Protein AF-A0A8H7C6V0-F1 (afdb_monomer)

Foldseek 3Di:
DLVLLVCLLPVPDDDDDDDDDDDDDDDDDDDDDDDDDDDDDDDDDDDDDDDDDDDDDDDDPDDDPDDPPPPPPDDPAQDDDQDDQDQDPQADPLQPADLLSPDPVQPCDPVRNVAGPLQSNQADSNSHRDDPVVVVVLLVQLLVLCVPQPVVVVVVVCVVVPPDPPPQALVSCCVPPVVSNSRSLSSSCVVPVSQVSYHPSVSSSSSNRVSSVVVVVVVVVVVPPPDPPPPPPDDDDDDDDDDDDDDDDDDDDDDDDDDDDDDDDDDDDDDDDDDDDDDDDDDDDDDDDDDDPVVVVVVVVVVLVVLLPDFQDLDLVSLLVCCCSPVVVSVVSNVVSVCQVPDPPLDQFDAAPLLVVLLVLLSNQRPPPDDDPVQQQSNRLVCSQPPDVSHSCVQPVDSNNCTGPSSVSSSSRSSSSSSVSSVVSNVD

Organism: NCBI:txid192524

Structure (mmCIF, N/CA/C/O backbone):
data_AF-A0A8H7C6V0-F1
#
_entry.id   AF-A0A8H7C6V0-F1
#
loop_
_atom_site.group_PDB
_atom_site.id
_atom_site.type_symbol
_atom_site.label_atom_id
_atom_site.label_alt_id
_atom_site.label_comp_id
_atom_site.label_asym_id
_atom_site.label_entity_id
_atom_site.label_seq_id
_atom_site.pdbx_PDB_ins_code
_atom_site.Cartn_x
_atom_site.Cartn_y
_atom_site.Cartn_z
_atom_site.occupancy
_atom_site.B_iso_or_equiv
_atom_site.auth_seq_id
_atom_site.auth_comp_id
_atom_site.auth_asym_id
_atom_site.auth_atom_id
_atom_site.pdbx_PDB_model_num
ATOM 1 N N . MET A 1 1 ? -29.860 -3.918 0.782 1.00 51.19 1 MET A N 1
ATOM 2 C CA . MET A 1 1 ? -28.608 -4.706 0.864 1.00 51.19 1 MET A CA 1
ATOM 3 C C . MET A 1 1 ? -27.953 -4.919 -0.492 1.00 51.19 1 MET A C 1
ATOM 5 O O . MET A 1 1 ? -26.814 -4.497 -0.616 1.00 51.19 1 MET A O 1
ATOM 9 N N . ALA A 1 2 ? -28.634 -5.444 -1.520 1.00 42.38 2 ALA A N 1
ATOM 10 C CA . ALA A 1 2 ? -28.057 -5.548 -2.873 1.00 42.38 2 ALA A CA 1
ATOM 11 C C . ALA A 1 2 ? -27.427 -4.224 -3.374 1.00 42.38 2 ALA A C 1
ATOM 13 O O . ALA A 1 2 ? -26.263 -4.201 -3.764 1.00 42.38 2 ALA A O 1
ATOM 14 N N . THR A 1 3 ? -28.127 -3.092 -3.223 1.00 49.09 3 THR A N 1
ATOM 15 C CA . THR A 1 3 ? -27.612 -1.741 -3.536 1.00 49.09 3 THR A CA 1
ATOM 16 C C . THR A 1 3 ? -26.366 -1.346 -2.734 1.00 49.09 3 THR A C 1
ATOM 18 O O . THR A 1 3 ? -25.577 -0.543 -3.208 1.00 49.09 3 THR A O 1
ATOM 21 N N . PHE A 1 4 ? -26.171 -1.889 -1.526 1.00 56.97 4 PHE A N 1
ATOM 22 C CA . PHE A 1 4 ? -24.977 -1.635 -0.713 1.00 56.97 4 PHE A CA 1
ATOM 23 C C . PHE A 1 4 ? -23.783 -2.455 -1.212 1.00 56.97 4 PHE A C 1
ATOM 25 O O . PHE A 1 4 ? -22.735 -1.868 -1.439 1.00 56.97 4 PHE A O 1
ATOM 32 N N . ALA A 1 5 ? -23.948 -3.759 -1.469 1.00 54.75 5 ALA A N 1
ATOM 33 C CA . ALA A 1 5 ? -22.893 -4.577 -2.079 1.00 54.75 5 ALA A CA 1
ATOM 34 C C . ALA A 1 5 ? -22.468 -4.005 -3.447 1.00 54.75 5 ALA A C 1
ATOM 36 O O . ALA A 1 5 ? -21.287 -3.799 -3.706 1.00 54.75 5 ALA A O 1
ATOM 37 N N . THR A 1 6 ? -23.451 -3.613 -4.262 1.00 56.38 6 THR A N 1
ATOM 38 C CA . THR A 1 6 ? -23.241 -2.927 -5.547 1.00 56.38 6 THR A CA 1
ATOM 39 C C . THR A 1 6 ? -22.506 -1.591 -5.356 1.00 56.38 6 THR A C 1
ATOM 41 O O . THR A 1 6 ? -21.498 -1.353 -6.009 1.00 56.38 6 THR A O 1
ATOM 44 N N . ALA A 1 7 ? -22.928 -0.727 -4.424 1.00 58.16 7 ALA A N 1
ATOM 45 C CA . ALA A 1 7 ? -22.258 0.557 -4.175 1.00 58.16 7 ALA A CA 1
ATOM 46 C C . ALA A 1 7 ? -20.840 0.421 -3.585 1.00 58.16 7 ALA A C 1
ATOM 48 O O . ALA A 1 7 ? -20.001 1.284 -3.826 1.00 58.16 7 ALA A O 1
ATOM 49 N N . VAL A 1 8 ? -20.566 -0.644 -2.827 1.00 56.19 8 VAL A N 1
ATOM 50 C CA . VAL A 1 8 ? -19.224 -0.980 -2.326 1.00 56.19 8 VAL A CA 1
ATOM 51 C C . VAL A 1 8 ? -18.300 -1.391 -3.478 1.00 56.19 8 VAL A C 1
ATOM 53 O O . VAL A 1 8 ? -17.161 -0.933 -3.522 1.00 56.19 8 VAL A O 1
ATOM 56 N N . LEU A 1 9 ? -18.803 -2.175 -4.438 1.00 53.00 9 LEU A N 1
ATOM 57 C CA . LEU A 1 9 ? -18.063 -2.581 -5.638 1.00 53.00 9 LEU A CA 1
ATOM 58 C C . LEU A 1 9 ? -17.864 -1.420 -6.637 1.00 53.00 9 LEU A C 1
ATOM 60 O O . LEU A 1 9 ? -16.771 -1.256 -7.170 1.00 53.00 9 LEU A O 1
ATOM 64 N N . HIS A 1 10 ? -18.873 -0.566 -6.842 1.00 49.38 10 HIS A N 1
ATOM 65 C CA . HIS A 1 10 ? -18.834 0.563 -7.790 1.00 49.38 10 HIS A CA 1
ATOM 66 C C . HIS A 1 10 ? -18.270 1.880 -7.220 1.00 49.38 10 HIS A C 1
ATOM 68 O O . HIS A 1 10 ? -18.289 2.908 -7.896 1.00 49.38 10 HIS A O 1
ATOM 74 N N . ALA A 1 11 ? -17.717 1.891 -6.003 1.00 50.66 11 ALA A N 1
ATOM 75 C CA . ALA A 1 11 ? -17.109 3.093 -5.408 1.00 50.66 11 ALA A CA 1
ATOM 76 C C . ALA A 1 11 ? -15.847 3.610 -6.150 1.00 50.66 11 ALA A C 1
ATOM 78 O O . ALA A 1 11 ? -15.252 4.602 -5.726 1.00 50.66 11 ALA A O 1
ATOM 79 N N . ARG A 1 12 ? -15.447 2.945 -7.243 1.00 43.88 12 ARG A N 1
ATOM 80 C CA . ARG A 1 12 ? -14.313 3.257 -8.125 1.00 43.88 12 ARG A CA 1
ATOM 81 C C . ARG A 1 12 ? -14.535 4.496 -9.015 1.00 43.88 12 ARG A C 1
ATOM 83 O O . ARG A 1 12 ? -13.566 5.192 -9.301 1.00 43.88 12 ARG A O 1
ATOM 90 N N . ASP A 1 13 ? -15.781 4.819 -9.385 1.00 36.69 13 ASP A N 1
ATOM 91 C CA . ASP A 1 13 ? -16.054 5.640 -10.588 1.00 36.69 13 ASP A CA 1
ATOM 92 C C . ASP A 1 13 ? -16.621 7.061 -10.352 1.00 36.69 13 ASP A C 1
ATOM 94 O O . ASP A 1 13 ? -17.001 7.745 -11.302 1.00 36.69 13 ASP A O 1
ATOM 98 N N . ALA A 1 14 ? -16.698 7.552 -9.108 1.00 31.86 14 ALA A N 1
ATOM 99 C CA . ALA A 1 14 ? -17.331 8.846 -8.801 1.00 31.86 14 ALA A CA 1
ATOM 100 C C . ALA A 1 14 ? -16.329 10.030 -8.707 1.00 31.86 14 ALA A C 1
ATOM 102 O O . ALA A 1 14 ? -15.609 10.139 -7.707 1.00 31.86 14 ALA A O 1
ATOM 103 N N . PRO A 1 15 ? -16.303 10.988 -9.664 1.00 35.81 15 PRO A N 1
ATOM 104 C CA . PRO A 1 15 ? -15.483 12.196 -9.551 1.00 35.81 15 PRO A CA 1
ATOM 105 C C . PRO A 1 15 ? -16.031 13.143 -8.470 1.00 35.81 15 PRO A C 1
ATOM 107 O O . PRO A 1 15 ? -17.123 13.704 -8.577 1.00 35.81 15 PRO A O 1
ATOM 110 N N . ASN A 1 16 ? -15.248 13.337 -7.409 1.00 34.25 16 ASN A N 1
ATOM 111 C CA . ASN A 1 16 ? -15.684 13.999 -6.180 1.00 34.25 16 ASN A CA 1
ATOM 112 C C . ASN A 1 16 ? -15.721 15.538 -6.309 1.00 34.25 16 ASN A C 1
ATOM 114 O O . ASN A 1 16 ? -14.759 16.228 -5.969 1.00 34.25 16 ASN A O 1
ATOM 118 N N . SER A 1 17 ? -16.840 16.077 -6.801 1.00 35.31 17 SER A N 1
ATOM 119 C CA . SER A 1 17 ? -17.102 17.522 -6.877 1.00 35.31 17 SER A CA 1
ATOM 120 C C . SER A 1 17 ? -17.964 17.990 -5.702 1.00 35.31 17 SER A C 1
ATOM 122 O O . SER A 1 17 ? -19.135 17.622 -5.609 1.00 35.31 17 SER A O 1
ATOM 124 N N . ARG A 1 18 ? -17.427 18.848 -4.821 1.00 34.28 18 ARG A N 1
ATOM 125 C CA . ARG A 1 18 ? -18.228 19.533 -3.790 1.00 34.28 18 ARG A CA 1
ATOM 126 C C . ARG A 1 18 ? -17.742 20.956 -3.518 1.00 34.28 18 ARG A C 1
ATOM 128 O O . ARG A 1 18 ? -16.598 21.177 -3.139 1.00 34.28 18 ARG A O 1
ATOM 135 N N . SER A 1 19 ? -18.644 21.911 -3.723 1.00 34.91 19 SER A N 1
ATOM 136 C CA . SER A 1 19 ? -18.444 23.349 -3.537 1.00 34.91 19 SER A CA 1
ATOM 137 C C . SER A 1 19 ? -18.660 23.801 -2.087 1.00 34.91 19 SER A C 1
ATOM 139 O O . SER A 1 19 ? -19.398 23.175 -1.327 1.00 34.91 19 SER A O 1
ATOM 141 N N . HIS A 1 20 ? -18.032 24.922 -1.724 1.00 31.34 20 HIS A N 1
ATOM 142 C CA . HIS A 1 20 ? -18.093 25.539 -0.395 1.00 31.34 20 HIS A CA 1
ATOM 143 C C . HIS A 1 20 ? -19.503 25.948 0.062 1.00 31.34 20 HIS A C 1
ATOM 145 O O . HIS A 1 20 ? -20.256 26.560 -0.691 1.00 31.34 20 HIS A O 1
ATOM 151 N N . LEU A 1 21 ? -19.749 25.790 1.366 1.00 30.36 21 LEU A N 1
ATOM 152 C CA . LEU A 1 21 ? -20.617 26.662 2.163 1.00 30.36 21 LEU A CA 1
ATOM 153 C C . LEU A 1 21 ? -19.843 27.087 3.422 1.00 30.36 21 LEU A C 1
ATOM 155 O O . LEU A 1 21 ? -19.222 26.256 4.082 1.00 30.36 21 LEU A O 1
ATOM 159 N N . ARG A 1 22 ? -19.827 28.393 3.712 1.00 30.84 22 ARG A N 1
ATOM 160 C CA . ARG A 1 22 ? -19.233 28.987 4.924 1.00 30.84 22 ARG A CA 1
ATOM 161 C C . ARG A 1 22 ? -20.300 29.124 6.009 1.00 30.84 22 ARG A C 1
ATOM 163 O O . ARG A 1 22 ? -21.435 29.446 5.683 1.00 30.84 22 ARG A O 1
ATOM 170 N N . HIS A 1 23 ? -19.889 29.055 7.273 1.00 29.97 23 HIS A N 1
ATOM 171 C CA . HIS A 1 23 ? -20.523 29.823 8.346 1.00 29.97 23 HIS A CA 1
ATOM 172 C C . HIS A 1 23 ? -19.466 30.310 9.344 1.00 29.97 23 HIS A C 1
ATOM 174 O O . HIS A 1 23 ? -18.516 29.593 9.650 1.00 29.97 23 HIS A O 1
ATOM 180 N N . GLU A 1 24 ? -19.623 31.549 9.805 1.00 30.52 24 GLU A N 1
ATOM 181 C CA . GLU A 1 24 ? -18.784 32.193 10.819 1.00 30.52 24 GLU A CA 1
ATOM 182 C C . GLU A 1 24 ? -19.361 31.977 12.225 1.00 30.52 24 GLU A C 1
ATOM 184 O O . GLU A 1 24 ? -20.580 31.918 12.392 1.00 30.52 24 GLU A O 1
ATOM 189 N N . ALA A 1 25 ? -18.495 31.956 13.241 1.00 29.05 25 ALA A N 1
ATOM 190 C CA . ALA A 1 25 ? -18.844 32.280 14.625 1.00 29.05 25 ALA A CA 1
ATOM 191 C C . ALA A 1 25 ? -17.597 32.801 15.362 1.00 29.05 25 ALA A C 1
ATOM 193 O O . ALA A 1 25 ? -16.480 32.358 15.092 1.00 29.05 25 ALA A O 1
ATOM 194 N N . SER A 1 26 ? -17.786 33.748 16.283 1.00 32.19 26 SER A N 1
ATOM 195 C CA . SER A 1 26 ? -16.713 34.606 16.804 1.00 32.19 26 SER A CA 1
ATOM 196 C C . SER A 1 26 ? -16.630 34.623 18.333 1.00 32.19 26 SER A C 1
ATOM 198 O O . SER A 1 26 ? -17.656 34.688 18.996 1.00 32.19 26 SER A O 1
ATOM 200 N N . SER A 1 27 ? -15.400 34.782 18.841 1.00 32.06 27 SER A N 1
ATOM 201 C CA . SER A 1 27 ? -15.040 35.547 20.056 1.00 32.06 27 SER A CA 1
ATOM 202 C C . SER A 1 27 ? -15.495 35.066 21.451 1.00 32.06 27 SER A C 1
ATOM 204 O O . SER A 1 27 ? -16.678 35.009 21.764 1.00 32.06 27 SER A O 1
ATOM 206 N N . SER A 1 28 ? -14.542 34.954 22.388 1.00 29.84 28 SER A N 1
ATOM 207 C CA . SER A 1 28 ? -14.419 35.916 23.514 1.00 29.84 28 SER A CA 1
ATOM 208 C C . SER A 1 28 ? -13.169 35.655 24.387 1.00 29.84 28 SER A C 1
ATOM 210 O O . SER A 1 28 ? -12.419 34.713 24.146 1.00 29.84 28 SER A O 1
ATOM 212 N N . ARG A 1 29 ? -12.866 36.573 25.323 1.00 35.44 29 ARG A N 1
ATOM 213 C CA . ARG A 1 29 ? -11.587 36.708 26.064 1.00 3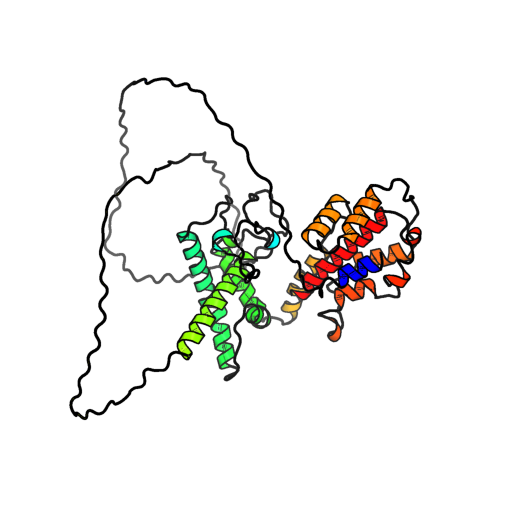5.44 29 ARG A CA 1
ATOM 214 C C . ARG A 1 29 ? -11.771 36.598 27.590 1.00 35.44 29 ARG A C 1
ATOM 216 O O . ARG A 1 29 ? -12.796 37.038 28.096 1.00 35.44 29 ARG A O 1
ATOM 223 N N . GLY A 1 30 ? -10.701 36.244 28.315 1.00 29.19 30 GLY A N 1
ATOM 224 C CA . GLY A 1 30 ? -10.490 36.553 29.749 1.00 29.19 30 GLY A CA 1
ATOM 225 C C . GLY A 1 30 ? -9.190 35.912 30.267 1.00 29.19 30 GLY A C 1
ATOM 226 O O . GLY A 1 30 ? -9.087 34.697 30.258 1.00 29.19 30 GLY A O 1
ATOM 227 N N . ARG A 1 31 ? -8.069 36.637 30.419 1.00 30.03 31 ARG A N 1
ATOM 228 C CA . ARG A 1 31 ? -7.603 37.456 31.571 1.00 30.03 31 ARG A CA 1
ATOM 229 C C . ARG A 1 31 ? -7.348 36.694 32.894 1.00 30.03 31 ARG A C 1
ATOM 231 O O . ARG A 1 31 ? -8.279 36.310 33.586 1.00 30.03 31 ARG A O 1
ATOM 238 N N . SER A 1 32 ? -6.057 36.612 33.240 1.00 35.22 32 SER A N 1
ATOM 239 C CA . SER A 1 32 ? -5.410 36.332 34.548 1.00 35.22 32 SER A CA 1
ATOM 240 C C . SER A 1 32 ? -5.623 37.506 35.562 1.00 35.22 32 SER A C 1
ATOM 242 O O . SER A 1 32 ? -6.358 38.419 35.167 1.00 35.22 32 SER A O 1
ATOM 244 N N . PRO A 1 33 ? -5.012 37.610 36.789 1.00 47.66 33 PRO A N 1
ATOM 245 C CA . PRO A 1 33 ? -3.723 37.041 37.272 1.00 47.66 33 PRO A CA 1
ATOM 246 C C . PRO A 1 33 ? -3.616 36.633 38.782 1.00 47.66 33 PRO A C 1
ATOM 248 O O . PRO A 1 33 ? -4.575 36.722 39.539 1.00 47.66 33 PRO A O 1
ATOM 251 N N . GLY A 1 34 ? -2.401 36.259 39.224 1.00 28.47 34 GLY A N 1
ATOM 252 C CA . GLY A 1 34 ? -1.962 36.119 40.633 1.00 28.47 34 GLY A CA 1
ATOM 253 C C . GLY A 1 34 ? -0.622 35.359 40.712 1.00 28.47 34 GLY A C 1
ATOM 254 O O . GLY A 1 34 ? -0.600 34.171 40.430 1.00 28.47 34 GLY A O 1
ATOM 255 N N . VAL A 1 35 ? 0.550 36.008 40.784 1.00 32.88 35 VAL A N 1
ATOM 256 C CA . VAL A 1 35 ? 1.227 36.562 41.986 1.00 32.88 35 VAL A CA 1
ATOM 257 C C . VAL A 1 35 ? 1.596 35.499 43.030 1.00 32.88 35 VAL A C 1
ATOM 259 O O . VAL A 1 35 ? 0.719 35.040 43.746 1.00 32.88 35 VAL A O 1
ATOM 262 N N . PHE A 1 36 ? 2.894 35.191 43.160 1.00 32.12 36 PHE A N 1
ATOM 263 C CA . PHE A 1 36 ? 3.686 35.185 44.411 1.00 32.12 36 PHE A CA 1
ATOM 264 C C . PHE A 1 36 ? 5.151 34.823 44.096 1.00 32.12 36 PHE A C 1
ATOM 266 O O . PHE A 1 36 ? 5.418 34.124 43.122 1.00 32.12 36 PHE A O 1
ATOM 273 N N . GLY A 1 37 ? 6.108 35.290 44.904 1.00 31.39 37 GLY A N 1
ATOM 274 C CA . GLY A 1 37 ? 7.526 34.949 44.749 1.00 31.39 37 GLY A CA 1
ATOM 275 C C . GLY A 1 37 ? 8.299 35.057 46.064 1.00 31.39 37 GLY A C 1
ATOM 276 O O . GLY A 1 37 ? 7.936 35.860 46.918 1.00 31.39 37 GLY A O 1
ATOM 277 N N . TRP A 1 38 ? 9.354 34.250 46.195 1.00 30.86 38 TRP A N 1
ATOM 278 C CA . TRP A 1 38 ? 10.361 34.254 47.267 1.00 30.86 38 TRP A CA 1
ATOM 279 C C . TRP A 1 38 ? 11.691 33.836 46.603 1.00 30.86 38 TRP A C 1
ATOM 281 O O . TRP A 1 38 ? 11.696 32.881 45.836 1.00 30.86 38 TRP A O 1
ATOM 291 N N . GLN A 1 39 ? 12.758 34.638 46.588 1.00 30.94 39 GLN A N 1
ATOM 292 C CA . GLN A 1 39 ? 13.659 35.090 47.664 1.00 30.94 39 GLN A CA 1
ATOM 293 C C . GLN A 1 39 ? 14.899 34.178 47.808 1.00 30.94 39 GLN A C 1
ATOM 295 O O . GLN A 1 39 ? 14.817 32.956 47.846 1.00 30.94 39 GLN A O 1
ATOM 300 N N . THR A 1 40 ? 16.070 34.815 47.810 1.00 33.19 40 THR A N 1
ATOM 301 C CA . THR A 1 40 ? 17.413 34.227 47.665 1.00 33.19 40 THR A CA 1
ATOM 302 C C . THR A 1 40 ? 17.965 33.600 48.945 1.00 33.19 40 THR A C 1
ATOM 304 O O . THR A 1 40 ? 17.804 34.182 50.018 1.00 33.19 40 THR A O 1
ATOM 307 N N . ARG A 1 41 ? 18.792 32.550 48.821 1.00 33.00 41 ARG A N 1
ATOM 308 C CA . ARG A 1 41 ? 19.801 32.217 49.842 1.00 33.00 41 ARG A CA 1
ATOM 309 C C . ARG A 1 41 ? 21.124 31.774 49.214 1.00 33.00 41 ARG A C 1
ATOM 311 O O . ARG A 1 41 ? 21.138 30.979 48.283 1.00 33.00 41 ARG A O 1
ATOM 318 N N . ILE A 1 42 ? 22.213 32.330 49.736 1.00 34.91 42 ILE A N 1
ATOM 319 C CA . ILE A 1 42 ? 23.605 32.009 49.404 1.00 34.91 42 ILE A CA 1
ATOM 320 C C . ILE A 1 42 ? 24.115 31.035 50.466 1.00 34.91 42 ILE A C 1
ATOM 322 O O . ILE A 1 42 ? 23.913 31.296 51.650 1.00 34.91 42 ILE A O 1
ATOM 326 N N . GLU A 1 43 ? 24.823 29.979 50.070 1.00 31.30 43 GLU A N 1
ATOM 327 C CA . GLU A 1 43 ? 25.678 29.204 50.979 1.00 31.30 43 GLU A CA 1
ATOM 328 C C . GLU A 1 43 ? 26.845 28.581 50.190 1.00 31.30 43 GLU A C 1
ATOM 330 O O . GLU A 1 43 ? 26.744 28.385 48.976 1.00 31.30 43 GLU A O 1
ATOM 335 N N . SER A 1 44 ? 27.996 28.387 50.839 1.00 36.94 44 SER A N 1
ATOM 336 C CA . SER A 1 44 ? 29.305 28.291 50.174 1.00 36.94 44 SER A CA 1
ATOM 337 C C . SER A 1 44 ? 30.199 27.155 50.694 1.00 36.94 44 SER A C 1
ATOM 339 O O . SER A 1 44 ? 30.077 26.738 51.841 1.00 36.94 44 SER A O 1
ATOM 341 N N . HIS A 1 45 ? 31.185 26.774 49.861 1.00 31.38 45 HIS A N 1
ATOM 342 C CA . HIS A 1 45 ? 32.346 25.899 50.152 1.00 31.38 45 HIS A CA 1
ATOM 343 C C . HIS A 1 45 ? 32.090 24.373 50.256 1.00 31.38 45 HIS A C 1
ATOM 345 O O . HIS A 1 45 ? 30.955 23.959 50.467 1.00 31.38 45 HIS A O 1
ATOM 351 N N . PRO A 1 46 ? 33.142 23.515 50.202 1.00 48.84 46 PRO A N 1
ATOM 352 C CA . PRO A 1 46 ? 34.484 23.690 49.613 1.00 48.84 46 PRO A CA 1
ATOM 353 C C . PRO A 1 46 ? 34.904 22.564 48.632 1.00 48.84 46 PRO A C 1
ATOM 355 O O . PRO A 1 46 ? 34.270 21.522 48.503 1.00 48.84 46 PRO A O 1
ATOM 358 N N . SER A 1 47 ? 36.056 22.763 47.984 1.00 36.97 47 SER A N 1
ATOM 359 C CA . SER A 1 47 ? 36.771 21.771 47.168 1.00 36.97 47 SER A CA 1
ATOM 360 C C . SER A 1 47 ? 37.150 20.480 47.906 1.00 36.97 47 SER A C 1
ATOM 362 O O . SER A 1 47 ? 37.603 20.526 49.047 1.00 36.97 47 SER A O 1
ATOM 364 N N . SER A 1 48 ? 37.214 19.367 47.167 1.00 38.44 48 SER A N 1
ATOM 365 C CA . SER A 1 48 ? 38.224 18.329 47.408 1.00 38.44 48 SER A CA 1
ATOM 366 C C . SER A 1 48 ? 38.777 17.790 46.087 1.00 38.44 48 SER A C 1
ATOM 368 O O . SER A 1 48 ? 38.036 17.574 45.130 1.00 38.44 48 SER A O 1
ATOM 370 N N . ARG A 1 49 ? 40.102 17.621 46.016 1.00 38.75 49 ARG A N 1
ATOM 371 C CA . ARG A 1 49 ? 40.818 17.069 44.857 1.00 38.75 49 ARG A CA 1
ATOM 372 C C . ARG A 1 49 ? 41.053 15.577 45.075 1.00 38.75 49 ARG A C 1
ATOM 374 O O . ARG A 1 49 ? 41.653 15.218 46.083 1.00 38.75 49 ARG A O 1
ATOM 381 N N . GLN A 1 50 ? 40.751 14.745 44.081 1.00 39.19 50 GLN A N 1
ATOM 382 C CA . GLN A 1 50 ? 41.436 13.461 43.914 1.00 39.19 50 GLN A CA 1
ATOM 383 C C . GLN A 1 50 ? 41.908 13.305 42.470 1.00 39.19 50 GLN A C 1
ATOM 385 O O . GLN A 1 50 ? 41.124 13.266 41.526 1.00 39.19 50 GLN A O 1
ATOM 390 N N . SER A 1 51 ? 43.226 13.266 42.315 1.00 38.62 51 SER A N 1
ATOM 391 C CA . SER A 1 51 ? 43.930 13.024 41.062 1.00 38.62 51 SER A CA 1
ATOM 392 C C . SER A 1 51 ? 44.159 11.527 40.871 1.00 38.62 51 SER A C 1
ATOM 394 O O . SER A 1 51 ? 44.784 10.904 41.727 1.00 38.62 51 SER A O 1
ATOM 396 N N . SER A 1 52 ? 43.733 10.979 39.734 1.00 44.62 52 SER A N 1
ATOM 397 C CA . SER A 1 52 ? 44.155 9.657 39.250 1.00 44.62 52 SER A CA 1
ATOM 398 C C . SER A 1 52 ? 44.909 9.810 37.920 1.00 44.62 52 SER A C 1
ATOM 400 O O . SER A 1 52 ? 44.576 10.713 37.148 1.00 44.62 52 SER A O 1
ATOM 402 N N . PRO A 1 53 ? 45.951 9.002 37.653 1.00 46.75 53 PRO A N 1
ATOM 403 C CA . PRO A 1 53 ? 46.845 9.215 36.517 1.00 46.75 53 PRO A CA 1
ATOM 404 C C . PRO A 1 53 ? 46.247 8.725 35.191 1.00 46.75 53 PRO A C 1
ATOM 406 O O . PRO A 1 53 ? 45.744 7.609 35.093 1.00 46.75 53 PRO A O 1
ATOM 409 N N . MET A 1 54 ? 46.369 9.548 34.147 1.00 50.53 54 MET A N 1
ATOM 410 C CA . MET A 1 54 ? 46.090 9.160 32.760 1.00 50.53 54 MET A CA 1
ATOM 411 C C . MET A 1 54 ? 47.267 8.360 32.176 1.00 50.53 54 MET A C 1
ATOM 413 O O . MET A 1 54 ? 4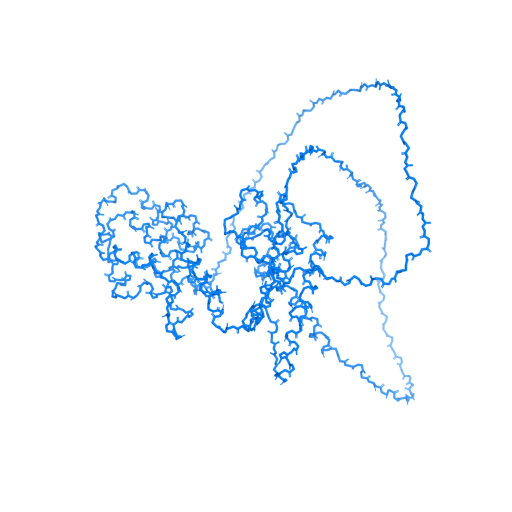8.410 8.799 32.331 1.00 50.53 54 MET A O 1
ATOM 417 N N . PRO A 1 55 ? 47.032 7.252 31.450 1.00 45.84 55 PRO A N 1
ATOM 418 C CA . PRO A 1 55 ? 48.061 6.629 30.628 1.00 45.84 55 PRO A CA 1
ATOM 419 C C . PRO A 1 55 ? 48.319 7.469 29.367 1.00 45.84 55 PRO A C 1
ATOM 421 O O . PRO A 1 55 ? 47.397 7.877 28.661 1.00 45.84 55 PRO A O 1
ATOM 424 N N . THR A 1 56 ? 49.591 7.729 29.077 1.00 50.78 56 THR A N 1
ATOM 425 C CA . THR A 1 56 ? 50.048 8.478 27.901 1.00 50.78 56 THR A CA 1
ATOM 426 C C . THR A 1 56 ? 49.953 7.634 26.620 1.00 50.78 56 THR A C 1
ATOM 428 O O . THR A 1 56 ? 50.565 6.567 26.556 1.00 50.78 56 THR A O 1
ATOM 431 N N . PRO A 1 57 ? 49.268 8.094 25.554 1.00 44.66 57 PRO A N 1
ATOM 432 C CA . PRO A 1 57 ? 49.301 7.411 24.265 1.00 44.66 57 PRO A CA 1
ATOM 433 C C . PRO A 1 57 ? 50.622 7.703 23.538 1.00 44.66 57 PRO A C 1
ATOM 435 O O . PRO A 1 57 ? 50.952 8.853 23.241 1.00 44.66 57 PRO A O 1
ATOM 438 N N . THR A 1 58 ? 51.392 6.657 23.238 1.00 48.00 58 THR A N 1
ATOM 439 C CA . THR A 1 58 ? 52.663 6.767 22.508 1.00 48.00 58 THR A CA 1
ATOM 440 C C . THR A 1 58 ? 52.409 6.920 21.006 1.00 48.00 58 THR A C 1
ATOM 442 O O . THR A 1 58 ? 52.099 5.951 20.315 1.00 48.00 58 THR A O 1
ATOM 445 N N . LEU A 1 59 ? 52.548 8.140 20.482 1.00 41.91 59 LEU A N 1
ATOM 446 C CA . LEU A 1 59 ? 52.424 8.410 19.047 1.00 41.91 59 LEU A CA 1
ATOM 447 C C . LEU A 1 59 ? 53.619 7.828 18.276 1.00 41.91 59 LEU A C 1
ATOM 449 O O . LEU A 1 59 ? 54.742 8.310 18.403 1.00 41.91 59 LEU A O 1
ATOM 453 N N . SER A 1 60 ? 53.355 6.816 17.447 1.00 52.38 60 SER A N 1
ATOM 454 C CA . SER A 1 60 ? 54.328 6.229 16.516 1.00 52.38 60 SER A CA 1
ATOM 455 C C . SER A 1 60 ? 54.063 6.747 15.094 1.00 52.38 60 SER A C 1
ATOM 457 O O . SER A 1 60 ? 52.951 6.572 14.594 1.00 52.38 60 SER A O 1
ATOM 459 N N . PRO A 1 61 ? 55.028 7.384 14.406 1.00 50.81 61 PRO A N 1
ATOM 460 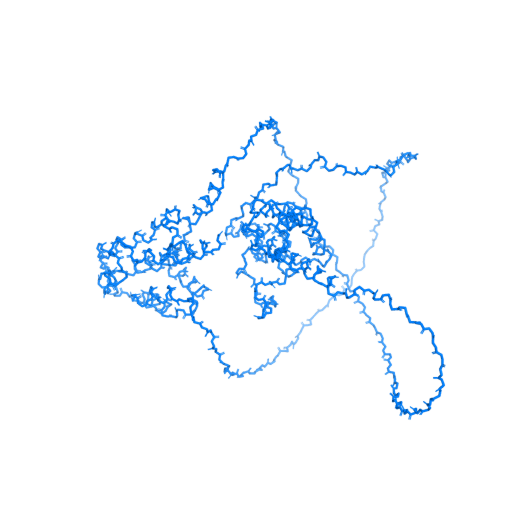C CA . PRO A 1 61 ? 54.790 7.993 13.098 1.00 50.81 61 PRO A CA 1
ATOM 461 C C . PRO A 1 61 ? 54.931 6.963 11.963 1.00 50.81 61 PRO A C 1
ATOM 463 O O . PRO A 1 61 ? 55.975 6.887 11.316 1.00 50.81 61 PRO A O 1
ATOM 466 N N . SER A 1 62 ? 53.907 6.136 11.720 1.00 47.91 62 SER A N 1
ATOM 467 C CA . SER A 1 62 ? 53.912 5.174 10.592 1.00 47.91 62 SER A CA 1
ATOM 468 C C . SER A 1 62 ? 52.543 4.811 9.990 1.00 47.91 62 SER A C 1
ATOM 470 O O . SER A 1 62 ? 52.495 3.978 9.084 1.00 47.91 62 SER A O 1
ATOM 472 N N . ASP A 1 63 ? 51.438 5.449 10.396 1.00 41.72 63 ASP A N 1
ATOM 473 C CA . ASP A 1 63 ? 50.130 5.190 9.774 1.00 41.72 63 ASP A CA 1
ATOM 474 C C . ASP A 1 63 ? 50.008 5.846 8.390 1.00 41.72 63 ASP A C 1
ATOM 476 O O . ASP A 1 63 ? 49.690 7.027 8.223 1.00 41.72 63 ASP A O 1
ATOM 480 N N . SER A 1 64 ? 50.271 5.033 7.368 1.00 46.62 64 SER A N 1
ATOM 481 C CA . SER A 1 64 ? 50.116 5.398 5.962 1.00 46.62 64 SER A CA 1
ATOM 482 C C . SER A 1 64 ? 48.639 5.438 5.567 1.00 46.62 64 SER A C 1
ATOM 484 O O . SER A 1 64 ? 47.954 4.413 5.547 1.00 46.62 64 SER A O 1
ATOM 486 N N . PHE A 1 65 ? 48.157 6.616 5.163 1.00 41.25 65 PHE A N 1
ATOM 487 C CA . PHE A 1 65 ? 46.820 6.824 4.598 1.00 41.25 65 PHE A CA 1
ATOM 488 C C . PHE A 1 65 ? 46.677 6.149 3.219 1.00 41.25 65 PHE A C 1
ATOM 490 O O . PHE A 1 65 ? 46.744 6.798 2.177 1.00 41.25 65 PHE A O 1
ATOM 497 N N . SER A 1 66 ? 46.509 4.825 3.189 1.00 42.50 66 SER A N 1
ATOM 498 C CA . SER A 1 66 ? 46.271 4.050 1.956 1.00 42.50 66 SER A CA 1
ATOM 499 C C . SER A 1 66 ? 45.430 2.781 2.157 1.00 42.50 66 SER A C 1
ATOM 501 O O . SER A 1 66 ? 45.382 1.928 1.275 1.00 42.50 66 SER A O 1
ATOM 503 N N . GLN A 1 67 ? 44.701 2.656 3.272 1.00 38.22 67 GLN A N 1
ATOM 504 C CA . GLN A 1 67 ? 43.649 1.640 3.386 1.00 38.22 67 GLN A CA 1
ATOM 505 C C . GLN A 1 67 ? 42.320 2.167 2.844 1.00 38.22 67 GLN A C 1
ATOM 507 O O . GLN A 1 67 ? 41.479 2.700 3.570 1.00 38.22 67 GLN A O 1
ATOM 512 N N . ASN A 1 68 ? 42.112 1.942 1.547 1.00 37.41 68 ASN A N 1
ATOM 513 C CA . ASN A 1 68 ? 40.764 1.822 1.007 1.00 37.41 68 ASN A CA 1
ATOM 514 C C . ASN A 1 68 ? 40.082 0.685 1.787 1.00 37.41 68 ASN A C 1
ATOM 516 O O . ASN A 1 68 ? 40.503 -0.468 1.675 1.00 37.41 68 ASN A O 1
ATOM 520 N N . ARG A 1 69 ? 39.081 0.996 2.621 1.00 38.12 69 ARG A N 1
ATOM 521 C CA . ARG A 1 69 ? 38.346 -0.027 3.378 1.00 38.12 69 ARG A CA 1
ATOM 522 C C . ARG A 1 69 ? 37.559 -0.900 2.405 1.00 38.12 69 ARG A C 1
ATOM 524 O O . ARG A 1 69 ? 36.426 -0.578 2.053 1.00 38.12 69 ARG A O 1
ATOM 531 N N . SER A 1 70 ? 38.147 -2.022 2.004 1.00 40.28 70 SER A N 1
ATOM 532 C CA . SER A 1 70 ? 37.403 -3.145 1.446 1.00 40.28 70 SER A CA 1
ATOM 533 C C . SER A 1 70 ? 36.328 -3.533 2.460 1.00 40.28 70 SER A C 1
ATOM 535 O O . SER A 1 70 ? 36.643 -4.015 3.544 1.00 40.28 70 SER A O 1
ATOM 537 N N . PHE A 1 71 ? 35.058 -3.288 2.131 1.00 48.59 71 PHE A N 1
ATOM 538 C CA . PHE A 1 71 ? 33.896 -3.631 2.960 1.00 48.59 71 PHE A CA 1
ATOM 539 C C . PHE A 1 71 ? 33.633 -5.155 2.939 1.00 48.59 71 PHE A C 1
ATOM 541 O O . PHE A 1 71 ? 32.537 -5.617 2.635 1.00 48.59 71 PHE A O 1
ATOM 548 N N . SER A 1 72 ? 34.647 -5.959 3.268 1.00 50.38 72 SER A N 1
ATOM 549 C CA . SER A 1 72 ? 34.640 -7.430 3.225 1.00 50.38 72 SER A CA 1
ATOM 550 C C . SER A 1 72 ? 33.860 -8.093 4.371 1.00 50.38 72 SER A C 1
ATOM 552 O O . SER A 1 72 ? 34.077 -9.263 4.662 1.00 50.38 72 SER A O 1
ATOM 554 N N . GLY A 1 73 ? 32.984 -7.341 5.041 1.00 66.38 73 GLY A N 1
ATOM 555 C CA . GLY A 1 73 ? 32.155 -7.791 6.163 1.00 66.38 73 GLY A CA 1
ATOM 556 C C . GLY A 1 73 ? 30.697 -7.338 6.065 1.00 66.38 73 GLY A C 1
ATOM 557 O O . GLY A 1 73 ? 29.990 -7.352 7.068 1.00 66.38 73 GLY A O 1
ATOM 558 N N . LEU A 1 74 ? 30.240 -6.888 4.890 1.00 74.00 74 LEU A N 1
ATOM 559 C CA . LEU A 1 74 ? 28.812 -6.656 4.671 1.00 74.00 74 LEU A CA 1
ATOM 560 C C . LEU A 1 74 ? 28.083 -8.000 4.496 1.00 74.00 74 LEU A C 1
ATOM 562 O O . LEU A 1 74 ? 28.608 -8.869 3.795 1.00 74.00 74 LEU A O 1
ATOM 566 N N . PRO A 1 75 ? 26.882 -8.178 5.081 1.00 76.00 75 PRO A N 1
ATOM 567 C CA . PRO A 1 75 ? 26.077 -9.374 4.860 1.00 76.00 75 PRO A CA 1
ATOM 568 C C . PRO A 1 75 ? 25.816 -9.598 3.367 1.00 76.00 75 PRO A C 1
ATOM 570 O O . PRO A 1 75 ? 25.385 -8.681 2.668 1.00 76.00 75 PRO A O 1
ATOM 573 N N . VAL A 1 76 ? 26.041 -10.824 2.883 1.00 79.62 76 VAL A N 1
ATOM 574 C CA . VAL A 1 76 ? 25.751 -11.204 1.484 1.00 79.62 76 VAL A CA 1
ATOM 575 C C . VAL A 1 76 ? 24.250 -11.086 1.186 1.00 79.62 76 VAL A C 1
ATOM 577 O O . VAL A 1 76 ? 23.864 -10.733 0.075 1.00 79.62 76 VAL A O 1
ATOM 580 N N . HIS A 1 77 ? 23.412 -11.310 2.202 1.00 84.06 77 HIS A N 1
ATOM 581 C CA . HIS A 1 77 ? 21.974 -11.073 2.163 1.00 84.06 77 HIS A CA 1
ATOM 582 C C . HIS A 1 77 ? 21.553 -10.141 3.300 1.00 84.06 77 HIS A C 1
ATOM 584 O O . HIS A 1 77 ? 21.900 -10.361 4.460 1.00 84.06 77 HIS A O 1
ATOM 590 N N . TYR A 1 78 ? 20.757 -9.128 2.960 1.00 89.12 78 TYR A N 1
ATOM 591 C CA . TYR A 1 78 ? 20.043 -8.294 3.921 1.00 89.12 78 TYR A CA 1
ATOM 592 C C . TYR A 1 78 ? 18.643 -8.898 4.106 1.00 89.12 78 TYR A C 1
ATOM 594 O O . TYR A 1 78 ? 17.863 -8.861 3.152 1.00 89.12 78 TYR A O 1
ATOM 602 N N . PRO A 1 79 ? 18.312 -9.492 5.267 1.00 86.38 79 PRO A N 1
ATOM 603 C CA . PRO A 1 79 ? 16.986 -10.058 5.483 1.00 86.38 79 PRO A CA 1
ATOM 604 C C . PRO A 1 79 ? 15.948 -8.934 5.544 1.00 86.38 79 PRO A C 1
ATOM 606 O O . PRO A 1 79 ? 16.071 -8.007 6.349 1.00 86.38 79 PRO A O 1
ATOM 609 N N . LEU A 1 80 ? 14.919 -9.023 4.701 1.00 88.56 80 LEU A N 1
ATOM 610 C CA . LEU A 1 80 ? 13.790 -8.099 4.726 1.00 88.56 80 LEU A CA 1
ATOM 611 C C . LEU A 1 80 ? 12.982 -8.357 6.010 1.00 88.56 80 LEU A C 1
ATOM 613 O O . LEU A 1 80 ? 12.412 -9.433 6.196 1.00 88.56 80 LEU A O 1
ATOM 617 N N . LYS A 1 81 ? 12.969 -7.393 6.938 1.00 88.44 81 LYS A N 1
ATOM 618 C CA . LYS A 1 81 ? 12.231 -7.522 8.202 1.00 88.44 81 LYS A CA 1
ATOM 619 C C . LYS A 1 81 ? 10.747 -7.263 7.951 1.00 88.44 81 LYS A C 1
ATOM 621 O O . LYS A 1 81 ? 10.340 -6.108 7.910 1.00 88.44 81 LYS A O 1
ATOM 626 N N . SER A 1 82 ? 9.942 -8.317 7.816 1.00 82.94 82 SER A N 1
ATOM 627 C CA . SER A 1 82 ? 8.480 -8.184 7.749 1.00 82.94 82 SER A CA 1
ATOM 628 C C . SER A 1 82 ? 7.953 -7.501 9.018 1.00 82.94 82 SER A C 1
ATOM 630 O O . SER A 1 82 ? 7.942 -8.089 10.100 1.00 82.94 82 SER A O 1
ATOM 632 N N . GLN A 1 83 ? 7.568 -6.231 8.892 1.00 87.19 83 GLN A N 1
ATOM 633 C CA . GLN A 1 83 ? 6.982 -5.453 9.980 1.00 87.19 83 GLN A CA 1
ATOM 634 C C . GLN A 1 83 ? 5.467 -5.693 10.029 1.00 87.19 83 GLN A C 1
ATOM 636 O O . GLN A 1 83 ? 4.810 -5.610 8.988 1.00 87.19 83 GLN A O 1
ATOM 641 N N . PRO A 1 84 ? 4.877 -5.954 11.209 1.00 88.50 84 PRO A N 1
ATOM 642 C CA . PRO A 1 84 ? 3.452 -6.237 11.318 1.00 88.50 84 PRO A CA 1
ATOM 643 C C . PRO A 1 84 ? 2.598 -5.036 10.892 1.00 88.50 84 PRO A C 1
ATOM 645 O O . PRO A 1 84 ? 2.912 -3.883 11.186 1.00 88.50 84 PRO A O 1
ATOM 648 N N . ALA A 1 85 ? 1.446 -5.305 10.272 1.00 88.62 85 ALA A N 1
ATOM 649 C CA . ALA A 1 85 ? 0.480 -4.267 9.895 1.00 88.62 85 ALA A CA 1
ATOM 650 C C . ALA A 1 85 ? -0.081 -3.478 11.103 1.00 88.62 85 ALA A C 1
ATOM 652 O O . ALA A 1 85 ? -0.576 -2.363 10.943 1.00 88.62 85 ALA A O 1
ATOM 653 N N . ILE A 1 86 ? 0.002 -4.049 12.310 1.00 90.81 86 ILE A N 1
ATOM 654 C CA . ILE A 1 86 ? -0.347 -3.410 13.584 1.00 90.81 86 ILE A CA 1
ATOM 655 C C . ILE A 1 86 ? 0.940 -2.871 14.220 1.00 90.81 86 ILE A C 1
ATOM 657 O O . ILE A 1 86 ? 1.905 -3.621 14.349 1.00 90.81 86 ILE A O 1
ATOM 661 N N . ARG A 1 87 ? 0.948 -1.594 14.636 1.00 94.31 87 ARG A N 1
ATOM 662 C CA . ARG A 1 87 ? 2.075 -0.972 15.355 1.00 94.31 87 ARG A CA 1
ATOM 663 C C . ARG A 1 87 ? 2.348 -1.739 16.666 1.00 94.31 87 ARG A C 1
ATOM 665 O O . ARG A 1 87 ? 1.423 -1.847 17.466 1.00 94.31 87 ARG A O 1
ATOM 672 N N . PRO A 1 88 ? 3.576 -2.235 16.912 1.00 95.62 88 PRO A N 1
ATOM 673 C CA . PRO A 1 88 ? 3.968 -2.792 18.207 1.00 95.62 88 PRO A CA 1
ATOM 674 C C . PRO A 1 88 ? 3.883 -1.760 19.341 1.00 95.62 88 PRO A C 1
ATOM 676 O O . PRO A 1 88 ? 4.313 -0.621 19.161 1.00 95.62 88 PRO A O 1
ATOM 679 N N . ASP A 1 89 ? 3.429 -2.179 20.526 1.00 95.81 89 ASP A N 1
ATOM 680 C CA . ASP A 1 89 ? 3.227 -1.299 21.697 1.00 95.81 89 ASP A CA 1
ATOM 681 C C . ASP A 1 89 ? 4.514 -0.618 22.206 1.00 95.81 89 ASP A C 1
ATOM 683 O O . ASP A 1 89 ? 4.455 0.389 22.906 1.00 95.81 89 ASP A O 1
ATOM 687 N N . ILE A 1 90 ? 5.689 -1.143 21.834 1.00 96.12 90 ILE A N 1
ATOM 688 C CA . ILE A 1 90 ? 6.999 -0.548 22.146 1.00 96.12 90 ILE A CA 1
ATOM 689 C C . ILE A 1 90 ? 7.279 0.762 21.390 1.00 96.12 90 ILE A C 1
ATOM 691 O O . ILE A 1 90 ? 8.217 1.474 21.746 1.00 96.12 90 ILE A O 1
ATOM 695 N N . TYR A 1 91 ? 6.514 1.072 20.337 1.00 96.69 91 TYR A N 1
ATOM 696 C CA . TYR A 1 91 ? 6.726 2.254 19.504 1.00 96.69 91 TYR A CA 1
ATOM 697 C C . TYR A 1 91 ? 5.657 3.325 19.769 1.00 96.69 91 TYR A C 1
ATOM 699 O O . TYR A 1 91 ? 4.461 3.031 19.680 1.00 96.69 91 TYR A O 1
ATOM 707 N N . PRO A 1 92 ? 6.053 4.583 20.045 1.00 97.50 92 PRO A N 1
ATOM 708 C CA . PRO A 1 92 ? 5.111 5.643 20.384 1.00 97.50 92 PRO A CA 1
ATOM 709 C C . PRO A 1 92 ? 4.228 6.033 19.180 1.00 97.50 92 PRO A C 1
ATOM 711 O O . PRO A 1 92 ? 4.661 5.917 18.024 1.00 97.50 92 PRO A O 1
ATOM 714 N N . PRO A 1 93 ? 2.983 6.497 19.413 1.00 96.75 93 PRO A N 1
ATOM 715 C CA . PRO A 1 93 ? 1.995 6.740 18.356 1.00 96.75 93 PRO A CA 1
ATOM 716 C C . PRO A 1 93 ? 2.393 7.853 17.377 1.00 96.75 93 PRO A C 1
ATOM 718 O O . PRO A 1 93 ? 1.889 7.894 16.255 1.00 96.75 93 PRO A O 1
ATOM 721 N N . GLU A 1 94 ? 3.326 8.724 17.758 1.00 97.69 94 GLU A N 1
ATOM 722 C CA . GLU A 1 94 ? 3.943 9.728 16.896 1.00 97.69 94 GLU A CA 1
ATOM 723 C C . GLU A 1 94 ? 4.657 9.093 15.693 1.00 97.69 94 GLU A C 1
ATOM 725 O O . GLU A 1 94 ? 4.708 9.709 14.625 1.00 97.69 94 GLU A O 1
ATOM 730 N N . ILE A 1 95 ? 5.193 7.870 15.822 1.00 97.81 95 ILE A N 1
ATOM 731 C CA . ILE A 1 95 ? 5.780 7.136 14.697 1.00 97.81 95 ILE A CA 1
ATOM 732 C C . ILE A 1 95 ? 4.661 6.730 13.741 1.00 97.81 95 ILE A C 1
ATOM 734 O O . ILE A 1 95 ? 3.923 5.773 13.981 1.00 97.81 95 ILE A O 1
ATOM 738 N N . ILE A 1 96 ? 4.587 7.432 12.608 1.00 97.44 96 ILE A N 1
ATOM 739 C CA . ILE A 1 96 ? 3.684 7.108 11.499 1.00 97.44 96 ILE A CA 1
ATOM 740 C C . ILE A 1 96 ? 4.015 5.692 11.011 1.00 97.44 96 ILE A C 1
ATOM 742 O O . ILE A 1 96 ? 5.066 5.484 10.395 1.00 97.44 96 ILE A O 1
ATOM 746 N N . TRP A 1 97 ? 3.159 4.720 11.329 1.00 97.50 97 TRP A N 1
ATOM 747 C CA . TRP A 1 97 ? 3.415 3.301 11.096 1.00 97.50 97 TRP A CA 1
ATOM 748 C C . TRP A 1 97 ? 2.878 2.896 9.729 1.00 97.50 97 TRP A C 1
ATOM 750 O O . TRP A 1 97 ? 3.611 2.339 8.914 1.00 97.50 97 TRP A O 1
ATOM 760 N N . LEU A 1 98 ? 1.640 3.289 9.429 1.00 96.12 98 LEU A N 1
ATOM 761 C CA . LEU A 1 98 ? 0.995 3.104 8.129 1.00 96.12 98 LEU A CA 1
ATOM 762 C C . LEU A 1 98 ? 0.971 4.415 7.336 1.00 96.12 98 LEU A C 1
ATOM 764 O O . LEU A 1 98 ? 0.787 5.494 7.892 1.00 96.12 98 LEU A O 1
ATOM 768 N N . ARG A 1 99 ? 1.039 4.327 6.003 1.00 94.19 99 ARG A N 1
ATOM 769 C CA . ARG A 1 99 ? 0.879 5.488 5.105 1.00 94.19 99 ARG A CA 1
ATOM 770 C C . ARG A 1 99 ? -0.457 6.227 5.308 1.00 94.19 99 ARG A C 1
ATOM 772 O O . ARG A 1 99 ? -0.530 7.430 5.085 1.00 94.19 99 ARG A O 1
ATOM 779 N N . ALA A 1 100 ? -1.501 5.517 5.737 1.00 92.75 100 ALA A N 1
ATOM 780 C CA . ALA A 1 100 ? -2.819 6.082 6.032 1.00 92.75 100 ALA A CA 1
ATOM 781 C C . ALA A 1 100 ? -2.886 6.868 7.360 1.00 92.75 100 ALA A C 1
ATOM 783 O O . ALA A 1 100 ? -3.858 7.577 7.591 1.00 92.75 100 ALA A O 1
ATOM 784 N N . GLU A 1 101 ? -1.872 6.762 8.224 1.00 94.06 101 GLU A N 1
ATOM 785 C CA . GLU A 1 101 ? -1.801 7.468 9.514 1.00 94.06 101 GLU A CA 1
ATOM 786 C C . GLU A 1 101 ? -1.092 8.826 9.421 1.00 94.06 101 GLU A C 1
ATOM 788 O O . GLU A 1 101 ? -0.845 9.449 10.452 1.00 94.06 101 GLU A O 1
ATOM 793 N N . ILE A 1 102 ? -0.711 9.287 8.221 1.00 95.00 102 ILE A N 1
ATOM 794 C CA . ILE A 1 102 ? -0.031 10.580 8.074 1.00 95.00 102 ILE A CA 1
ATOM 795 C C . ILE A 1 102 ? -0.979 11.694 8.559 1.00 95.00 102 ILE A C 1
ATOM 797 O O . ILE A 1 102 ? -2.040 11.870 7.957 1.00 95.00 102 ILE A O 1
ATOM 801 N N . PRO A 1 103 ? -0.634 12.445 9.626 1.00 93.44 103 PRO A N 1
ATOM 802 C CA . PRO A 1 103 ? -1.549 13.419 10.213 1.00 93.44 103 PRO A CA 1
ATOM 803 C C . PRO A 1 103 ? -1.876 14.577 9.269 1.00 93.44 103 PRO A C 1
ATOM 805 O O . PRO A 1 103 ? -1.006 15.044 8.542 1.00 93.44 103 PRO A O 1
ATOM 808 N N . GLU A 1 104 ? -3.091 15.121 9.362 1.00 91.19 104 GLU A N 1
ATOM 809 C CA . GLU A 1 104 ? -3.560 16.225 8.502 1.00 91.19 104 GLU A CA 1
ATOM 810 C C . GLU A 1 104 ? -2.718 17.512 8.610 1.00 91.19 104 GLU A C 1
ATOM 812 O O . GLU A 1 104 ? -2.698 18.310 7.678 1.00 91.19 104 GLU A O 1
ATOM 817 N N . TYR A 1 105 ? -1.995 17.715 9.721 1.00 90.50 105 TYR A N 1
ATOM 818 C CA . TYR A 1 105 ? -1.082 18.856 9.887 1.00 90.50 105 TYR A CA 1
ATOM 819 C C . TYR A 1 105 ? 0.210 18.736 9.061 1.00 90.50 105 TYR A C 1
ATOM 821 O O . TYR A 1 105 ? 0.930 19.722 8.898 1.00 90.50 105 TYR A O 1
ATOM 829 N N . ILE A 1 106 ? 0.536 17.537 8.569 1.00 91.44 106 ILE A N 1
ATOM 830 C CA . ILE A 1 106 ? 1.619 17.328 7.613 1.00 91.44 106 ILE A CA 1
ATOM 831 C C . ILE A 1 106 ? 1.066 17.739 6.250 1.00 91.44 106 ILE A C 1
ATOM 833 O O . ILE A 1 106 ? 0.254 17.019 5.674 1.00 91.44 106 ILE A O 1
ATOM 837 N N . ASP A 1 107 ? 1.492 18.905 5.753 1.00 84.00 107 ASP A N 1
ATOM 838 C CA . ASP A 1 107 ? 0.950 19.539 4.542 1.00 84.00 107 ASP A CA 1
ATOM 839 C C . ASP A 1 107 ? 1.259 18.720 3.273 1.00 84.00 107 ASP A C 1
ATOM 841 O O . ASP A 1 107 ? 2.220 18.949 2.528 1.00 84.00 107 ASP A O 1
ATOM 845 N N . ILE A 1 108 ? 0.428 17.705 3.040 1.00 84.56 108 ILE A N 1
ATOM 846 C CA . ILE A 1 108 ? 0.368 16.959 1.794 1.00 84.56 108 ILE A CA 1
ATOM 847 C C . ILE A 1 108 ? -0.384 17.835 0.794 1.00 84.56 108 ILE A C 1
ATOM 849 O O . ILE A 1 108 ? -1.614 17.789 0.700 1.00 84.56 108 ILE A O 1
ATOM 853 N N . SER A 1 109 ? 0.381 18.594 0.006 1.00 81.56 109 SER A N 1
ATOM 854 C CA . SER A 1 109 ? -0.134 19.368 -1.124 1.00 81.56 109 SER A CA 1
ATOM 855 C C . SER A 1 109 ? -1.176 18.563 -1.907 1.00 81.56 109 SER A C 1
ATOM 857 O O . SER A 1 109 ? -0.912 17.444 -2.355 1.00 81.56 109 SER A O 1
ATOM 859 N N . THR A 1 110 ? -2.358 19.147 -2.111 1.00 77.12 110 THR A N 1
ATOM 860 C CA . THR A 1 110 ? -3.513 18.479 -2.738 1.00 77.12 110 THR A CA 1
ATOM 861 C C . THR A 1 110 ? -3.217 17.924 -4.134 1.00 77.12 110 THR A C 1
ATOM 863 O O . THR A 1 110 ? -3.818 16.928 -4.534 1.00 77.12 110 THR A O 1
ATOM 866 N N . SER A 1 111 ? -2.253 18.526 -4.838 1.00 77.19 111 SER A N 1
ATOM 867 C CA . SER A 1 111 ? -1.739 18.094 -6.145 1.00 77.19 111 SER A CA 1
ATOM 868 C C . SER A 1 111 ? -0.753 16.914 -6.095 1.00 77.19 111 SER A C 1
ATOM 870 O O . SER A 1 111 ? -0.514 16.277 -7.114 1.00 77.19 111 SER A O 1
ATOM 872 N N . ASN A 1 112 ? -0.185 16.601 -4.926 1.00 80.75 112 ASN A N 1
ATOM 873 C CA . ASN A 1 112 ? 0.903 15.636 -4.734 1.00 80.75 112 ASN A CA 1
ATOM 874 C C . ASN A 1 112 ? 0.617 14.636 -3.593 1.00 80.75 112 ASN A C 1
ATOM 876 O O . ASN A 1 112 ? 1.524 14.240 -2.862 1.00 80.75 112 ASN A O 1
ATOM 880 N N . LYS A 1 113 ? -0.629 14.155 -3.467 1.00 78.75 113 LYS A N 1
ATOM 881 C CA . LYS A 1 113 ? -1.028 13.146 -2.455 1.00 78.75 113 LYS A CA 1
ATOM 882 C C . LYS A 1 113 ? -0.174 11.867 -2.455 1.00 78.75 113 LYS A C 1
ATOM 884 O O . LYS A 1 113 ? -0.019 11.208 -1.430 1.00 78.75 113 LYS A O 1
ATOM 889 N N . SER A 1 114 ? 0.423 11.524 -3.595 1.00 81.50 114 SER A N 1
ATOM 890 C CA . SER A 1 114 ? 1.338 10.388 -3.750 1.00 81.50 114 SER A CA 1
ATOM 891 C C . SER A 1 114 ? 2.756 10.629 -3.205 1.00 81.50 114 SER A C 1
ATOM 893 O O . SER A 1 114 ? 3.548 9.688 -3.166 1.00 81.50 114 SER A O 1
ATOM 895 N N . ARG A 1 115 ? 3.101 11.848 -2.770 1.00 86.56 115 ARG A N 1
ATOM 896 C CA . ARG A 1 115 ? 4.452 12.249 -2.340 1.00 86.56 115 ARG A CA 1
ATOM 897 C C . ARG A 1 115 ? 4.403 13.014 -1.006 1.00 86.56 115 ARG A C 1
ATOM 899 O O . ARG A 1 115 ? 4.582 14.232 -1.003 1.00 86.56 115 ARG A O 1
ATOM 906 N N . PRO A 1 116 ? 4.167 12.331 0.129 1.00 93.00 116 PRO A N 1
ATOM 907 C CA . PRO A 1 116 ? 4.190 12.984 1.433 1.00 93.00 116 PRO A CA 1
ATOM 908 C C . PRO A 1 116 ? 5.579 13.583 1.732 1.00 93.00 116 PRO A C 1
ATOM 910 O O . PRO A 1 116 ? 6.599 13.048 1.272 1.00 93.00 116 PRO A O 1
ATOM 913 N N . PRO A 1 117 ? 5.658 14.688 2.498 1.00 94.81 117 PRO A N 1
ATOM 914 C CA . PRO A 1 117 ? 6.921 15.346 2.813 1.00 94.81 117 PRO A CA 1
ATOM 915 C C . PRO A 1 117 ? 7.727 14.492 3.803 1.00 94.81 117 PRO A C 1
ATOM 917 O O . PRO A 1 117 ? 7.592 14.607 5.021 1.00 94.81 117 PRO A O 1
ATOM 920 N N . MET A 1 118 ? 8.597 13.626 3.271 1.00 97.06 118 MET A N 1
ATOM 921 C CA . MET A 1 118 ? 9.307 12.605 4.058 1.00 97.06 118 MET A CA 1
ATOM 922 C C . MET A 1 118 ? 10.124 13.159 5.234 1.00 97.06 118 MET A C 1
ATOM 924 O O . MET A 1 118 ? 10.273 12.463 6.231 1.00 97.06 118 MET A O 1
ATOM 928 N N . VAL A 1 119 ? 10.571 14.418 5.177 1.00 96.50 119 VAL A N 1
ATOM 929 C CA . VAL A 1 119 ? 11.243 15.097 6.303 1.00 96.50 119 VAL A CA 1
ATOM 930 C C . VAL A 1 119 ? 10.373 15.191 7.568 1.00 96.50 119 VAL A C 1
ATOM 932 O O . VAL A 1 119 ? 10.908 15.145 8.664 1.00 96.50 119 VAL A O 1
ATOM 935 N N . GLN A 1 120 ? 9.043 15.270 7.431 1.00 96.75 120 GLN A N 1
ATOM 936 C CA . GLN A 1 120 ? 8.088 15.278 8.553 1.00 96.75 120 GLN A CA 1
ATOM 937 C C . GLN A 1 120 ? 7.556 13.870 8.891 1.00 96.75 120 GLN A C 1
ATOM 939 O O . GLN A 1 120 ? 6.975 13.655 9.957 1.00 96.75 120 GLN A O 1
ATOM 944 N N . CYS A 1 121 ? 7.733 12.911 7.974 1.00 97.38 121 CYS A N 1
ATOM 945 C CA . CYS A 1 121 ? 7.224 11.544 8.113 1.00 97.38 121 CYS A CA 1
ATOM 946 C C . CYS A 1 121 ? 8.241 10.573 8.732 1.00 97.38 121 CYS A C 1
ATOM 948 O O . CYS A 1 121 ? 7.850 9.566 9.325 1.00 97.38 121 CYS A O 1
ATOM 950 N N . LEU A 1 122 ? 9.539 10.855 8.583 1.00 97.81 122 LEU A N 1
ATOM 951 C CA . LEU A 1 122 ? 10.605 10.123 9.260 1.00 97.81 122 LEU A CA 1
ATOM 952 C C . LEU A 1 122 ? 10.771 10.651 10.684 1.00 97.81 122 LEU A C 1
ATOM 954 O O . LEU A 1 122 ? 10.949 11.851 10.906 1.00 97.81 122 LEU A O 1
ATOM 958 N N . ARG A 1 123 ? 10.703 9.730 11.642 1.00 97.88 123 ARG A N 1
ATOM 959 C CA . ARG A 1 123 ? 10.730 10.006 13.076 1.00 97.88 123 ARG A CA 1
ATOM 960 C C . ARG A 1 123 ? 11.578 8.966 13.773 1.00 97.88 123 ARG A C 1
ATOM 962 O O . ARG A 1 123 ? 11.521 7.805 13.374 1.00 97.88 123 ARG A O 1
ATOM 969 N N . GLY A 1 124 ? 12.342 9.395 14.773 1.00 97.81 124 GLY A N 1
ATOM 970 C CA . GLY A 1 124 ? 13.153 8.512 15.606 1.00 97.81 124 GLY A CA 1
ATOM 971 C C . GLY A 1 124 ? 12.312 7.484 16.363 1.00 97.81 124 GLY A C 1
ATOM 972 O O . GLY A 1 124 ? 11.082 7.545 16.373 1.00 97.81 124 GLY A O 1
ATOM 973 N N . THR A 1 125 ? 12.987 6.558 17.041 1.00 96.88 125 THR A N 1
ATOM 974 C CA . THR A 1 125 ? 12.361 5.594 17.964 1.00 96.88 125 THR A CA 1
ATOM 975 C C . THR A 1 125 ? 11.604 6.273 19.112 1.00 96.88 125 THR A C 1
ATOM 977 O O . THR A 1 125 ? 10.674 5.690 19.657 1.00 96.88 125 THR A O 1
ATOM 980 N N . ASP A 1 126 ? 11.944 7.526 19.426 1.00 97.12 126 ASP A N 1
ATOM 981 C CA . ASP A 1 126 ? 11.269 8.400 20.391 1.00 97.12 126 ASP A CA 1
ATOM 982 C C . ASP A 1 126 ? 10.089 9.205 19.801 1.00 97.12 126 ASP A C 1
ATOM 984 O O . ASP A 1 126 ? 9.539 10.079 20.468 1.00 97.12 126 ASP A O 1
ATOM 988 N N . GLY A 1 127 ? 9.722 8.971 18.535 1.00 97.12 127 GLY A N 1
ATOM 989 C CA . GLY A 1 127 ? 8.636 9.675 17.848 1.00 97.12 127 GLY A CA 1
ATOM 990 C C . GLY A 1 127 ? 8.964 11.098 17.370 1.00 97.12 127 GLY A C 1
ATOM 991 O O . GLY A 1 127 ? 8.154 11.702 16.647 1.00 97.12 127 GLY A O 1
ATOM 992 N N . LYS A 1 128 ? 10.143 11.646 17.704 1.00 97.94 128 LYS A N 1
ATOM 993 C CA . LYS A 1 128 ? 10.533 13.007 17.306 1.00 97.94 128 LYS A CA 1
ATOM 994 C C . LYS A 1 128 ? 10.912 13.074 15.830 1.00 97.94 128 LYS A C 1
ATOM 996 O O . LYS A 1 128 ? 11.468 12.138 15.258 1.00 97.94 128 LYS A O 1
ATOM 1001 N N . VAL A 1 129 ? 10.616 14.215 15.210 1.00 97.12 129 VAL A N 1
ATOM 1002 C CA . VAL A 1 129 ? 11.002 14.510 13.822 1.00 97.12 129 VAL A CA 1
ATOM 1003 C C . VAL A 1 129 ? 12.525 14.618 13.727 1.00 97.12 129 VAL A C 1
ATOM 1005 O O . VAL A 1 129 ? 13.165 15.226 14.585 1.00 97.12 129 VAL A O 1
ATOM 1008 N N . LEU A 1 130 ? 13.106 14.035 12.678 1.00 97.25 130 LEU A N 1
ATOM 1009 C CA . LEU A 1 130 ? 14.553 14.053 12.471 1.00 97.25 130 LEU A CA 1
ATOM 1010 C C . LEU A 1 130 ? 15.088 15.457 12.170 1.00 97.25 130 LEU A C 1
ATOM 1012 O O . LEU A 1 130 ? 14.455 16.257 11.479 1.00 97.25 130 LEU A O 1
ATOM 1016 N N . SER A 1 131 ? 16.317 15.729 12.614 1.00 97.50 131 SER A N 1
ATOM 1017 C CA . SER A 1 131 ? 17.026 16.949 12.227 1.00 97.50 131 SER A CA 1
ATOM 1018 C C . SER A 1 131 ? 17.298 16.989 10.716 1.00 97.50 131 SER A C 1
ATOM 1020 O O . SER A 1 131 ? 17.456 15.960 10.053 1.00 97.50 131 SER A O 1
ATOM 1022 N N . SER A 1 132 ? 17.433 18.200 10.166 1.00 96.31 132 SER A N 1
ATOM 1023 C CA . SER A 1 132 ? 17.758 18.411 8.745 1.00 96.31 132 SER A CA 1
ATOM 1024 C C . SER A 1 132 ? 19.051 17.693 8.315 1.00 96.31 132 SER A C 1
ATOM 1026 O O . SER A 1 132 ? 19.137 17.168 7.201 1.00 96.31 132 SER A O 1
ATOM 1028 N N . ALA A 1 133 ? 20.036 17.600 9.219 1.00 95.75 133 ALA A N 1
ATOM 1029 C CA . ALA A 1 133 ? 21.284 16.873 8.994 1.00 95.75 133 ALA A CA 1
ATOM 1030 C C . ALA A 1 133 ? 21.059 15.353 8.891 1.00 95.75 133 ALA A C 1
ATOM 1032 O O . ALA A 1 133 ? 21.476 14.747 7.904 1.00 95.75 133 ALA A O 1
ATOM 1033 N N . GLN A 1 134 ? 20.333 14.749 9.843 1.00 97.19 134 GLN A N 1
ATOM 1034 C CA . GLN A 1 134 ? 19.975 13.322 9.803 1.00 97.19 134 GLN A CA 1
ATOM 1035 C C . GLN A 1 134 ? 19.164 12.980 8.547 1.00 97.19 134 GLN A C 1
ATOM 1037 O O . GLN A 1 134 ? 19.492 12.030 7.839 1.00 97.19 134 GLN A O 1
ATOM 1042 N N . TYR A 1 135 ? 18.154 13.790 8.212 1.00 97.94 135 TYR A N 1
ATOM 1043 C CA . TYR A 1 135 ? 17.352 13.599 7.001 1.00 97.94 135 TYR A CA 1
ATOM 1044 C C . TYR A 1 135 ? 18.190 13.681 5.715 1.00 97.94 135 TYR A C 1
ATOM 1046 O O . TYR A 1 135 ? 17.978 12.915 4.771 1.00 97.94 135 TYR A O 1
ATOM 1054 N N . SER A 1 136 ? 19.168 14.588 5.674 1.00 96.25 136 SER A N 1
ATOM 1055 C CA . SER A 1 136 ? 20.091 14.709 4.543 1.00 96.25 136 SER A CA 1
ATOM 1056 C C . SER A 1 136 ? 21.023 13.498 4.430 1.00 96.25 136 SER A C 1
ATOM 1058 O O . SER A 1 136 ? 21.211 12.998 3.322 1.00 96.25 136 SER A O 1
ATOM 1060 N N . GLY A 1 137 ? 21.524 12.973 5.555 1.00 95.25 137 GLY A N 1
ATOM 1061 C CA . GLY A 1 137 ? 22.296 11.726 5.601 1.00 95.25 137 GLY A CA 1
ATOM 1062 C C . GLY A 1 137 ? 21.498 10.513 5.111 1.00 95.25 137 GLY A C 1
ATOM 1063 O O . GLY A 1 137 ? 21.981 9.763 4.267 1.00 95.25 137 GLY A O 1
ATOM 1064 N N . ILE A 1 138 ? 20.240 10.378 5.544 1.00 97.88 138 ILE A N 1
ATOM 1065 C CA . ILE A 1 138 ? 19.311 9.333 5.078 1.00 97.88 138 ILE A CA 1
ATOM 1066 C C . ILE A 1 138 ? 19.100 9.402 3.565 1.00 97.88 138 ILE A C 1
ATOM 1068 O O . ILE A 1 138 ? 19.225 8.391 2.874 1.00 97.88 138 ILE A O 1
ATOM 1072 N N . LYS A 1 139 ? 18.806 10.594 3.028 1.00 97.69 139 LYS A N 1
ATOM 1073 C CA . LYS A 1 139 ? 18.657 10.785 1.579 1.00 97.69 139 LYS A CA 1
ATOM 1074 C C . LYS A 1 139 ? 19.909 10.363 0.818 1.00 97.69 139 LYS A C 1
ATOM 1076 O O . LYS A 1 139 ? 19.786 9.774 -0.251 1.00 97.69 139 LYS A O 1
ATOM 1081 N N . GLU A 1 140 ? 21.088 10.680 1.343 1.00 95.25 140 GLU A N 1
ATOM 1082 C CA . GLU A 1 140 ? 22.353 10.331 0.704 1.00 95.25 140 GLU A CA 1
ATOM 1083 C C . GLU A 1 140 ? 22.619 8.819 0.760 1.00 95.25 140 GLU A C 1
ATOM 1085 O O . GLU A 1 140 ? 22.987 8.237 -0.257 1.00 95.25 140 GLU A O 1
ATOM 1090 N N . ALA A 1 141 ? 22.319 8.150 1.878 1.00 96.62 141 ALA A N 1
ATOM 1091 C CA . ALA A 1 141 ? 22.379 6.691 1.981 1.00 96.62 141 ALA A CA 1
ATOM 1092 C C . ALA A 1 141 ? 21.440 5.998 0.971 1.00 96.62 141 ALA A C 1
ATOM 1094 O O . ALA A 1 141 ? 21.873 5.118 0.226 1.00 96.62 141 ALA A O 1
ATOM 1095 N N . VAL A 1 142 ? 20.182 6.451 0.864 1.00 98.00 142 VAL A N 1
ATOM 1096 C CA . VAL A 1 142 ? 19.221 5.956 -0.145 1.00 98.00 142 VAL A CA 1
ATOM 1097 C C . VAL A 1 142 ? 19.724 6.221 -1.569 1.00 98.00 142 VAL A C 1
ATOM 1099 O O . VAL A 1 142 ? 19.624 5.349 -2.433 1.00 98.00 142 VAL A O 1
ATOM 1102 N N . ARG A 1 143 ? 20.313 7.398 -1.824 1.00 97.12 143 ARG A N 1
ATOM 1103 C CA . ARG A 1 143 ? 20.912 7.744 -3.121 1.00 97.12 143 ARG A CA 1
ATOM 1104 C C . ARG A 1 143 ? 22.072 6.816 -3.477 1.00 97.12 143 ARG A C 1
ATOM 1106 O O . ARG A 1 143 ? 22.180 6.428 -4.638 1.00 97.12 143 ARG A O 1
ATOM 1113 N N . LEU A 1 144 ? 22.922 6.458 -2.516 1.00 95.12 144 LEU A N 1
ATOM 1114 C CA . LEU A 1 144 ? 24.037 5.535 -2.727 1.00 95.12 144 LEU A CA 1
ATOM 1115 C C . LEU A 1 144 ? 23.542 4.122 -3.058 1.00 95.12 144 LEU A C 1
ATOM 1117 O O . LEU A 1 144 ? 23.989 3.568 -4.060 1.00 95.12 144 LEU A O 1
ATOM 1121 N N . VAL A 1 145 ? 22.569 3.584 -2.310 1.00 97.44 145 VAL A N 1
ATOM 1122 C CA . VAL A 1 145 ? 21.951 2.277 -2.617 1.00 97.44 145 VAL A CA 1
ATOM 1123 C C . VAL A 1 145 ? 21.315 2.285 -4.010 1.00 97.44 145 VAL A C 1
ATOM 1125 O O . VAL A 1 145 ? 21.611 1.414 -4.825 1.00 97.44 145 VAL A O 1
ATOM 1128 N N . PHE A 1 146 ? 20.527 3.314 -4.345 1.00 97.62 146 PHE A N 1
ATOM 1129 C CA . PHE A 1 146 ? 19.950 3.463 -5.685 1.00 97.62 146 PHE A CA 1
ATOM 1130 C C . PHE A 1 146 ? 21.019 3.474 -6.791 1.00 97.62 146 PHE A C 1
ATOM 1132 O O . PHE A 1 146 ? 20.881 2.771 -7.792 1.00 97.62 146 PHE A O 1
ATOM 1139 N N . MET A 1 147 ? 22.086 4.260 -6.620 1.00 96.50 147 MET A N 1
ATOM 1140 C CA . MET A 1 147 ? 23.161 4.384 -7.611 1.00 96.50 147 MET A CA 1
ATOM 1141 C C . MET A 1 147 ? 23.996 3.107 -7.760 1.00 96.50 147 MET A C 1
ATOM 1143 O O . MET A 1 147 ? 24.520 2.871 -8.847 1.00 96.50 147 MET A O 1
ATOM 1147 N N . GLN A 1 148 ? 24.134 2.314 -6.693 1.00 96.12 148 GLN A N 1
ATOM 1148 C CA . GLN A 1 148 ? 24.886 1.061 -6.698 1.00 96.12 148 GLN A CA 1
ATOM 1149 C C . GLN A 1 148 ? 24.072 -0.093 -7.297 1.00 96.12 148 GLN A C 1
ATOM 1151 O O . GLN A 1 148 ? 24.584 -0.815 -8.149 1.00 96.12 148 GLN A O 1
ATOM 1156 N N . ASP A 1 149 ? 22.820 -0.260 -6.864 1.00 96.12 149 ASP A N 1
ATOM 1157 C CA . ASP A 1 149 ? 22.089 -1.516 -7.065 1.00 96.12 149 ASP A CA 1
ATOM 1158 C C . ASP A 1 149 ? 21.001 -1.435 -8.146 1.00 96.12 149 ASP A C 1
ATOM 1160 O O . ASP A 1 149 ? 20.696 -2.451 -8.768 1.00 96.12 149 ASP A O 1
ATOM 1164 N N . LEU A 1 150 ? 20.427 -0.247 -8.398 1.00 96.81 150 LEU A N 1
ATOM 1165 C CA . LEU A 1 150 ? 19.290 -0.068 -9.316 1.00 96.81 150 LEU A CA 1
ATOM 1166 C C . LEU A 1 150 ? 19.638 0.734 -10.575 1.00 96.81 150 LEU A C 1
ATOM 1168 O O . LEU A 1 150 ? 19.290 0.326 -11.681 1.00 96.81 150 LEU A O 1
ATOM 1172 N N . ALA A 1 151 ? 20.366 1.846 -10.448 1.00 95.69 151 ALA A N 1
ATOM 1173 C CA . ALA A 1 151 ? 20.742 2.675 -11.595 1.00 95.69 151 ALA A CA 1
ATOM 1174 C C . ALA A 1 151 ? 21.495 1.915 -12.718 1.00 95.69 151 ALA A C 1
ATOM 1176 O O . ALA A 1 151 ? 21.234 2.220 -13.887 1.00 95.69 151 ALA A O 1
ATOM 1177 N N . PRO A 1 152 ? 22.372 0.922 -12.434 1.00 96.12 152 PRO A N 1
ATOM 1178 C CA . PRO A 1 152 ? 23.025 0.131 -13.480 1.00 96.12 152 PRO A CA 1
ATOM 1179 C C . PRO A 1 152 ? 22.067 -0.757 -14.283 1.00 96.12 152 PRO A C 1
ATOM 1181 O O . PRO A 1 152 ? 22.312 -0.982 -15.466 1.00 96.12 152 PRO A O 1
ATOM 1184 N N . LEU A 1 153 ? 20.962 -1.222 -13.687 1.00 95.25 153 LEU A N 1
ATOM 1185 C CA . LEU A 1 153 ? 19.996 -2.117 -14.343 1.00 95.25 153 LEU A CA 1
ATOM 1186 C C . LEU A 1 153 ? 19.320 -1.417 -15.529 1.00 95.25 153 LEU A C 1
ATOM 1188 O O . LEU A 1 153 ? 19.299 -1.939 -16.641 1.00 95.25 153 LEU A O 1
ATOM 1192 N N . ALA A 1 154 ? 18.879 -0.173 -15.322 1.00 91.94 154 ALA A N 1
ATOM 1193 C CA . ALA A 1 154 ? 18.307 0.654 -16.383 1.00 91.94 154 ALA A CA 1
ATOM 1194 C C . ALA A 1 154 ? 19.310 0.980 -17.506 1.00 91.94 154 ALA A C 1
ATOM 1196 O O . ALA A 1 154 ? 18.907 1.177 -18.649 1.00 91.94 154 ALA A O 1
ATOM 1197 N N . LEU A 1 155 ? 20.614 1.043 -17.206 1.00 91.44 155 LEU A N 1
ATOM 1198 C CA . LEU A 1 155 ? 21.654 1.230 -18.226 1.00 91.44 155 LEU A CA 1
ATOM 1199 C C . LEU A 1 155 ? 21.910 -0.061 -19.018 1.00 91.44 155 LEU A C 1
ATOM 1201 O O . LEU A 1 155 ? 22.066 0.004 -20.235 1.00 91.44 155 LEU A O 1
ATOM 1205 N N . ALA A 1 156 ? 21.912 -1.219 -18.355 1.00 92.94 156 ALA A N 1
ATOM 1206 C CA . ALA A 1 156 ? 22.057 -2.518 -19.008 1.00 92.94 156 ALA A CA 1
ATOM 1207 C C . ALA A 1 156 ? 20.876 -2.825 -19.949 1.00 92.94 156 ALA A C 1
ATOM 1209 O O . ALA A 1 156 ? 21.083 -3.324 -21.055 1.00 92.94 156 ALA A O 1
ATOM 1210 N N . ASP A 1 157 ? 19.648 -2.477 -19.562 1.00 91.31 157 ASP A N 1
ATOM 1211 C CA . ASP A 1 157 ? 18.476 -2.675 -20.421 1.00 91.31 157 ASP A CA 1
ATOM 1212 C C . ASP A 1 157 ? 18.402 -1.656 -21.575 1.00 91.31 157 ASP A C 1
ATOM 1214 O O . ASP A 1 157 ? 18.061 -2.045 -22.693 1.00 91.31 157 ASP A O 1
ATOM 1218 N N . GLU A 1 158 ? 18.821 -0.397 -21.369 1.00 91.06 158 GLU A N 1
ATOM 1219 C CA . GLU A 1 158 ? 19.023 0.574 -22.465 1.00 91.06 158 GLU A CA 1
ATOM 1220 C C . GLU A 1 158 ? 20.074 0.076 -23.483 1.00 91.06 158 GLU A C 1
ATOM 1222 O O . GLU A 1 158 ? 19.900 0.272 -24.686 1.00 91.06 158 GLU A O 1
ATOM 1227 N N . GLN A 1 159 ? 21.133 -0.612 -23.033 1.00 92.12 159 GLN A N 1
ATOM 1228 C CA . GLN A 1 159 ? 22.137 -1.233 -23.912 1.00 92.12 159 GLN A CA 1
ATOM 1229 C C . GLN A 1 159 ? 21.605 -2.463 -24.663 1.00 92.12 159 GLN A C 1
ATOM 1231 O O . GLN A 1 159 ? 21.976 -2.678 -25.816 1.00 92.12 159 GLN A O 1
ATOM 1236 N N . ARG A 1 160 ? 20.736 -3.268 -24.037 1.00 93.00 160 ARG A N 1
ATOM 1237 C CA . ARG A 1 160 ? 20.105 -4.445 -24.664 1.00 93.00 160 ARG A CA 1
ATOM 1238 C C . ARG A 1 160 ? 19.033 -4.077 -25.690 1.00 93.00 160 ARG A C 1
ATOM 1240 O O . ARG A 1 160 ? 18.838 -4.824 -26.645 1.00 93.00 160 ARG A O 1
ATOM 1247 N N . LYS A 1 161 ? 18.317 -2.967 -25.484 1.00 91.69 161 LYS A N 1
ATOM 1248 C CA . LYS A 1 161 ? 17.206 -2.507 -26.338 1.00 91.69 161 LYS A CA 1
ATOM 1249 C C . LYS A 1 161 ? 17.414 -1.049 -26.789 1.00 91.69 161 LYS A C 1
ATOM 1251 O O . LYS A 1 161 ? 16.605 -0.180 -26.436 1.00 91.69 161 LYS A O 1
ATOM 1256 N N . PRO A 1 162 ? 18.482 -0.760 -27.561 1.00 88.69 162 PRO A N 1
ATOM 1257 C CA . PRO A 1 162 ? 18.817 0.600 -27.974 1.00 88.69 162 PRO A CA 1
ATOM 1258 C C . PRO A 1 162 ? 17.659 1.252 -28.741 1.00 88.69 162 PRO A C 1
ATOM 1260 O O . PRO A 1 162 ? 17.030 0.628 -29.591 1.00 88.69 162 PRO A O 1
ATOM 1263 N N . GLY A 1 163 ? 17.377 2.518 -28.428 1.00 85.75 163 GLY A N 1
ATOM 1264 C CA . GLY A 1 163 ? 16.263 3.279 -29.009 1.00 85.75 163 GLY A CA 1
ATOM 1265 C C . GLY A 1 163 ? 14.932 3.177 -28.250 1.00 85.75 163 GLY A C 1
ATOM 1266 O O . GLY A 1 163 ? 14.014 3.931 -28.559 1.00 85.75 163 GLY A O 1
ATOM 1267 N N . THR A 1 164 ? 14.821 2.319 -27.230 1.00 87.38 164 THR A N 1
ATOM 1268 C CA . THR A 1 164 ? 13.633 2.284 -26.358 1.00 87.38 164 THR A CA 1
ATOM 1269 C C . THR A 1 164 ? 13.711 3.400 -25.312 1.00 87.38 164 THR A C 1
ATOM 1271 O O . THR A 1 164 ? 14.633 3.407 -24.496 1.00 87.38 164 THR A O 1
ATOM 1274 N N . ASP A 1 165 ? 12.737 4.317 -25.282 1.00 84.44 165 ASP A N 1
ATOM 1275 C CA . ASP A 1 165 ? 12.591 5.287 -24.183 1.00 84.44 165 ASP A CA 1
ATOM 1276 C C . ASP A 1 165 ? 12.036 4.589 -22.931 1.00 84.44 165 ASP A C 1
ATOM 1278 O O . ASP A 1 165 ? 10.828 4.544 -22.678 1.00 84.44 165 ASP A O 1
ATOM 1282 N N . ILE A 1 166 ? 12.933 3.973 -22.158 1.00 84.88 166 ILE A N 1
ATOM 1283 C CA . ILE A 1 166 ? 12.577 3.316 -20.902 1.00 84.88 166 ILE A CA 1
ATOM 1284 C C . ILE A 1 166 ? 12.253 4.395 -19.867 1.00 84.88 166 ILE A C 1
ATOM 1286 O O . ILE A 1 166 ? 13.139 5.003 -19.261 1.00 84.88 166 ILE A O 1
ATOM 1290 N N . LYS A 1 167 ? 10.959 4.600 -19.605 1.00 89.00 167 LYS A N 1
ATOM 1291 C CA . LYS A 1 167 ? 10.476 5.433 -18.496 1.00 89.00 167 LYS A CA 1
ATOM 1292 C C . LYS A 1 167 ? 10.812 4.767 -17.163 1.00 89.00 167 LYS A C 1
ATOM 1294 O O . LYS A 1 167 ? 10.015 4.009 -16.618 1.00 89.00 167 LYS A O 1
ATOM 1299 N N . ARG A 1 168 ? 12.000 5.086 -16.640 1.00 90.00 168 ARG A N 1
ATOM 1300 C CA . ARG A 1 168 ? 12.567 4.617 -15.361 1.00 90.00 168 ARG A CA 1
ATOM 1301 C C . ARG A 1 168 ? 11.711 5.071 -14.164 1.00 90.00 168 ARG A C 1
ATOM 1303 O O . ARG A 1 168 ? 12.056 6.022 -13.466 1.00 90.00 168 ARG A O 1
ATOM 1310 N N . SER A 1 169 ? 10.566 4.430 -13.964 1.00 94.50 169 SER A N 1
ATOM 1311 C CA . SER A 1 169 ? 9.615 4.688 -12.881 1.00 94.50 169 SER A CA 1
ATOM 1312 C C . SER A 1 169 ? 9.816 3.709 -11.720 1.00 94.50 169 SER A C 1
ATOM 1314 O O . SER A 1 169 ? 10.547 2.731 -11.845 1.00 94.50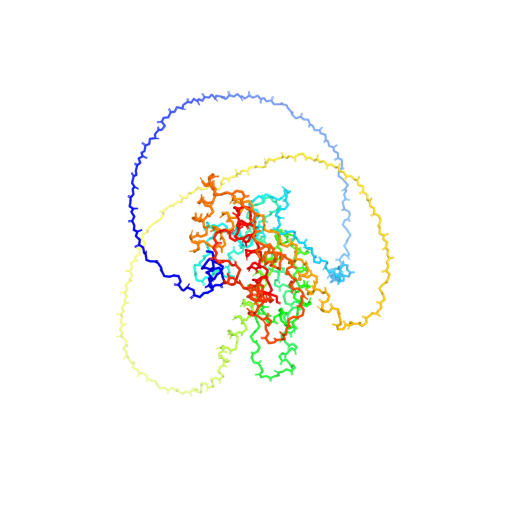 169 SER A O 1
ATOM 1316 N N . MET A 1 170 ? 9.155 3.961 -10.586 1.00 95.31 170 MET A N 1
ATOM 1317 C CA . MET A 1 170 ? 9.105 3.007 -9.471 1.00 95.31 170 MET A CA 1
ATOM 1318 C C . MET A 1 170 ? 8.509 1.660 -9.908 1.00 95.31 170 MET A C 1
ATOM 1320 O O . MET A 1 170 ? 9.111 0.627 -9.638 1.00 95.31 170 MET A O 1
ATOM 1324 N N . MET A 1 171 ? 7.382 1.690 -10.634 1.00 93.75 171 MET A N 1
ATOM 1325 C CA . MET A 1 171 ? 6.738 0.484 -11.172 1.00 93.75 171 MET A CA 1
ATOM 1326 C C . MET A 1 171 ? 7.694 -0.286 -12.078 1.00 93.75 171 MET A C 1
ATOM 1328 O O . MET A 1 171 ? 7.941 -1.452 -11.831 1.00 93.75 171 MET A O 1
ATOM 1332 N N . TRP A 1 172 ? 8.383 0.390 -13.007 1.00 95.38 172 TRP A N 1
ATOM 1333 C CA . TRP A 1 172 ? 9.323 -0.280 -13.911 1.00 95.38 172 TRP A CA 1
ATOM 1334 C C . TRP A 1 172 ? 10.378 -1.129 -13.175 1.00 95.38 172 TRP A C 1
ATOM 1336 O O . TRP A 1 172 ? 10.680 -2.238 -13.617 1.00 95.38 172 TRP A O 1
ATOM 1346 N N . TYR A 1 173 ? 10.903 -0.646 -12.041 1.00 96.88 173 TYR A N 1
ATOM 1347 C CA . TYR A 1 173 ? 11.821 -1.428 -11.204 1.00 96.88 173 TYR A CA 1
ATOM 1348 C C . TYR A 1 173 ? 11.138 -2.589 -10.470 1.00 96.88 173 TYR A C 1
ATOM 1350 O O . TYR A 1 173 ? 11.758 -3.643 -10.357 1.00 96.88 173 TYR A O 1
ATOM 1358 N N . LYS A 1 174 ? 9.896 -2.429 -9.994 1.00 94.62 174 LYS A N 1
ATOM 1359 C CA . LYS A 1 174 ? 9.120 -3.536 -9.411 1.00 94.62 174 LYS A CA 1
ATOM 1360 C C . LYS A 1 174 ? 8.828 -4.614 -10.458 1.00 94.62 174 LYS A C 1
ATOM 1362 O O . LYS A 1 174 ? 9.183 -5.765 -10.239 1.00 94.62 174 LYS A O 1
ATOM 1367 N N . ASP A 1 175 ? 8.297 -4.225 -11.613 1.00 93.75 175 ASP A N 1
ATOM 1368 C CA . ASP A 1 175 ? 7.823 -5.140 -12.657 1.00 93.75 175 ASP A CA 1
ATOM 1369 C C . ASP A 1 175 ? 8.978 -5.923 -13.317 1.00 93.75 175 ASP A C 1
ATOM 1371 O O . ASP A 1 175 ? 8.860 -7.113 -13.596 1.00 93.75 175 ASP A O 1
ATOM 1375 N N . ASN A 1 176 ? 10.115 -5.261 -13.581 1.00 94.88 176 ASN A N 1
ATOM 1376 C CA . ASN A 1 176 ? 11.222 -5.846 -14.358 1.00 94.88 176 ASN A CA 1
ATOM 1377 C C . ASN A 1 176 ? 12.383 -6.345 -13.480 1.00 94.88 176 ASN A C 1
ATOM 1379 O O . ASN A 1 176 ? 13.160 -7.194 -13.916 1.00 94.88 176 ASN A O 1
ATOM 1383 N N . HIS A 1 177 ? 12.524 -5.817 -12.258 1.00 95.56 177 HIS A N 1
ATOM 1384 C CA . HIS A 1 177 ? 13.696 -6.010 -11.393 1.00 95.56 177 HIS A CA 1
ATOM 1385 C C . HIS A 1 177 ? 13.313 -6.261 -9.915 1.00 95.56 177 HIS A C 1
ATOM 1387 O O . HIS A 1 177 ? 14.070 -5.883 -9.019 1.00 95.56 177 HIS A O 1
ATOM 1393 N N . ARG A 1 178 ? 12.165 -6.919 -9.651 1.00 94.50 178 ARG A N 1
ATOM 1394 C CA . ARG A 1 178 ? 11.565 -7.174 -8.313 1.00 94.50 178 ARG A CA 1
ATOM 1395 C C . ARG A 1 178 ? 12.575 -7.572 -7.228 1.00 94.50 178 ARG A C 1
ATOM 1397 O O . ARG A 1 178 ? 12.644 -6.925 -6.188 1.00 94.50 178 ARG A O 1
ATOM 1404 N N . GLU A 1 179 ? 13.414 -8.574 -7.488 1.00 94.44 179 GLU A N 1
ATOM 1405 C CA . GLU A 1 179 ? 14.443 -9.057 -6.545 1.00 94.44 179 GLU A CA 1
ATOM 1406 C C . GLU A 1 179 ? 15.454 -7.958 -6.160 1.00 94.44 179 GLU A C 1
ATOM 1408 O O . GLU A 1 179 ? 15.834 -7.808 -4.998 1.00 94.44 179 GLU A O 1
ATOM 1413 N N . ARG A 1 180 ? 15.876 -7.140 -7.133 1.00 96.62 180 ARG A N 1
ATOM 1414 C CA . ARG A 1 180 ? 16.806 -6.022 -6.912 1.00 96.62 180 ARG A CA 1
ATOM 1415 C C . ARG A 1 180 ? 16.125 -4.849 -6.217 1.00 96.62 180 ARG A C 1
ATOM 1417 O O . ARG A 1 180 ? 16.771 -4.192 -5.405 1.00 96.62 180 ARG A O 1
ATOM 1424 N N . TRP A 1 181 ? 14.841 -4.611 -6.495 1.00 97.38 181 TRP A N 1
ATOM 1425 C CA . TRP A 1 181 ? 14.025 -3.642 -5.764 1.00 97.38 181 TRP A CA 1
ATOM 1426 C C . TRP A 1 181 ? 13.963 -3.996 -4.274 1.00 97.38 181 TRP A C 1
ATOM 1428 O O . TRP A 1 181 ? 14.400 -3.201 -3.444 1.00 97.38 181 TRP A O 1
ATOM 1438 N N . TRP A 1 182 ? 13.522 -5.208 -3.929 1.00 96.31 182 TRP A N 1
ATOM 1439 C CA . TRP A 1 182 ? 13.413 -5.639 -2.532 1.00 96.31 182 TRP A CA 1
ATOM 1440 C C . TRP A 1 182 ? 14.769 -5.743 -1.827 1.00 96.31 182 TRP A C 1
ATOM 1442 O O . TRP A 1 182 ? 14.889 -5.329 -0.675 1.00 96.31 182 TRP A O 1
ATOM 1452 N N . SER A 1 183 ? 15.823 -6.173 -2.529 1.00 95.94 183 SER A N 1
ATOM 1453 C CA . SER A 1 183 ? 17.195 -6.128 -2.006 1.00 95.94 183 SER A CA 1
ATOM 1454 C C . SER A 1 183 ? 17.645 -4.696 -1.671 1.00 95.94 183 SER A C 1
ATOM 1456 O O . SER A 1 183 ? 18.224 -4.470 -0.606 1.00 95.94 183 SER A O 1
ATOM 1458 N N . ALA A 1 184 ? 17.326 -3.710 -2.519 1.00 97.50 184 ALA A N 1
ATOM 1459 C CA . ALA A 1 184 ? 17.607 -2.302 -2.244 1.00 97.50 184 ALA A CA 1
ATOM 1460 C C . ALA A 1 184 ? 16.802 -1.770 -1.042 1.00 97.50 184 ALA A C 1
ATOM 1462 O O . ALA A 1 184 ? 17.361 -1.042 -0.221 1.00 97.50 184 ALA A O 1
ATOM 1463 N N . ILE A 1 185 ? 15.529 -2.160 -0.893 1.00 97.88 185 ILE A N 1
ATOM 1464 C CA . ILE A 1 185 ? 14.699 -1.825 0.279 1.00 97.88 185 ILE A CA 1
ATOM 1465 C C . ILE A 1 185 ? 15.307 -2.401 1.567 1.00 97.88 185 ILE A C 1
ATOM 1467 O O . ILE A 1 185 ? 15.581 -1.640 2.496 1.00 97.88 185 ILE A O 1
ATOM 1471 N N . ALA A 1 186 ? 15.617 -3.702 1.600 1.00 96.31 186 ALA A N 1
ATOM 1472 C CA . ALA A 1 186 ? 16.229 -4.359 2.759 1.00 96.31 186 ALA A CA 1
ATOM 1473 C C . ALA A 1 186 ? 17.563 -3.705 3.161 1.00 96.31 186 ALA A C 1
ATOM 1475 O O . ALA A 1 186 ? 17.837 -3.491 4.341 1.00 96.31 186 ALA A O 1
ATOM 1476 N N . LYS A 1 187 ? 18.382 -3.331 2.173 1.00 96.62 187 LYS A N 1
ATOM 1477 C CA . LYS A 1 187 ? 19.672 -2.662 2.373 1.00 96.62 187 LYS A CA 1
ATOM 1478 C C . LYS A 1 187 ? 19.521 -1.221 2.879 1.00 96.62 187 LYS A C 1
ATOM 1480 O O . LYS A 1 187 ? 20.289 -0.799 3.742 1.00 96.62 187 LYS A O 1
ATOM 1485 N N . ILE A 1 188 ? 18.521 -0.477 2.396 1.00 97.38 188 ILE A N 1
ATOM 1486 C CA . ILE A 1 188 ? 18.161 0.855 2.915 1.00 97.38 188 ILE A CA 1
ATOM 1487 C C . ILE A 1 188 ? 17.757 0.764 4.390 1.00 97.38 188 ILE A C 1
ATOM 1489 O O . ILE A 1 188 ? 18.268 1.526 5.208 1.00 97.38 188 ILE A O 1
ATOM 1493 N N . GLU A 1 189 ? 16.880 -0.177 4.735 1.00 97.06 189 GLU A N 1
ATOM 1494 C CA . GLU A 1 189 ? 16.389 -0.361 6.104 1.00 97.06 189 GLU A CA 1
ATOM 1495 C C . GLU A 1 189 ? 17.462 -0.879 7.063 1.00 97.06 189 GLU A C 1
ATOM 1497 O O . GLU A 1 189 ? 17.531 -0.420 8.201 1.00 97.06 189 GLU A O 1
ATOM 1502 N N . TYR A 1 190 ? 18.346 -1.762 6.592 1.00 95.88 190 TYR A N 1
ATOM 1503 C CA . TYR A 1 190 ? 19.508 -2.222 7.352 1.00 95.88 190 TYR A CA 1
ATOM 1504 C C . TYR A 1 190 ? 20.461 -1.071 7.706 1.00 95.88 190 TYR A C 1
ATOM 1506 O O . TYR A 1 190 ? 20.931 -0.984 8.838 1.00 95.88 190 TYR A O 1
ATOM 1514 N N . TYR A 1 191 ? 20.747 -0.170 6.759 1.00 95.06 191 TYR A N 1
ATOM 1515 C CA . TYR A 1 191 ? 21.637 0.968 7.012 1.00 95.06 191 TYR A CA 1
ATOM 1516 C C . TYR A 1 191 ? 20.981 2.122 7.772 1.00 95.06 191 TYR A C 1
ATOM 1518 O O . TYR A 1 191 ? 21.696 2.966 8.310 1.00 95.06 191 TYR A O 1
ATOM 1526 N N . GLN A 1 192 ? 19.653 2.221 7.760 1.00 97.12 192 GLN A N 1
ATOM 1527 C CA . GLN A 1 192 ? 18.902 3.343 8.318 1.00 97.12 192 GLN A CA 1
ATOM 1528 C C . GLN A 1 192 ? 17.660 2.812 9.043 1.00 97.12 192 GLN A C 1
ATOM 1530 O O . GLN A 1 192 ? 16.540 2.912 8.543 1.00 97.12 192 GLN A O 1
ATOM 1535 N N . GLU A 1 193 ? 17.867 2.281 10.251 1.00 96.25 193 GLU A N 1
ATOM 1536 C CA . GLU A 1 193 ? 16.831 1.650 11.086 1.00 96.25 193 GLU A CA 1
ATOM 1537 C C . GLU A 1 193 ? 15.547 2.489 11.198 1.00 96.25 193 GLU A C 1
ATOM 1539 O O . GLU A 1 193 ? 14.443 1.956 11.118 1.00 96.25 193 GLU A O 1
ATOM 1544 N N . VAL A 1 194 ? 15.679 3.816 11.277 1.00 97.62 194 VAL A N 1
ATOM 1545 C CA . VAL A 1 194 ? 14.563 4.774 11.343 1.00 97.62 194 VAL A CA 1
ATOM 1546 C C . VAL A 1 194 ? 13.570 4.687 10.170 1.00 97.62 194 VAL A C 1
ATOM 1548 O O . VAL A 1 194 ? 12.404 5.063 10.300 1.00 97.62 194 VAL A O 1
ATOM 1551 N N . ILE A 1 195 ? 14.010 4.184 9.014 1.00 97.38 195 ILE A N 1
ATOM 1552 C CA . ILE A 1 195 ? 13.157 3.942 7.845 1.00 97.38 195 ILE A CA 1
ATOM 1553 C C . ILE A 1 195 ? 12.325 2.667 8.051 1.00 97.38 195 ILE A C 1
ATOM 1555 O O . ILE A 1 195 ? 11.145 2.661 7.707 1.00 97.38 195 ILE A O 1
ATOM 1559 N N . SER A 1 196 ? 12.901 1.644 8.695 1.00 96.94 196 SER A N 1
ATOM 1560 C CA . SER A 1 196 ? 12.244 0.363 9.008 1.00 96.94 196 SER A CA 1
ATOM 1561 C C . SER A 1 196 ? 11.156 0.457 10.088 1.00 96.94 196 SER A C 1
ATOM 1563 O O . SER A 1 196 ? 10.429 -0.504 10.319 1.00 96.94 196 SER A O 1
ATOM 1565 N N . LEU A 1 197 ? 11.005 1.619 10.738 1.00 97.00 197 LEU A N 1
ATOM 1566 C CA . LEU A 1 197 ? 9.956 1.903 11.726 1.00 97.00 197 LEU A CA 1
ATOM 1567 C C . LEU A 1 197 ? 8.597 2.172 11.044 1.00 97.00 197 LEU A C 1
ATOM 1569 O O . LEU A 1 197 ? 7.996 3.236 11.228 1.00 97.00 197 LEU A O 1
ATOM 1573 N N . CYS A 1 198 ? 8.142 1.265 10.179 1.00 97.12 198 CYS A N 1
ATOM 1574 C CA . CYS A 1 198 ? 6.832 1.304 9.525 1.00 97.12 198 CYS A CA 1
ATOM 1575 C C . CYS A 1 198 ? 6.386 -0.080 9.036 1.00 97.12 198 CYS A C 1
ATOM 1577 O O . CYS A 1 198 ? 7.215 -0.940 8.761 1.00 97.12 198 CYS A O 1
ATOM 1579 N N . ALA A 1 199 ? 5.078 -0.271 8.856 1.00 93.38 199 ALA A N 1
ATOM 1580 C CA . ALA A 1 199 ? 4.552 -1.445 8.163 1.00 93.38 199 ALA A CA 1
ATOM 1581 C C . ALA A 1 199 ? 4.869 -1.399 6.657 1.00 93.38 199 ALA A C 1
ATOM 1583 O O . ALA A 1 199 ? 4.892 -0.325 6.049 1.00 93.38 199 ALA A O 1
ATOM 1584 N N . ASN A 1 200 ? 5.034 -2.571 6.042 1.00 92.50 200 ASN A N 1
ATOM 1585 C CA . ASN A 1 200 ? 5.117 -2.762 4.586 1.00 92.50 200 ASN A CA 1
ATOM 1586 C C . ASN A 1 200 ? 6.155 -1.861 3.876 1.00 92.50 200 ASN A C 1
ATOM 1588 O O . ASN A 1 200 ? 5.941 -1.450 2.737 1.00 92.50 200 ASN A O 1
ATOM 1592 N N . HIS A 1 201 ? 7.256 -1.505 4.550 1.00 96.19 201 HIS A N 1
ATOM 1593 C CA . HIS A 1 201 ? 8.400 -0.776 3.978 1.00 96.19 201 HIS A CA 1
ATOM 1594 C C . HIS A 1 201 ? 8.076 0.583 3.316 1.00 96.19 201 HIS A C 1
ATOM 1596 O O . HIS A 1 201 ? 8.893 1.137 2.570 1.00 96.19 201 HIS A O 1
ATOM 1602 N N . TRP A 1 202 ? 6.897 1.171 3.574 1.00 96.12 202 TRP A N 1
ATOM 1603 C CA . TRP A 1 202 ? 6.376 2.279 2.755 1.00 96.12 202 TRP A CA 1
ATOM 1604 C C . TRP A 1 202 ? 7.272 3.527 2.780 1.00 96.12 202 TRP A C 1
ATOM 1606 O O . TRP A 1 202 ? 7.328 4.278 1.800 1.00 96.12 202 TRP A O 1
ATOM 1616 N N . LYS A 1 203 ? 8.005 3.748 3.881 1.00 97.69 203 LYS A N 1
ATOM 1617 C CA . LYS A 1 203 ? 8.981 4.841 4.013 1.00 97.69 203 LYS A CA 1
ATOM 1618 C C . LYS A 1 203 ? 10.183 4.635 3.089 1.00 97.69 203 LYS A C 1
ATOM 1620 O O . LYS A 1 203 ? 10.603 5.592 2.434 1.00 97.69 203 LYS A O 1
ATOM 1625 N N . ALA A 1 204 ? 10.710 3.411 3.011 1.00 98.00 204 ALA A N 1
ATOM 1626 C CA . ALA A 1 204 ? 11.822 3.058 2.133 1.00 98.00 204 ALA A CA 1
ATOM 1627 C C . ALA A 1 204 ? 11.416 3.209 0.660 1.00 98.00 204 ALA A C 1
ATOM 1629 O O . ALA A 1 204 ? 12.094 3.915 -0.092 1.00 98.00 204 ALA A O 1
ATOM 1630 N N . GLU A 1 205 ? 10.256 2.661 0.276 1.00 97.38 205 GLU A N 1
ATOM 1631 C CA . GLU A 1 205 ? 9.726 2.786 -1.088 1.00 97.38 205 GLU A CA 1
ATOM 1632 C C . GLU A 1 205 ? 9.538 4.251 -1.501 1.00 97.38 205 GLU A C 1
ATOM 1634 O O . GLU A 1 205 ? 9.955 4.663 -2.587 1.00 97.38 205 GLU A O 1
ATOM 1639 N N . GLN A 1 206 ? 8.961 5.079 -0.623 1.00 97.38 206 GLN A N 1
ATOM 1640 C CA . GLN A 1 206 ? 8.698 6.485 -0.926 1.00 97.38 206 GLN A CA 1
ATOM 1641 C C . GLN A 1 206 ? 9.990 7.307 -1.079 1.00 97.38 206 GLN A C 1
ATOM 1643 O O . GLN A 1 206 ? 10.066 8.172 -1.959 1.00 97.38 206 GLN A O 1
ATOM 1648 N N . LEU A 1 207 ? 11.021 7.043 -0.265 1.00 97.81 207 LEU A N 1
ATOM 1649 C CA . LEU A 1 207 ? 12.342 7.669 -0.406 1.00 97.81 207 LEU A CA 1
ATOM 1650 C C . LEU A 1 207 ? 13.038 7.240 -1.703 1.00 97.81 207 LEU A C 1
ATOM 1652 O O . LEU A 1 207 ? 13.618 8.080 -2.402 1.00 97.81 207 LEU A O 1
ATOM 1656 N N . LEU A 1 208 ? 12.948 5.958 -2.056 1.00 97.81 208 LEU A N 1
ATOM 1657 C CA . LEU A 1 208 ? 13.550 5.402 -3.263 1.00 97.81 208 LEU A CA 1
ATOM 1658 C C . LEU A 1 208 ? 12.857 5.931 -4.533 1.00 97.81 208 LEU A C 1
ATOM 1660 O O . LEU A 1 208 ? 13.521 6.402 -5.454 1.00 97.81 208 LEU A O 1
ATOM 1664 N N . SER A 1 209 ? 11.524 6.005 -4.532 1.00 96.50 209 SER A N 1
ATOM 1665 C CA . SER A 1 209 ? 10.702 6.614 -5.591 1.00 96.50 209 SER A CA 1
ATOM 1666 C C . SER A 1 209 ? 10.991 8.113 -5.795 1.00 96.50 209 SER A C 1
ATOM 1668 O O . SER A 1 209 ? 11.128 8.600 -6.927 1.00 96.50 209 SER A O 1
ATOM 1670 N N . ASN A 1 210 ? 11.177 8.858 -4.698 1.00 96.25 210 ASN A N 1
ATOM 1671 C CA . ASN A 1 210 ? 11.620 10.255 -4.745 1.00 96.25 210 ASN A CA 1
ATOM 1672 C C . ASN A 1 210 ? 13.035 10.384 -5.343 1.00 96.25 210 ASN A C 1
ATOM 1674 O O . ASN A 1 210 ? 13.281 11.283 -6.152 1.00 96.25 210 ASN A O 1
ATOM 1678 N N . THR A 1 211 ? 13.941 9.466 -4.998 1.00 97.25 211 THR A N 1
ATOM 1679 C CA . THR A 1 211 ? 15.319 9.413 -5.517 1.00 97.25 211 THR A CA 1
ATOM 1680 C C . THR A 1 211 ? 15.345 9.126 -7.019 1.00 97.25 211 THR A C 1
ATOM 1682 O O . THR A 1 211 ? 15.992 9.864 -7.764 1.00 97.25 211 THR A O 1
ATOM 1685 N N . ILE A 1 212 ? 14.565 8.142 -7.482 1.00 96.44 212 ILE A N 1
ATOM 1686 C CA . ILE A 1 212 ? 14.378 7.822 -8.905 1.00 96.44 212 ILE A CA 1
ATOM 1687 C C . ILE A 1 212 ? 13.872 9.048 -9.671 1.00 96.44 212 ILE A C 1
ATOM 1689 O O . ILE A 1 212 ? 14.497 9.448 -10.651 1.00 96.44 212 ILE A O 1
ATOM 1693 N N . THR A 1 213 ? 12.805 9.699 -9.184 1.00 94.56 213 THR A N 1
ATOM 1694 C CA . THR A 1 213 ? 12.236 10.900 -9.831 1.00 94.56 213 THR A CA 1
ATOM 1695 C C . THR A 1 213 ? 13.269 12.029 -9.947 1.00 94.56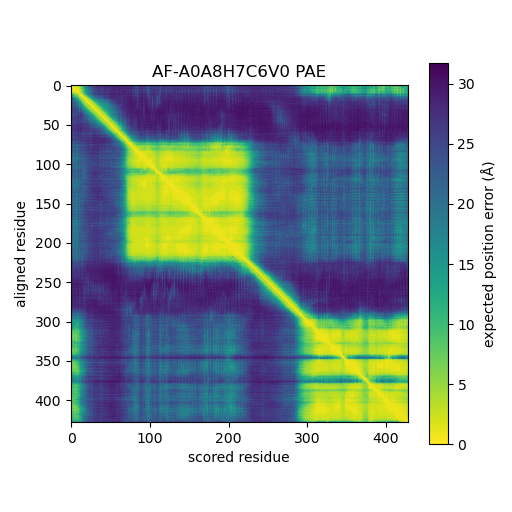 213 THR A C 1
ATOM 1697 O O . THR A 1 213 ? 13.355 12.710 -10.969 1.00 94.56 213 THR A O 1
ATOM 1700 N N . SER A 1 214 ? 14.062 12.253 -8.894 1.00 94.12 214 SER A N 1
ATOM 1701 C CA . SER A 1 214 ? 15.119 13.269 -8.903 1.00 94.12 214 SER A CA 1
ATOM 1702 C C . SER A 1 214 ? 16.171 12.957 -9.974 1.00 94.12 214 SER A C 1
ATOM 1704 O O . SER A 1 214 ? 16.516 13.810 -10.793 1.00 94.12 214 SER A O 1
ATOM 1706 N N . TYR A 1 215 ? 16.620 11.701 -10.028 1.00 94.56 215 TYR A N 1
ATOM 1707 C CA . TYR A 1 215 ? 17.637 11.240 -10.965 1.00 94.56 215 TYR A CA 1
ATOM 1708 C C . TYR A 1 215 ? 17.181 11.299 -12.435 1.00 94.56 215 TYR A C 1
ATOM 1710 O O . TYR A 1 215 ? 17.937 11.775 -13.287 1.00 94.56 215 TYR A O 1
ATOM 1718 N N . THR A 1 216 ? 15.941 10.904 -12.749 1.00 91.38 216 THR A N 1
ATOM 1719 C CA . THR A 1 216 ? 15.391 11.019 -14.115 1.00 91.38 216 THR A CA 1
ATOM 1720 C C . THR A 1 216 ? 15.313 12.474 -14.571 1.00 91.38 216 THR A C 1
ATOM 1722 O O . THR A 1 216 ? 15.749 12.799 -15.677 1.00 91.38 216 THR A O 1
ATOM 1725 N N . ASN A 1 217 ? 14.859 13.372 -13.692 1.00 90.88 217 A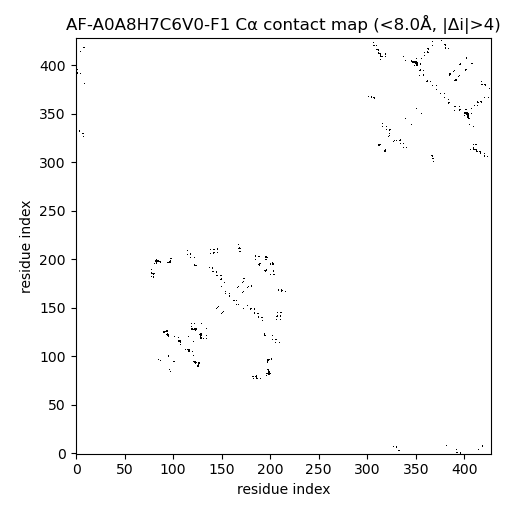SN A N 1
ATOM 1726 C CA . ASN A 1 217 ? 14.764 14.804 -13.982 1.00 90.88 217 ASN A CA 1
ATOM 1727 C C . ASN A 1 217 ? 16.147 15.453 -14.192 1.00 90.88 217 ASN A C 1
ATOM 1729 O O . ASN A 1 217 ? 16.279 16.395 -14.976 1.00 90.88 217 ASN A O 1
ATOM 1733 N N . MET A 1 218 ? 17.193 14.941 -13.531 1.00 86.62 218 MET A N 1
ATOM 1734 C CA . MET A 1 218 ? 18.577 15.364 -13.768 1.00 86.62 218 MET A CA 1
ATOM 1735 C C . MET A 1 218 ? 19.144 14.854 -15.104 1.00 86.62 218 MET A C 1
ATOM 1737 O O . MET A 1 218 ? 19.921 15.582 -15.723 1.00 86.62 218 MET A O 1
ATOM 1741 N N . LYS A 1 219 ? 18.764 13.650 -15.574 1.00 81.31 219 LYS A N 1
ATOM 1742 C CA . LYS A 1 219 ? 19.182 13.126 -16.896 1.00 81.31 219 LYS A CA 1
ATOM 1743 C C . LYS A 1 219 ? 18.615 14.000 -18.026 1.00 81.31 219 LYS A C 1
ATOM 1745 O O . LYS A 1 219 ? 19.394 14.478 -18.844 1.00 81.31 219 LYS A O 1
ATOM 1750 N N . ALA A 1 220 ? 17.310 14.292 -18.001 1.00 79.00 220 ALA A N 1
ATOM 1751 C CA . ALA A 1 220 ? 16.621 15.093 -19.025 1.00 79.00 220 ALA A CA 1
ATOM 1752 C C . ALA A 1 220 ? 17.240 16.494 -19.232 1.00 79.00 220 ALA A C 1
ATOM 1754 O O . ALA A 1 220 ? 17.504 16.923 -20.351 1.00 79.00 220 ALA A O 1
ATOM 1755 N N . ARG A 1 221 ? 17.593 17.191 -18.142 1.00 80.38 221 ARG A N 1
ATOM 1756 C CA . ARG A 1 221 ? 18.223 18.525 -18.229 1.00 80.38 221 ARG A CA 1
ATOM 1757 C C . ARG A 1 221 ? 19.603 18.522 -18.896 1.00 80.38 221 ARG A C 1
ATOM 1759 O O . ARG A 1 221 ? 20.026 19.556 -19.412 1.00 80.38 221 ARG A O 1
ATOM 1766 N N . ARG A 1 222 ? 20.323 17.394 -18.867 1.00 77.75 222 ARG A N 1
ATOM 1767 C CA . ARG A 1 222 ? 21.637 17.262 -19.517 1.00 77.75 222 ARG A CA 1
ATOM 1768 C C . ARG A 1 222 ? 21.519 17.037 -21.022 1.00 77.75 222 ARG A C 1
ATOM 1770 O O . ARG A 1 222 ? 22.389 17.507 -21.742 1.00 77.75 222 ARG A O 1
ATOM 1777 N N . THR A 1 223 ? 20.472 16.355 -21.487 1.00 73.75 223 THR A N 1
ATOM 1778 C CA . THR A 1 223 ? 20.214 16.141 -22.922 1.00 73.75 223 THR A CA 1
ATOM 1779 C C . THR A 1 223 ? 19.658 17.379 -23.617 1.00 73.75 223 THR A C 1
ATOM 1781 O O . THR A 1 223 ? 20.032 17.639 -24.755 1.00 73.75 223 THR A O 1
ATOM 1784 N N . ASP A 1 224 ? 18.850 18.182 -22.921 1.00 68.62 224 ASP A N 1
ATOM 1785 C CA . ASP A 1 224 ? 18.229 19.389 -23.496 1.00 68.62 224 ASP A CA 1
ATOM 1786 C C . ASP A 1 224 ? 19.133 20.631 -23.433 1.00 68.62 224 ASP A C 1
ATOM 1788 O O . ASP A 1 224 ? 18.763 21.706 -23.901 1.00 68.62 224 ASP A O 1
ATOM 1792 N N . SER A 1 225 ? 20.324 20.510 -22.841 1.00 64.62 225 SER A N 1
ATOM 1793 C CA . SER A 1 225 ? 21.330 21.571 -22.874 1.00 64.62 225 SER A CA 1
ATOM 1794 C C . SER A 1 225 ? 21.994 21.559 -24.256 1.00 64.62 225 SER A C 1
ATOM 1796 O O . SER A 1 225 ? 22.773 20.640 -24.520 1.00 64.62 225 SER A O 1
ATOM 1798 N N . PRO A 1 226 ? 21.722 22.530 -25.153 1.00 64.38 226 PRO A N 1
ATOM 1799 C CA . PRO A 1 226 ? 22.330 22.527 -26.475 1.00 64.38 226 PRO A CA 1
ATOM 1800 C C . PRO A 1 226 ? 23.847 22.586 -26.312 1.00 64.38 226 PRO A C 1
ATOM 1802 O O . PRO A 1 226 ? 24.368 23.505 -25.672 1.00 64.38 226 PRO A O 1
ATOM 1805 N N . SER A 1 227 ? 24.548 21.602 -26.887 1.00 60.31 227 SER A N 1
ATOM 1806 C CA . SER A 1 227 ? 26.011 21.594 -26.942 1.00 60.31 227 SER A CA 1
ATOM 1807 C C . SER A 1 227 ? 26.504 22.976 -27.365 1.00 60.31 227 SER A C 1
ATOM 1809 O O . SER A 1 227 ? 25.917 23.541 -28.295 1.00 60.31 227 SER A O 1
ATOM 1811 N N . PRO A 1 228 ? 27.546 23.538 -26.719 1.00 59.88 228 PRO A N 1
ATOM 1812 C CA . PRO A 1 228 ? 28.025 24.873 -27.033 1.00 59.88 228 PRO A CA 1
ATOM 1813 C C . PRO A 1 228 ? 28.430 24.906 -28.502 1.00 59.88 228 PRO A C 1
ATOM 1815 O O . PRO A 1 228 ? 29.487 24.401 -28.884 1.00 59.88 228 PRO A O 1
ATOM 1818 N N . SER A 1 229 ? 27.542 25.471 -29.322 1.00 56.75 229 SER A N 1
ATOM 1819 C CA . SER A 1 229 ? 27.757 25.656 -30.746 1.00 56.75 229 SER A CA 1
ATOM 1820 C C . SER A 1 229 ? 29.085 26.372 -30.890 1.00 56.75 229 SER A C 1
ATOM 1822 O O . SER A 1 229 ? 29.236 27.506 -30.427 1.00 56.75 229 SER A O 1
ATOM 1824 N N . THR A 1 230 ? 30.062 25.699 -31.500 1.00 57.62 230 THR A N 1
ATOM 1825 C CA . THR A 1 230 ? 31.358 26.282 -31.842 1.00 57.62 230 THR A CA 1
ATOM 1826 C C . THR A 1 230 ? 31.157 27.247 -33.005 1.00 57.62 230 THR A C 1
ATOM 1828 O O . THR A 1 230 ? 31.610 27.021 -34.130 1.00 57.62 230 THR A O 1
ATOM 1831 N N . GLY A 1 231 ? 30.417 28.320 -32.727 1.00 52.22 231 GLY A N 1
ATOM 1832 C CA . GLY A 1 231 ? 30.153 29.426 -33.614 1.00 52.22 231 GLY A CA 1
ATOM 1833 C C . GLY A 1 231 ? 31.467 30.120 -33.900 1.00 52.22 231 GLY A C 1
ATOM 1834 O O . GLY A 1 231 ? 31.907 30.986 -33.145 1.00 52.22 231 GLY A O 1
ATOM 1835 N N . LYS A 1 232 ? 32.092 29.733 -35.014 1.00 56.09 232 LYS A N 1
ATOM 1836 C CA . LYS A 1 232 ? 33.196 30.455 -35.643 1.00 56.09 232 LYS A CA 1
ATOM 1837 C C . LYS A 1 232 ? 32.692 31.836 -36.065 1.00 56.09 232 LYS A C 1
ATOM 1839 O O . LYS A 1 232 ? 32.406 32.061 -37.241 1.00 56.09 232 LYS A O 1
ATOM 1844 N N . HIS A 1 233 ? 32.579 32.767 -35.117 1.00 47.97 233 HIS A N 1
ATOM 1845 C CA . HIS A 1 233 ? 32.218 34.143 -35.424 1.00 47.97 233 HIS A CA 1
ATOM 1846 C C . HIS A 1 233 ? 33.418 34.833 -36.073 1.00 47.97 233 HIS A C 1
ATOM 1848 O O . HIS A 1 233 ? 34.279 35.440 -35.436 1.00 47.97 233 HIS A O 1
ATOM 1854 N N . ARG A 1 234 ? 33.486 34.670 -37.394 1.00 53.31 234 ARG A N 1
ATOM 1855 C CA . ARG A 1 234 ? 34.437 35.330 -38.277 1.00 53.31 234 ARG A CA 1
ATOM 1856 C C . ARG A 1 234 ? 34.290 36.843 -38.083 1.00 53.31 234 ARG A C 1
ATOM 1858 O O . ARG A 1 234 ? 33.194 37.382 -38.220 1.00 53.31 234 ARG A O 1
ATOM 1865 N N . ARG A 1 235 ? 35.390 37.518 -37.737 1.00 57.88 235 ARG A N 1
ATOM 1866 C CA . ARG A 1 235 ? 35.449 38.985 -37.638 1.00 57.88 235 ARG A CA 1
ATOM 1867 C C . ARG A 1 235 ? 35.047 39.629 -38.968 1.00 57.88 235 ARG A C 1
ATOM 1869 O O . ARG A 1 235 ? 35.544 39.214 -40.013 1.00 57.88 235 ARG A O 1
ATOM 1876 N N . SER A 1 236 ? 34.277 40.712 -38.910 1.00 49.47 236 SER A N 1
ATOM 1877 C CA . SER A 1 236 ? 34.332 41.830 -39.867 1.00 49.47 236 SER A CA 1
ATOM 1878 C C . SER A 1 236 ? 33.761 43.097 -39.201 1.00 49.47 236 SER A C 1
ATOM 1880 O O . SER A 1 236 ? 32.775 42.973 -38.475 1.00 49.47 236 SER A O 1
ATOM 1882 N N . PRO A 1 237 ? 34.376 44.286 -39.367 1.00 64.62 237 PRO A N 1
ATOM 1883 C CA . PRO A 1 237 ? 33.954 45.514 -38.686 1.00 64.62 237 PRO A CA 1
ATOM 1884 C C . PRO A 1 237 ? 33.235 46.520 -39.609 1.00 64.62 237 PRO A C 1
ATOM 1886 O O . PRO A 1 237 ? 33.650 46.730 -40.745 1.00 64.62 237 PRO A O 1
ATOM 1889 N N . SER A 1 238 ? 32.202 47.199 -39.100 1.00 45.66 238 SER A N 1
ATOM 1890 C CA . SER A 1 238 ? 31.714 48.522 -39.563 1.00 45.66 238 SER A CA 1
ATOM 1891 C C . SER A 1 238 ? 30.630 49.031 -38.593 1.00 45.66 238 SER A C 1
ATOM 1893 O O . SER A 1 238 ? 29.614 48.383 -38.390 1.00 45.66 238 SER A O 1
ATOM 1895 N N . THR A 1 239 ? 30.964 49.994 -37.729 1.00 48.09 239 THR A N 1
ATOM 1896 C CA . THR A 1 239 ? 30.618 51.437 -37.816 1.00 48.09 239 THR A CA 1
ATOM 1897 C C . THR A 1 239 ? 29.174 51.824 -37.460 1.00 48.09 239 THR A C 1
ATOM 1899 O O . THR A 1 239 ? 28.252 51.571 -38.219 1.00 48.09 239 THR A O 1
ATOM 1902 N N . ALA A 1 240 ? 29.061 52.572 -36.353 1.00 49.34 240 ALA A N 1
ATOM 1903 C CA . ALA A 1 240 ? 28.101 53.649 -36.065 1.00 49.34 240 ALA A CA 1
ATOM 1904 C C . ALA A 1 240 ? 26.586 53.438 -36.312 1.00 49.34 240 ALA A C 1
ATOM 1906 O O . ALA A 1 240 ? 26.123 53.501 -37.442 1.00 49.34 240 ALA A O 1
ATOM 1907 N N . SER A 1 241 ? 25.784 53.475 -35.235 1.00 44.72 241 SER A N 1
ATOM 1908 C CA . SER A 1 241 ? 24.867 54.615 -35.022 1.00 44.72 241 SER A CA 1
ATOM 1909 C C . SER A 1 241 ? 24.227 54.647 -33.624 1.00 44.72 241 SER A C 1
ATOM 1911 O O . SER A 1 241 ? 23.754 53.656 -33.077 1.00 44.72 241 SER A O 1
ATOM 1913 N N . SER A 1 242 ? 24.213 55.857 -33.082 1.00 50.59 242 SER A N 1
ATOM 1914 C CA . SER A 1 242 ? 23.508 56.397 -31.923 1.00 50.59 242 SER A CA 1
ATOM 1915 C C . SER A 1 242 ? 22.033 55.991 -31.735 1.00 50.59 242 SER A C 1
ATOM 1917 O O . SER A 1 242 ? 21.248 56.120 -32.663 1.00 50.59 242 SER A O 1
ATOM 1919 N N . HIS A 1 243 ? 21.634 55.697 -30.483 1.00 45.66 243 HIS A N 1
ATOM 1920 C CA . HIS A 1 243 ? 20.496 56.289 -29.724 1.00 45.66 243 HIS A CA 1
ATOM 1921 C C . HIS A 1 243 ? 20.206 55.426 -28.470 1.00 45.66 243 HIS A C 1
ATOM 1923 O O . HIS A 1 243 ? 19.767 54.291 -28.567 1.00 45.66 243 HIS A O 1
ATOM 1929 N N . LYS A 1 244 ? 20.546 55.837 -27.241 1.00 48.25 244 LYS A N 1
ATOM 1930 C CA . LYS A 1 244 ? 19.948 56.921 -26.428 1.00 48.25 244 LYS A CA 1
ATOM 1931 C C . LYS A 1 244 ? 18.462 56.704 -26.074 1.00 48.25 244 LYS A C 1
ATOM 1933 O O . LYS A 1 244 ? 17.601 57.422 -26.574 1.00 48.25 244 LYS A O 1
ATOM 1938 N N . LYS A 1 245 ? 18.172 55.882 -25.052 1.00 48.59 245 LYS A N 1
ATOM 1939 C CA . LYS A 1 245 ? 17.085 56.227 -24.111 1.00 48.59 245 LYS A CA 1
ATOM 1940 C C . LYS A 1 245 ? 17.364 55.824 -22.660 1.00 48.59 245 LYS A C 1
ATOM 1942 O O . LYS A 1 245 ? 17.476 54.661 -22.301 1.00 48.59 245 LYS A O 1
ATOM 1947 N N . ARG A 1 246 ? 17.476 56.864 -21.836 1.00 43.91 246 ARG A N 1
ATOM 1948 C CA . ARG A 1 246 ? 17.728 56.863 -20.393 1.00 43.91 246 ARG A CA 1
ATOM 1949 C C . ARG A 1 246 ? 16.424 56.571 -19.645 1.00 43.91 246 ARG A C 1
ATOM 1951 O O . ARG A 1 246 ? 15.440 57.258 -19.916 1.00 43.91 246 ARG A O 1
ATOM 1958 N N . ARG A 1 247 ? 16.422 55.690 -18.637 1.00 44.28 247 ARG A N 1
ATOM 1959 C CA . ARG A 1 247 ? 15.456 55.814 -17.529 1.00 44.28 247 ARG A CA 1
ATOM 1960 C C . ARG A 1 247 ? 15.999 55.277 -16.204 1.00 44.28 247 ARG A C 1
ATOM 1962 O O . ARG A 1 247 ? 15.924 54.097 -15.896 1.00 44.28 247 ARG A O 1
ATOM 1969 N N . THR A 1 248 ? 16.542 56.202 -15.425 1.00 44.59 248 THR A N 1
ATOM 1970 C CA . THR A 1 248 ? 16.886 56.046 -14.013 1.00 44.59 248 THR A CA 1
ATOM 1971 C C . THR A 1 248 ? 15.626 56.025 -13.142 1.00 44.59 248 THR A C 1
ATOM 1973 O O . THR A 1 248 ? 14.695 56.795 -13.388 1.00 44.59 248 THR A O 1
ATOM 1976 N N . ARG A 1 249 ? 15.626 55.223 -12.070 1.00 43.78 249 ARG A N 1
ATOM 1977 C CA . ARG A 1 249 ? 14.847 55.509 -10.854 1.00 43.78 249 ARG A CA 1
ATOM 1978 C C . ARG A 1 249 ? 15.519 54.894 -9.626 1.00 43.78 249 ARG A C 1
ATOM 1980 O O . ARG A 1 249 ? 15.225 53.771 -9.239 1.00 43.78 249 ARG A O 1
ATOM 1987 N N . SER A 1 250 ? 16.396 55.668 -9.004 1.00 50.66 250 SER A N 1
ATOM 1988 C CA . SER A 1 250 ? 16.877 55.426 -7.645 1.00 50.66 250 SER A CA 1
ATOM 1989 C C . SER A 1 250 ? 15.799 55.830 -6.631 1.00 50.66 250 SER A C 1
ATOM 1991 O O . SER A 1 250 ? 15.141 56.855 -6.820 1.00 50.66 250 SER A O 1
ATOM 1993 N N . LYS A 1 251 ? 15.679 55.105 -5.514 1.00 43.94 251 LYS A N 1
ATOM 1994 C CA . LYS A 1 251 ? 15.470 55.716 -4.190 1.00 43.94 251 LYS A CA 1
ATOM 1995 C C . LYS A 1 251 ? 16.021 54.782 -3.108 1.00 43.94 251 LYS A C 1
ATOM 1997 O O . LYS A 1 251 ? 15.966 53.569 -3.274 1.00 43.94 251 LYS A O 1
ATOM 2002 N N . ALA A 1 252 ? 16.615 55.366 -2.073 1.00 38.03 252 ALA A N 1
ATOM 2003 C CA . ALA A 1 252 ? 17.443 54.679 -1.086 1.00 38.03 252 ALA A CA 1
ATOM 2004 C C . ALA A 1 252 ? 16.737 54.477 0.278 1.00 38.03 252 ALA A C 1
ATOM 2006 O O . ALA A 1 252 ? 15.682 55.066 0.508 1.00 38.03 252 ALA A O 1
ATOM 2007 N N . THR A 1 253 ? 17.382 53.630 1.097 1.00 44.62 253 THR A N 1
ATOM 2008 C CA . THR A 1 253 ? 17.500 53.472 2.582 1.00 44.62 253 THR A CA 1
ATOM 2009 C C . THR A 1 253 ? 17.012 54.607 3.518 1.00 44.62 253 THR A C 1
ATOM 2011 O O . THR A 1 253 ? 16.761 55.700 3.010 1.00 44.62 253 THR A O 1
ATOM 2014 N N . PRO A 1 254 ? 16.941 54.438 4.875 1.00 49.44 254 PRO A N 1
ATOM 2015 C CA . PRO A 1 254 ? 17.524 53.408 5.787 1.00 49.44 254 PRO A CA 1
ATOM 2016 C C . PRO A 1 254 ? 16.440 52.626 6.608 1.00 49.44 254 PRO A C 1
ATOM 2018 O O . PRO A 1 254 ? 15.315 52.573 6.121 1.00 49.44 254 PRO A O 1
ATOM 2021 N N . ALA A 1 255 ? 16.641 51.934 7.755 1.00 34.06 255 ALA A N 1
ATOM 2022 C CA . ALA A 1 255 ? 17.758 51.831 8.723 1.00 34.06 255 ALA A CA 1
ATOM 2023 C C . ALA A 1 255 ? 17.785 50.510 9.562 1.00 34.06 255 ALA A C 1
ATOM 2025 O O . ALA A 1 255 ? 16.939 49.641 9.382 1.00 34.06 255 ALA A O 1
ATOM 2026 N N . GLU A 1 256 ? 18.806 50.413 10.433 1.00 31.92 256 GLU A N 1
ATOM 2027 C CA . GLU A 1 256 ? 18.916 49.889 11.831 1.00 31.92 256 GLU A CA 1
ATOM 2028 C C . GLU A 1 256 ? 17.663 49.281 12.533 1.00 31.92 256 GLU A C 1
ATOM 2030 O O . GLU A 1 256 ? 16.543 49.690 12.257 1.00 31.92 256 GLU A O 1
ATOM 2035 N N . HIS A 1 257 ? 17.737 48.348 13.505 1.00 35.88 257 HIS A N 1
ATOM 2036 C CA . HIS A 1 257 ? 18.784 48.004 14.504 1.00 35.88 257 HIS A CA 1
ATOM 2037 C C . HIS A 1 257 ? 18.624 46.511 15.002 1.00 35.88 257 HIS A C 1
ATOM 2039 O O . HIS A 1 257 ? 17.907 45.767 14.333 1.00 35.88 257 HIS A O 1
ATOM 2045 N N . PRO A 1 258 ? 19.291 45.995 16.074 1.00 51.03 258 PRO A N 1
ATOM 2046 C CA . PRO A 1 258 ? 19.550 44.555 16.267 1.00 51.03 258 PRO A CA 1
ATOM 2047 C C . PRO A 1 258 ? 18.785 43.917 17.450 1.00 51.03 258 PRO A C 1
ATOM 2049 O O . PRO A 1 258 ? 18.109 44.618 18.199 1.00 51.03 258 PRO A O 1
ATOM 2052 N N . GLY A 1 259 ? 19.011 42.619 17.711 1.00 27.55 259 GLY A N 1
ATOM 2053 C CA . GLY A 1 259 ? 18.931 42.091 19.083 1.00 27.55 259 GLY A CA 1
ATOM 2054 C C . GLY A 1 259 ? 18.524 40.624 19.270 1.00 27.55 259 GLY A C 1
ATOM 2055 O O . GLY A 1 259 ? 17.603 40.138 18.624 1.00 27.55 259 GLY A O 1
ATOM 2056 N N . CYS A 1 260 ? 19.184 40.014 20.258 1.00 29.14 260 CYS A N 1
ATOM 2057 C CA . CYS A 1 260 ? 18.699 38.973 21.173 1.00 29.14 260 CYS A CA 1
ATOM 2058 C C . CYS A 1 260 ? 18.572 37.498 20.725 1.00 29.14 260 CYS A C 1
ATOM 2060 O O . CYS A 1 260 ? 17.579 37.054 20.158 1.00 29.14 260 CYS A O 1
ATOM 2062 N N . ASP A 1 261 ? 19.594 36.751 21.157 1.00 28.17 261 ASP A N 1
ATOM 2063 C CA . ASP A 1 261 ? 19.495 35.642 22.121 1.00 28.17 261 ASP A CA 1
ATOM 2064 C C . ASP A 1 261 ? 18.888 34.301 21.679 1.00 28.17 261 ASP A C 1
ATOM 2066 O O . ASP A 1 261 ? 17.680 34.074 21.646 1.00 28.17 261 ASP A O 1
ATOM 2070 N N . ALA A 1 262 ? 19.798 33.350 21.452 1.00 34.97 262 ALA A N 1
ATOM 2071 C CA . ALA A 1 262 ? 19.509 31.925 21.471 1.00 34.97 262 ALA A CA 1
ATOM 2072 C C . ALA A 1 262 ? 19.584 31.412 22.917 1.00 34.97 262 ALA A C 1
ATOM 2074 O O . ALA A 1 262 ? 20.677 31.322 23.481 1.00 34.97 262 ALA A O 1
ATOM 2075 N N . GLU A 1 263 ? 18.443 31.047 23.507 1.00 34.44 263 GLU A N 1
ATOM 2076 C CA . GLU A 1 263 ? 18.446 30.354 24.794 1.00 34.44 263 GLU A CA 1
ATOM 2077 C C . GLU A 1 263 ? 18.765 28.862 24.657 1.00 34.44 263 GLU A C 1
ATOM 2079 O O . GLU A 1 263 ? 18.283 28.131 23.790 1.00 34.44 263 GLU A O 1
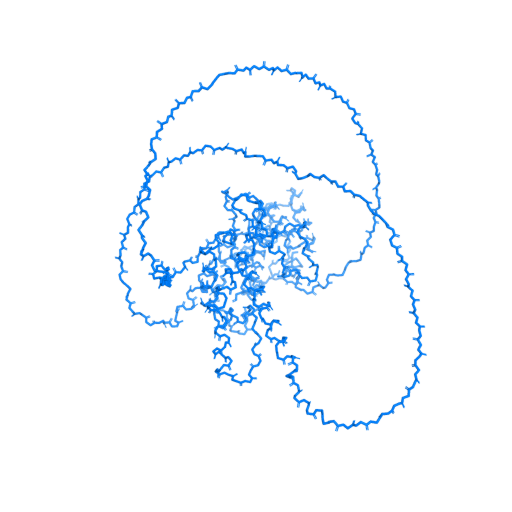ATOM 2084 N N . ARG A 1 264 ? 19.618 28.450 25.587 1.00 32.41 264 ARG A N 1
ATOM 2085 C CA . ARG A 1 264 ? 20.066 27.101 25.898 1.00 32.41 264 ARG A CA 1
ATOM 2086 C C . ARG A 1 264 ? 19.030 26.429 26.799 1.00 32.41 264 ARG A C 1
ATOM 2088 O O . ARG A 1 264 ? 18.577 27.044 27.757 1.00 32.41 264 ARG A O 1
ATOM 2095 N N . VAL A 1 265 ? 18.748 25.150 26.566 1.00 33.12 265 VAL A N 1
ATOM 2096 C CA . VAL A 1 265 ? 18.164 24.266 27.587 1.00 33.12 265 VAL A CA 1
ATOM 2097 C C . VAL A 1 265 ? 18.985 22.988 27.665 1.00 33.12 265 VAL A C 1
ATOM 2099 O O . VAL A 1 265 ? 19.224 22.333 26.652 1.00 33.12 265 VAL A O 1
ATOM 2102 N N . ASP A 1 266 ? 19.466 22.712 28.874 1.00 28.09 266 ASP A N 1
ATOM 2103 C CA . ASP A 1 266 ? 20.366 21.615 29.212 1.00 28.09 266 ASP A CA 1
ATOM 2104 C C . ASP A 1 266 ? 19.645 20.270 29.415 1.00 28.09 266 ASP A C 1
ATOM 2106 O O . ASP A 1 266 ? 18.421 20.178 29.520 1.00 28.09 266 ASP A O 1
ATOM 2110 N N . ASP A 1 267 ? 20.475 19.233 29.484 1.00 24.88 267 ASP A N 1
ATOM 2111 C CA . ASP A 1 267 ? 20.170 17.824 29.707 1.00 24.88 267 ASP A CA 1
ATOM 2112 C C . ASP A 1 267 ? 19.188 17.506 30.849 1.00 24.88 267 ASP A C 1
ATOM 2114 O O . ASP A 1 267 ? 19.261 18.060 31.947 1.00 24.88 267 ASP A O 1
ATOM 2118 N N . LEU A 1 268 ? 18.393 16.446 30.646 1.00 32.09 268 LEU A N 1
ATOM 2119 C CA . LEU A 1 268 ? 17.852 15.631 31.737 1.00 32.09 268 LEU A CA 1
ATOM 2120 C C . LEU A 1 268 ? 18.264 14.158 31.596 1.00 32.09 268 LEU A C 1
ATOM 2122 O O . LEU A 1 268 ? 17.655 13.350 30.900 1.00 32.09 268 LEU A O 1
ATOM 2126 N N . ASN A 1 269 ? 19.331 13.866 32.332 1.00 27.80 269 ASN A N 1
ATOM 2127 C CA . ASN A 1 269 ? 19.806 12.586 32.846 1.00 27.80 269 ASN A CA 1
ATOM 2128 C C . ASN A 1 269 ? 18.700 11.554 33.192 1.00 27.80 269 ASN A C 1
ATOM 2130 O O . ASN A 1 269 ? 17.827 11.853 34.007 1.00 27.80 269 ASN A O 1
ATOM 2134 N N . MET A 1 270 ? 18.806 10.308 32.697 1.00 28.66 270 MET A N 1
ATOM 2135 C CA . MET A 1 270 ? 18.167 9.141 33.333 1.00 28.66 270 MET A CA 1
ATOM 2136 C C . MET A 1 270 ? 18.893 7.801 33.077 1.00 28.66 270 MET A C 1
ATOM 2138 O O . MET A 1 270 ? 18.837 7.245 31.989 1.00 28.66 270 MET A O 1
ATOM 2142 N N . VAL A 1 271 ? 19.504 7.295 34.156 1.00 29.02 271 VAL A N 1
ATOM 2143 C CA . VAL A 1 271 ? 19.639 5.888 34.613 1.00 29.02 271 VAL A CA 1
ATOM 2144 C C . VAL A 1 271 ? 20.085 4.797 33.616 1.00 29.02 271 VAL A C 1
ATOM 2146 O O . VAL A 1 271 ? 19.347 4.369 32.735 1.00 29.02 271 VAL A O 1
ATOM 2149 N N . SER A 1 272 ? 21.269 4.238 33.898 1.00 25.89 272 SER A N 1
ATOM 2150 C CA . SER A 1 272 ? 21.827 3.019 33.290 1.00 25.89 272 SER A CA 1
ATOM 2151 C C . SER A 1 272 ? 21.145 1.735 33.785 1.00 25.89 272 SER A C 1
ATOM 2153 O O . SER A 1 272 ? 20.796 1.645 34.963 1.00 25.89 272 SER A O 1
ATOM 2155 N N . LEU A 1 273 ? 21.058 0.712 32.928 1.00 28.47 273 LEU A N 1
ATOM 2156 C CA . LEU A 1 273 ? 20.800 -0.680 33.318 1.00 28.47 273 LEU A CA 1
ATOM 2157 C C . LEU A 1 273 ? 21.574 -1.636 32.397 1.00 28.47 273 LEU A C 1
ATOM 2159 O O . LEU A 1 273 ? 21.205 -1.840 31.241 1.00 28.47 273 LEU A O 1
ATOM 2163 N N . ASP A 1 274 ? 22.643 -2.228 32.927 1.00 24.89 274 ASP A N 1
ATOM 2164 C CA . ASP A 1 274 ? 23.425 -3.267 32.259 1.00 24.89 274 ASP A CA 1
ATOM 2165 C C . ASP A 1 274 ? 22.715 -4.627 32.335 1.00 24.89 274 ASP A C 1
ATOM 2167 O O . ASP A 1 274 ? 22.405 -5.103 33.428 1.00 24.89 274 ASP A O 1
ATOM 2171 N N . ILE A 1 275 ? 22.539 -5.308 31.196 1.00 30.33 275 ILE A N 1
ATOM 2172 C CA . ILE A 1 275 ? 22.312 -6.761 31.162 1.00 30.33 275 ILE A CA 1
ATOM 2173 C C . ILE A 1 275 ? 23.207 -7.385 30.088 1.00 30.33 275 ILE A C 1
ATOM 2175 O O . ILE A 1 275 ? 23.054 -7.147 28.892 1.00 30.33 275 ILE A O 1
ATOM 2179 N N . ILE A 1 276 ? 24.139 -8.217 30.547 1.00 25.20 276 ILE A N 1
ATOM 2180 C CA . ILE A 1 276 ? 25.044 -9.036 29.737 1.00 25.20 276 ILE A CA 1
ATOM 2181 C C . ILE A 1 276 ? 24.413 -10.423 29.568 1.00 25.20 276 ILE A C 1
ATOM 2183 O O . ILE A 1 276 ? 24.070 -11.029 30.582 1.00 25.20 276 ILE A O 1
ATOM 2187 N N . SER A 1 277 ? 24.353 -10.971 28.344 1.00 31.53 277 SER A N 1
ATOM 2188 C CA . SER A 1 277 ? 24.823 -12.346 28.034 1.00 31.53 277 SER A CA 1
ATOM 2189 C C . SER A 1 277 ? 24.627 -12.761 26.559 1.00 31.53 277 SER A C 1
ATOM 2191 O O . SER A 1 277 ? 23.773 -12.194 25.879 1.00 31.53 277 SER A O 1
ATOM 2193 N N . PRO A 1 278 ? 25.435 -13.717 26.047 1.00 35.69 278 PRO A N 1
ATOM 2194 C CA . PRO A 1 278 ? 25.542 -14.054 24.620 1.00 35.69 278 PRO A CA 1
ATOM 2195 C C . PRO A 1 278 ? 24.765 -15.329 24.235 1.00 35.69 278 PRO A C 1
ATOM 2197 O O . PRO A 1 278 ? 24.240 -16.010 25.111 1.00 35.69 278 PRO A O 1
ATOM 2200 N N . ILE A 1 279 ? 24.783 -15.702 22.945 1.00 30.11 279 ILE A N 1
ATOM 2201 C CA . ILE A 1 279 ? 24.758 -17.104 22.471 1.00 30.11 279 ILE A CA 1
ATOM 2202 C C . ILE A 1 279 ? 25.318 -17.207 21.036 1.00 30.11 279 ILE A C 1
ATOM 2204 O O . ILE A 1 279 ? 25.369 -16.220 20.303 1.00 30.11 279 ILE A O 1
ATOM 2208 N N . ASP A 1 280 ? 25.810 -18.401 20.704 1.00 29.12 280 ASP A N 1
ATOM 2209 C CA . ASP A 1 280 ? 26.850 -18.675 19.708 1.00 29.12 280 ASP A CA 1
ATOM 2210 C C . ASP A 1 280 ? 26.509 -18.596 18.212 1.00 29.12 280 ASP A C 1
ATOM 2212 O O . ASP A 1 280 ? 25.392 -18.816 17.741 1.00 29.12 280 ASP A O 1
ATOM 2216 N N . ILE A 1 281 ? 27.600 -18.408 17.467 1.00 31.53 281 ILE A N 1
ATOM 2217 C CA . ILE A 1 281 ? 27.753 -18.607 16.026 1.00 31.53 281 ILE A CA 1
ATOM 2218 C C . ILE A 1 281 ? 27.686 -20.108 15.693 1.00 31.53 281 ILE A C 1
ATOM 2220 O O . ILE A 1 281 ? 28.317 -20.934 16.356 1.00 31.53 281 ILE A O 1
ATOM 2224 N N . ARG A 1 282 ? 27.016 -20.465 14.591 1.00 33.91 282 ARG A N 1
ATOM 2225 C CA . ARG A 1 282 ? 27.285 -21.716 13.866 1.00 33.91 282 ARG A CA 1
ATOM 2226 C C . ARG A 1 282 ? 27.434 -21.451 12.375 1.00 33.91 282 ARG A C 1
ATOM 2228 O O . ARG A 1 282 ? 26.465 -21.119 11.700 1.00 33.91 282 ARG A O 1
ATOM 2235 N N . ASP A 1 283 ? 28.656 -21.635 11.888 1.00 33.00 283 ASP A N 1
ATOM 2236 C CA . ASP A 1 283 ? 28.988 -21.574 10.469 1.00 33.00 283 ASP A CA 1
ATOM 2237 C C . ASP A 1 283 ? 28.370 -22.743 9.690 1.00 33.00 283 ASP A C 1
ATOM 2239 O O . ASP A 1 283 ? 28.443 -23.904 10.099 1.00 33.00 283 ASP A O 1
ATOM 2243 N N . GLY A 1 284 ? 27.813 -22.432 8.519 1.00 33.97 284 GLY A N 1
ATOM 2244 C CA . GLY A 1 284 ? 27.369 -23.397 7.518 1.00 33.97 284 GLY A CA 1
ATOM 2245 C C . GLY A 1 284 ? 27.689 -22.861 6.126 1.00 33.97 284 GLY A C 1
ATOM 2246 O O . GLY A 1 284 ? 27.147 -21.837 5.716 1.00 33.97 284 GLY A O 1
ATOM 2247 N N . ALA A 1 285 ? 28.605 -23.520 5.413 1.00 44.12 285 ALA A N 1
ATOM 2248 C CA . ALA A 1 285 ? 29.083 -23.057 4.111 1.00 44.12 285 ALA A CA 1
ATOM 2249 C C . ALA A 1 285 ? 27.992 -23.159 3.016 1.00 44.12 285 ALA A C 1
ATOM 2251 O O . ALA A 1 285 ? 27.236 -24.133 3.004 1.00 44.12 285 ALA A O 1
ATOM 2252 N N . PRO A 1 286 ? 27.914 -22.202 2.069 1.00 48.19 286 PRO A N 1
ATOM 2253 C CA . PRO A 1 286 ? 26.875 -22.196 1.046 1.00 48.19 286 PRO A CA 1
ATOM 2254 C C . PRO A 1 286 ? 27.188 -23.158 -0.109 1.00 48.19 286 PRO A C 1
ATOM 2256 O O . PRO A 1 286 ? 28.243 -23.085 -0.741 1.00 48.19 286 PRO A O 1
ATOM 2259 N N . GLY A 1 287 ? 26.225 -24.024 -0.428 1.00 38.06 287 GLY A N 1
ATOM 2260 C CA . GLY A 1 287 ? 26.213 -24.796 -1.668 1.00 38.06 287 GLY A CA 1
ATOM 2261 C C . GLY A 1 287 ? 25.820 -23.924 -2.864 1.00 38.06 287 GLY A C 1
ATOM 2262 O O . GLY A 1 287 ? 24.875 -23.142 -2.795 1.00 38.06 287 GLY A O 1
ATOM 2263 N N . ASN A 1 288 ? 26.548 -24.067 -3.970 1.00 50.59 288 ASN A N 1
ATOM 2264 C CA . ASN A 1 288 ? 26.326 -23.327 -5.211 1.00 50.59 288 ASN A CA 1
ATOM 2265 C C . ASN A 1 288 ? 25.060 -23.842 -5.930 1.00 50.59 288 ASN A C 1
ATOM 2267 O O . ASN A 1 288 ? 25.067 -24.962 -6.439 1.00 50.59 288 ASN A O 1
ATOM 2271 N N . GLY A 1 289 ? 23.984 -23.047 -5.970 1.00 42.22 289 GLY A N 1
ATOM 2272 C CA . GLY A 1 289 ? 22.690 -23.433 -6.550 1.00 42.22 289 GLY A CA 1
ATOM 2273 C C . GLY A 1 289 ? 22.224 -22.470 -7.642 1.00 42.22 289 GLY A C 1
ATOM 2274 O O . GLY A 1 289 ? 22.117 -21.268 -7.408 1.00 42.22 289 GLY A O 1
ATOM 2275 N N . GLY A 1 290 ? 21.941 -22.994 -8.837 1.00 45.00 290 GLY A N 1
ATOM 2276 C CA . GLY A 1 290 ? 21.307 -22.219 -9.905 1.00 45.00 290 GLY A CA 1
ATOM 2277 C C . GLY A 1 290 ? 19.865 -21.866 -9.537 1.00 45.00 290 GLY A C 1
ATOM 2278 O O . GLY A 1 290 ? 19.137 -22.721 -9.040 1.00 45.00 290 GLY A O 1
ATOM 2279 N N . GLY A 1 291 ? 19.464 -20.615 -9.773 1.00 41.69 291 GLY A N 1
ATOM 2280 C CA . GLY A 1 291 ? 18.115 -20.139 -9.471 1.00 41.69 291 GLY A CA 1
ATOM 2281 C C . GLY A 1 291 ? 17.062 -20.841 -10.326 1.00 41.69 291 GLY A C 1
ATOM 2282 O O . GLY A 1 291 ? 16.942 -20.559 -11.517 1.00 41.69 291 GLY A O 1
ATOM 2283 N N . ASP A 1 292 ? 16.310 -21.744 -9.703 1.00 48.12 292 ASP A N 1
ATOM 2284 C CA . ASP A 1 292 ? 15.139 -22.387 -10.289 1.00 48.12 292 ASP A CA 1
ATOM 2285 C C . ASP A 1 292 ? 14.045 -21.323 -10.536 1.00 48.12 292 ASP A C 1
ATOM 2287 O O . ASP A 1 292 ? 13.674 -20.615 -9.590 1.00 48.12 292 ASP A O 1
ATOM 2291 N N . PRO A 1 293 ? 13.510 -21.164 -11.767 1.00 54.16 293 PRO A N 1
ATOM 2292 C CA . PRO A 1 293 ? 12.434 -20.208 -12.045 1.00 54.16 293 PRO A CA 1
ATOM 2293 C C . PRO A 1 293 ? 11.186 -20.415 -11.170 1.00 54.16 293 PRO A C 1
ATOM 2295 O O . PRO A 1 293 ? 10.431 -19.464 -10.964 1.00 54.16 293 PRO A O 1
ATOM 2298 N N . ASN A 1 294 ? 11.005 -21.607 -10.589 1.00 52.22 294 ASN A N 1
ATOM 2299 C CA . ASN A 1 294 ? 9.916 -21.913 -9.660 1.00 52.22 294 ASN A CA 1
ATOM 2300 C C . ASN A 1 294 ? 9.984 -21.107 -8.337 1.00 52.22 294 ASN A C 1
ATOM 2302 O O . ASN A 1 294 ? 8.985 -20.976 -7.632 1.00 52.22 294 ASN A O 1
ATOM 2306 N N . SER A 1 295 ? 11.135 -20.500 -8.011 1.00 52.00 295 SER A N 1
ATOM 2307 C CA . SER A 1 295 ? 11.314 -19.659 -6.815 1.00 52.00 295 SER A CA 1
ATOM 2308 C C . SER A 1 295 ? 10.462 -18.380 -6.807 1.00 52.00 295 SER A C 1
ATOM 2310 O O . SER A 1 295 ? 10.264 -17.806 -5.738 1.00 52.00 295 SER A O 1
ATOM 2312 N N . ARG A 1 296 ? 10.000 -17.893 -7.968 1.00 48.31 296 ARG A N 1
ATOM 2313 C CA . ARG A 1 296 ? 9.266 -16.614 -8.075 1.00 48.31 296 ARG A CA 1
ATOM 2314 C C . ARG A 1 296 ? 7.795 -16.707 -7.685 1.00 48.31 296 ARG A C 1
ATOM 2316 O O . ARG A 1 296 ? 7.246 -15.733 -7.172 1.00 48.31 296 ARG A O 1
ATOM 2323 N N . ASN A 1 297 ? 7.184 -17.870 -7.897 1.00 61.91 297 ASN A N 1
ATOM 2324 C CA . ASN A 1 297 ? 5.804 -18.107 -7.486 1.00 61.91 297 ASN A CA 1
ATOM 2325 C C . ASN A 1 297 ? 5.737 -18.115 -5.954 1.00 61.91 297 ASN A C 1
ATOM 2327 O O . ASN A 1 297 ? 5.014 -17.312 -5.381 1.00 61.91 297 ASN A O 1
ATOM 2331 N N . ALA A 1 298 ? 6.633 -18.860 -5.296 1.00 64.56 298 ALA A N 1
ATOM 2332 C CA . ALA A 1 298 ? 6.641 -19.054 -3.844 1.00 64.56 298 ALA A CA 1
ATOM 2333 C C . ALA A 1 298 ? 6.619 -17.766 -2.985 1.00 64.56 298 ALA A C 1
ATOM 2335 O O . ALA A 1 298 ? 6.021 -17.770 -1.911 1.00 64.56 298 ALA A O 1
ATOM 2336 N N . GLU A 1 299 ? 7.251 -16.666 -3.417 1.00 61.34 299 GLU A N 1
ATOM 2337 C CA . GLU A 1 299 ? 7.209 -15.388 -2.679 1.00 61.34 299 GLU A CA 1
ATOM 2338 C C . GLU A 1 299 ? 5.890 -14.629 -2.908 1.00 61.34 299 GLU A C 1
ATOM 2340 O O . GLU A 1 299 ? 5.318 -14.079 -1.966 1.00 61.34 299 GLU A O 1
ATOM 2345 N N . THR A 1 300 ? 5.363 -14.658 -4.135 1.00 67.62 300 THR A N 1
ATOM 2346 C CA . THR A 1 300 ? 4.050 -14.081 -4.468 1.00 67.62 300 THR A CA 1
ATOM 2347 C C . THR A 1 300 ? 2.932 -14.873 -3.783 1.00 67.62 300 THR A C 1
ATOM 2349 O O . THR A 1 300 ? 2.051 -14.288 -3.161 1.00 67.62 300 THR A O 1
ATOM 2352 N N . ASP A 1 301 ? 3.029 -16.203 -3.785 1.00 65.12 301 ASP A N 1
ATOM 2353 C CA . ASP A 1 301 ? 2.140 -17.119 -3.071 1.00 65.12 301 ASP A CA 1
ATOM 2354 C C . ASP A 1 301 ? 2.178 -16.865 -1.557 1.00 65.12 301 ASP A C 1
ATOM 2356 O O . ASP A 1 301 ? 1.140 -16.906 -0.900 1.00 65.12 301 ASP A O 1
ATOM 2360 N N . ALA A 1 302 ? 3.346 -16.541 -0.986 1.00 68.25 302 ALA A N 1
ATOM 2361 C CA . ALA A 1 302 ? 3.475 -16.181 0.427 1.00 68.25 302 ALA A CA 1
ATOM 2362 C C . ALA A 1 302 ? 2.843 -14.815 0.762 1.00 68.25 302 ALA A C 1
ATOM 2364 O O . ALA A 1 302 ? 2.264 -14.651 1.838 1.00 68.25 302 ALA A O 1
ATOM 2365 N N . GLU A 1 303 ? 2.929 -13.834 -0.139 1.00 68.19 303 GLU A N 1
ATOM 2366 C CA . GLU A 1 303 ? 2.287 -12.521 0.007 1.00 68.19 303 GLU A CA 1
ATOM 2367 C C . GLU A 1 303 ? 0.757 -12.632 -0.131 1.00 68.19 303 GLU A C 1
ATOM 2369 O O . GLU A 1 303 ? 0.009 -12.137 0.716 1.00 68.19 303 GLU A O 1
ATOM 2374 N N . ILE A 1 304 ? 0.275 -13.399 -1.110 1.00 70.81 304 ILE A N 1
ATOM 2375 C CA . ILE A 1 304 ? -1.148 -13.711 -1.282 1.00 70.81 304 ILE A CA 1
ATOM 2376 C C . ILE A 1 304 ? -1.678 -14.547 -0.098 1.00 70.81 304 ILE A C 1
ATOM 2378 O O . ILE A 1 304 ? -2.762 -14.267 0.425 1.00 70.81 304 ILE A O 1
ATOM 2382 N N . ALA A 1 305 ? -0.898 -15.502 0.419 1.00 70.88 305 ALA A N 1
ATOM 2383 C CA . ALA A 1 305 ? -1.244 -16.245 1.630 1.00 70.88 305 ALA A CA 1
ATOM 2384 C C . ALA A 1 305 ? -1.365 -15.330 2.863 1.00 70.88 305 ALA A C 1
ATOM 2386 O O . ALA A 1 305 ? -2.211 -15.583 3.722 1.00 70.88 305 ALA A O 1
ATOM 2387 N N . GLN A 1 306 ? -0.603 -14.231 2.951 1.00 67.81 306 GLN A N 1
ATOM 2388 C CA . GLN A 1 306 ? -0.796 -13.226 4.006 1.00 67.81 306 GLN A CA 1
ATOM 2389 C C . GLN A 1 306 ? -2.145 -12.498 3.879 1.00 67.81 306 GLN A C 1
ATOM 2391 O O . GLN A 1 306 ? -2.801 -12.256 4.898 1.00 67.81 306 GLN A O 1
ATOM 2396 N N . LEU A 1 307 ? -2.629 -12.228 2.659 1.00 74.38 307 LEU A N 1
ATOM 2397 C CA . LEU A 1 307 ? -3.948 -11.614 2.436 1.00 74.38 307 LEU A CA 1
ATOM 2398 C C . LEU A 1 307 ? -5.099 -12.484 2.968 1.00 74.38 307 LEU A C 1
ATOM 2400 O O . LEU A 1 307 ? -6.090 -11.949 3.477 1.00 74.38 307 LEU A O 1
ATOM 2404 N N . ARG A 1 308 ? -4.950 -13.817 2.959 1.00 71.81 308 ARG A N 1
ATOM 2405 C CA . ARG A 1 308 ? -5.921 -14.759 3.550 1.00 71.81 308 ARG A CA 1
ATOM 2406 C C . ARG A 1 308 ? -6.150 -14.517 5.049 1.00 71.81 308 ARG A C 1
ATOM 2408 O O . ARG A 1 308 ? -7.268 -14.714 5.535 1.00 71.81 308 ARG A O 1
ATOM 2415 N N . PHE A 1 309 ? -5.136 -14.039 5.777 1.00 71.62 309 PHE A N 1
ATOM 2416 C CA . PHE A 1 309 ? -5.222 -13.723 7.210 1.00 71.62 309 PHE A CA 1
ATOM 2417 C C . PHE A 1 309 ? -5.820 -12.344 7.516 1.00 71.62 309 PHE A C 1
ATOM 2419 O O . PHE A 1 309 ? -6.012 -12.013 8.691 1.00 71.62 309 PHE A O 1
ATOM 2426 N N . MET A 1 310 ? -6.162 -11.541 6.503 1.00 80.94 310 MET A N 1
ATOM 2427 C CA . MET A 1 310 ? -6.779 -10.236 6.715 1.00 80.94 310 MET A CA 1
ATOM 2428 C C . MET A 1 310 ? -8.176 -10.389 7.340 1.00 80.94 310 MET A C 1
ATOM 2430 O O . MET A 1 310 ? -9.151 -10.749 6.680 1.00 80.94 310 MET A O 1
ATOM 2434 N N . LYS A 1 311 ? -8.282 -10.102 8.642 1.00 84.56 311 LYS A N 1
ATOM 2435 C CA . LYS A 1 311 ? -9.533 -10.197 9.407 1.00 84.56 311 LYS A CA 1
ATOM 2436 C C . LYS A 1 311 ? -10.201 -8.832 9.553 1.00 84.56 311 LYS A C 1
ATOM 2438 O O . LYS A 1 311 ? -9.596 -7.871 10.024 1.00 84.56 311 LYS A O 1
ATOM 2443 N N . VAL A 1 312 ? -11.486 -8.773 9.215 1.00 90.69 312 VAL A N 1
ATOM 2444 C CA . VAL A 1 312 ? -12.372 -7.643 9.520 1.00 90.69 312 VAL A CA 1
ATOM 2445 C C . VAL A 1 312 ? -13.331 -8.100 10.613 1.00 90.69 312 VAL A C 1
ATOM 2447 O O . VAL A 1 312 ? -14.133 -9.002 10.398 1.00 90.69 312 VAL A O 1
ATOM 2450 N N . LEU A 1 313 ? -13.239 -7.505 11.804 1.00 90.44 313 LEU A N 1
ATOM 2451 C CA . LEU A 1 313 ? -14.137 -7.847 12.909 1.00 90.44 313 LEU A CA 1
ATOM 2452 C C . LEU A 1 313 ? -15.550 -7.326 12.622 1.00 90.44 313 LEU A C 1
ATOM 2454 O O . LEU A 1 313 ? -15.722 -6.161 12.259 1.00 90.44 313 LEU A O 1
ATOM 2458 N N . SER A 1 314 ? -16.557 -8.170 12.841 1.00 95.81 314 SER A N 1
ATOM 2459 C CA . SER A 1 314 ? -17.973 -7.874 12.589 1.00 95.81 314 SER A CA 1
ATOM 2460 C C . SER A 1 314 ? -18.671 -7.111 13.729 1.00 95.81 314 SER A C 1
ATOM 2462 O O . SER A 1 314 ? -19.900 -7.083 13.789 1.00 95.81 314 SER A O 1
ATOM 2464 N N . THR A 1 315 ? -17.929 -6.490 14.655 1.00 96.25 315 THR A N 1
ATOM 2465 C CA . THR A 1 315 ? -18.503 -5.638 15.717 1.00 96.25 315 THR A CA 1
ATOM 2466 C C . THR A 1 315 ? -18.983 -4.295 15.158 1.00 96.25 315 THR A C 1
ATOM 2468 O O . THR A 1 315 ? -18.478 -3.822 14.135 1.00 96.25 315 THR A O 1
ATOM 2471 N N . TYR A 1 316 ? -19.967 -3.667 15.810 1.00 96.25 316 TYR A N 1
ATOM 2472 C CA . TYR A 1 316 ? -20.538 -2.401 15.338 1.00 96.25 316 TYR A CA 1
ATOM 2473 C C . TYR A 1 316 ? -19.491 -1.279 15.294 1.00 96.25 316 TYR A C 1
ATOM 2475 O O . TYR A 1 316 ? -19.406 -0.562 14.297 1.00 96.25 316 TYR A O 1
ATOM 2483 N N . GLU A 1 317 ? -18.647 -1.156 16.319 1.00 95.62 317 GLU A N 1
ATOM 2484 C CA . GLU A 1 317 ? -17.592 -0.144 16.405 1.00 95.62 317 GLU A CA 1
ATOM 2485 C C . GLU A 1 317 ? -16.535 -0.343 15.319 1.00 95.62 317 GLU A C 1
ATOM 2487 O O . GLU A 1 317 ? -16.150 0.620 14.650 1.00 95.62 317 GLU A O 1
ATOM 2492 N N . ASN A 1 318 ? -16.089 -1.586 15.089 1.00 94.94 318 ASN A N 1
ATOM 2493 C CA . ASN A 1 318 ? -15.078 -1.847 14.071 1.00 94.94 318 ASN A CA 1
ATOM 2494 C C . ASN A 1 318 ? -15.623 -1.586 12.662 1.00 94.94 318 ASN A C 1
ATOM 2496 O O . ASN A 1 318 ? -14.959 -0.907 11.878 1.00 94.94 318 ASN A O 1
ATOM 2500 N N . LEU A 1 319 ? -16.836 -2.055 12.349 1.00 96.88 319 LEU A N 1
ATOM 2501 C CA . LEU A 1 319 ? -17.452 -1.808 11.044 1.00 96.88 319 LEU A CA 1
ATOM 2502 C C . LEU A 1 319 ? -17.731 -0.317 10.816 1.00 96.88 319 LEU A C 1
ATOM 2504 O O . LEU A 1 319 ? -17.436 0.185 9.733 1.00 96.88 319 LEU A O 1
ATOM 2508 N N . ARG A 1 320 ? -18.207 0.424 11.830 1.00 96.81 320 ARG A N 1
ATOM 2509 C CA . ARG A 1 320 ? -18.347 1.890 11.755 1.00 96.81 320 ARG A CA 1
ATOM 2510 C C . ARG A 1 320 ? -17.017 2.572 11.460 1.00 96.81 320 ARG A C 1
ATOM 2512 O O . ARG A 1 320 ? -16.972 3.402 10.557 1.00 96.81 320 ARG A O 1
ATOM 2519 N N . ARG A 1 321 ? -15.957 2.224 12.198 1.00 94.81 321 ARG A N 1
ATOM 2520 C CA . ARG A 1 321 ? -14.613 2.799 12.036 1.00 94.81 321 ARG A CA 1
ATOM 2521 C C . ARG A 1 321 ? -14.068 2.547 10.633 1.00 94.81 321 ARG A C 1
ATOM 2523 O O . ARG A 1 321 ? -13.641 3.488 9.975 1.00 94.81 321 ARG A O 1
ATOM 2530 N N . VAL A 1 322 ? -14.130 1.305 10.151 1.00 93.88 322 VAL A N 1
ATOM 2531 C CA . VAL A 1 322 ? -13.633 0.948 8.814 1.00 93.88 322 VAL A CA 1
ATOM 2532 C C . VAL A 1 322 ? -14.452 1.632 7.717 1.00 93.88 322 VAL A C 1
ATOM 2534 O O . VAL A 1 322 ? -13.877 2.260 6.832 1.00 93.88 322 VAL A O 1
ATOM 2537 N N . LEU A 1 323 ? -15.786 1.613 7.796 1.00 94.69 323 LEU A N 1
ATOM 2538 C CA . LEU A 1 323 ? -16.632 2.290 6.806 1.00 94.69 323 LEU A CA 1
ATOM 2539 C C . LEU A 1 323 ? -16.473 3.815 6.831 1.00 94.69 323 LEU A C 1
ATOM 2541 O O . LEU A 1 323 ? -16.566 4.448 5.787 1.00 94.69 323 LEU A O 1
ATOM 2545 N N . GLN A 1 324 ? -16.222 4.422 7.991 1.00 94.00 324 GLN A N 1
ATOM 2546 C CA . GLN A 1 324 ? -15.969 5.858 8.093 1.00 94.00 324 GLN A CA 1
ATOM 2547 C C . GLN A 1 324 ? -14.606 6.248 7.507 1.00 94.00 324 GLN A C 1
ATOM 2549 O O . GLN A 1 324 ? -14.533 7.240 6.785 1.00 94.00 324 GLN A O 1
ATOM 2554 N N . ASN A 1 325 ? -13.559 5.469 7.789 1.00 91.88 325 ASN A N 1
ATOM 2555 C CA . ASN A 1 325 ? -12.186 5.800 7.408 1.00 91.88 325 ASN A CA 1
ATOM 2556 C C . ASN A 1 325 ? -11.867 5.433 5.946 1.00 91.88 325 ASN A C 1
ATOM 2558 O O . ASN A 1 325 ? -11.197 6.196 5.258 1.00 91.88 325 ASN A O 1
ATOM 2562 N N . GLU A 1 326 ? -12.348 4.285 5.457 1.00 92.19 326 GLU A N 1
ATOM 2563 C CA . GLU A 1 326 ? -11.986 3.735 4.135 1.00 92.19 326 GLU A CA 1
ATOM 2564 C C . GLU A 1 326 ? -13.107 3.837 3.087 1.00 92.19 326 GLU A C 1
ATOM 2566 O O . GLU A 1 326 ? -12.841 3.702 1.892 1.00 92.19 326 GLU A O 1
ATOM 2571 N N . TYR A 1 327 ? -14.356 4.062 3.516 1.00 91.31 327 TYR A N 1
ATOM 2572 C CA . TYR A 1 327 ? -15.552 4.038 2.658 1.00 91.31 327 TYR A CA 1
ATOM 2573 C C . TYR A 1 327 ? -16.513 5.201 2.965 1.00 91.31 327 TYR A C 1
ATOM 2575 O O . TYR A 1 327 ? -17.730 5.069 2.826 1.00 91.31 327 TYR A O 1
ATOM 2583 N N . GLY A 1 328 ? -15.983 6.356 3.395 1.00 89.56 328 GLY A N 1
ATOM 2584 C CA . GLY A 1 328 ? -16.769 7.481 3.929 1.00 89.56 328 GLY A CA 1
ATOM 2585 C C . GLY A 1 328 ? -17.827 8.075 2.981 1.00 89.56 328 GLY A C 1
ATOM 2586 O O . GLY A 1 328 ? -18.729 8.784 3.431 1.00 89.56 328 GLY A O 1
ATOM 2587 N N . THR A 1 329 ? -17.763 7.756 1.685 1.00 91.50 329 THR A N 1
ATOM 2588 C CA . THR A 1 329 ? -18.790 8.064 0.676 1.00 91.50 329 THR A CA 1
ATOM 2589 C C . THR A 1 329 ? -20.081 7.254 0.859 1.00 91.50 329 THR A C 1
ATOM 2591 O O . THR A 1 329 ? -21.161 7.742 0.528 1.00 91.50 329 THR A O 1
ATOM 2594 N N . ILE A 1 330 ? -20.015 6.046 1.429 1.00 90.62 330 ILE A N 1
ATOM 2595 C CA . ILE A 1 330 ? -21.134 5.095 1.523 1.00 90.62 330 ILE A CA 1
ATOM 2596 C C . ILE A 1 330 ? -21.940 5.335 2.812 1.00 90.62 330 ILE A C 1
ATOM 2598 O O . ILE A 1 330 ? -22.016 4.495 3.712 1.00 90.62 330 ILE A O 1
ATOM 2602 N N . GLN A 1 331 ? -22.573 6.508 2.915 1.00 92.44 331 GLN A N 1
ATOM 2603 C CA . GLN A 1 331 ? -23.320 6.922 4.115 1.00 92.44 331 GLN A CA 1
ATOM 2604 C C . GLN A 1 331 ? -24.426 5.931 4.520 1.00 92.44 331 GLN A C 1
ATOM 2606 O O . GLN A 1 331 ? -24.612 5.671 5.712 1.00 92.44 331 GLN A O 1
ATOM 2611 N N . ASN A 1 332 ? -25.083 5.307 3.537 1.00 91.94 332 ASN A N 1
ATOM 2612 C CA . ASN A 1 332 ? -26.131 4.300 3.736 1.00 91.94 332 ASN A CA 1
ATOM 2613 C C . ASN A 1 332 ? -25.657 3.109 4.592 1.00 91.94 332 ASN A C 1
ATOM 2615 O O . ASN A 1 332 ? -26.444 2.535 5.341 1.00 91.94 332 ASN A O 1
ATOM 2619 N N . ALA A 1 333 ? -24.369 2.752 4.528 1.00 90.00 333 ALA A N 1
ATOM 2620 C CA . ALA A 1 333 ? -23.792 1.657 5.308 1.00 90.00 333 ALA A CA 1
ATOM 2621 C C . ALA A 1 333 ? -23.742 1.982 6.810 1.00 90.00 333 ALA A C 1
ATOM 2623 O O . ALA A 1 333 ? -24.076 1.152 7.655 1.00 90.00 333 ALA A O 1
ATOM 2624 N N . ARG A 1 334 ? -23.368 3.226 7.140 1.00 93.06 334 ARG A N 1
ATOM 2625 C CA . ARG A 1 334 ? -23.322 3.732 8.520 1.00 93.06 334 ARG A CA 1
ATOM 2626 C C . ARG A 1 334 ? -24.732 3.891 9.089 1.00 93.06 334 ARG A C 1
ATOM 2628 O O . ARG A 1 334 ? -24.968 3.515 10.232 1.00 93.06 334 ARG A O 1
ATOM 2635 N N . GLN A 1 335 ? -25.673 4.382 8.280 1.00 95.12 335 GLN A N 1
ATOM 2636 C CA . GLN A 1 335 ? -27.090 4.458 8.650 1.00 95.12 335 GLN A CA 1
ATOM 2637 C C . GLN A 1 335 ? -27.678 3.067 8.926 1.00 95.12 335 GLN A C 1
ATOM 2639 O O . GLN A 1 335 ? -28.335 2.887 9.947 1.00 95.12 335 GLN A O 1
ATOM 2644 N N . LEU A 1 336 ? -27.378 2.071 8.083 1.00 94.31 336 LEU A N 1
ATOM 2645 C CA . LEU A 1 336 ? -27.805 0.687 8.295 1.00 94.31 336 LEU A CA 1
ATOM 2646 C C . LEU A 1 336 ? -27.233 0.093 9.591 1.00 94.31 336 LEU A C 1
ATOM 2648 O O . LEU A 1 336 ? -27.981 -0.514 10.349 1.00 94.31 336 LEU A O 1
ATOM 2652 N N . LEU A 1 337 ? -25.940 0.286 9.882 1.00 96.00 337 LEU A N 1
ATOM 2653 C CA . LEU A 1 337 ? -25.342 -0.168 11.148 1.00 96.00 337 LEU A CA 1
ATOM 2654 C C . LEU A 1 337 ? -26.012 0.475 12.366 1.00 96.00 337 LEU A C 1
ATOM 2656 O O . LEU A 1 337 ? -26.321 -0.228 13.322 1.00 96.00 337 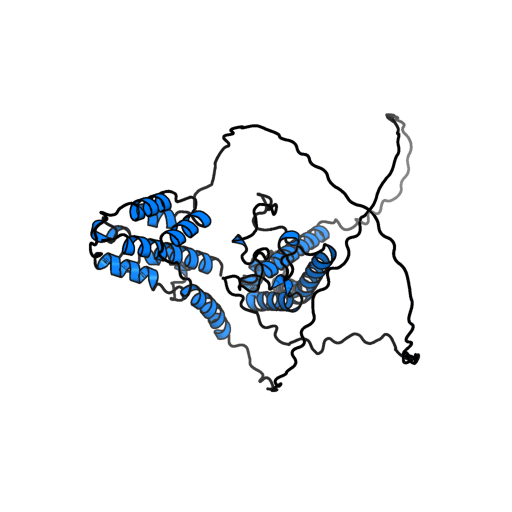LEU A O 1
ATOM 2660 N N . ASN A 1 338 ? -26.284 1.781 12.316 1.00 95.31 338 ASN A N 1
ATOM 2661 C CA . ASN A 1 338 ? -26.983 2.483 13.393 1.00 95.31 338 ASN A CA 1
ATOM 2662 C C . ASN A 1 338 ? -28.423 1.976 13.570 1.00 95.31 338 ASN A C 1
ATOM 2664 O O . ASN A 1 338 ? -28.858 1.778 14.698 1.00 95.31 338 ASN A O 1
ATOM 2668 N N . ALA A 1 339 ? -29.142 1.722 12.473 1.00 94.75 339 ALA A N 1
ATOM 2669 C CA . ALA A 1 339 ? -30.488 1.158 12.524 1.00 94.75 339 ALA A CA 1
ATOM 2670 C C . ALA A 1 339 ? -30.491 -0.267 13.105 1.00 94.75 339 ALA A C 1
ATOM 2672 O O . ALA A 1 339 ? -31.324 -0.571 13.952 1.00 94.75 339 ALA A O 1
ATOM 2673 N N . MET A 1 340 ? -29.545 -1.126 12.704 1.00 94.62 340 MET A N 1
ATOM 2674 C CA . MET A 1 340 ? -29.415 -2.489 13.239 1.00 94.62 340 MET A CA 1
ATOM 2675 C C . MET A 1 340 ? -29.048 -2.520 14.728 1.00 94.62 340 MET A C 1
ATOM 2677 O O . MET A 1 340 ? -29.496 -3.420 15.430 1.00 94.62 340 MET A O 1
ATOM 2681 N N . GLU A 1 341 ? -28.248 -1.569 15.214 1.00 95.00 341 GLU A N 1
ATOM 2682 C CA . GLU A 1 341 ? -27.894 -1.475 16.637 1.00 95.00 341 GLU A CA 1
ATOM 2683 C C . GLU A 1 341 ? -29.051 -0.931 17.488 1.00 95.00 341 GLU A C 1
ATOM 2685 O O . GLU A 1 341 ? -29.292 -1.428 18.582 1.00 95.00 341 GLU A O 1
ATOM 2690 N N . ALA A 1 342 ? -29.800 0.050 16.973 1.00 93.94 342 ALA A N 1
ATOM 2691 C CA . ALA A 1 342 ? -30.953 0.629 17.664 1.00 93.94 342 ALA A CA 1
ATOM 2692 C C . ALA A 1 342 ? -32.204 -0.275 17.658 1.00 93.94 342 ALA A C 1
ATOM 2694 O O . ALA A 1 342 ? -33.128 -0.045 18.435 1.00 93.94 342 ALA A O 1
ATOM 2695 N N . SER A 1 343 ? -32.264 -1.278 16.776 1.00 89.19 343 SER A N 1
ATOM 2696 C CA . SER A 1 343 ? -33.440 -2.138 16.623 1.00 89.19 343 SER A CA 1
ATOM 2697 C C . SER A 1 343 ? -33.378 -3.368 17.529 1.00 89.19 343 SER A C 1
ATOM 2699 O O . SER A 1 343 ? -32.761 -4.372 17.177 1.00 89.19 343 SER A O 1
ATOM 2701 N N . THR A 1 344 ? -34.090 -3.328 18.656 1.00 79.25 344 THR A N 1
ATOM 2702 C CA . THR A 1 344 ? -34.276 -4.492 19.544 1.00 79.25 344 THR A CA 1
ATOM 2703 C C . THR A 1 344 ? -35.171 -5.573 18.930 1.00 79.25 344 THR A C 1
ATOM 2705 O O . THR A 1 344 ? -34.931 -6.756 19.145 1.00 79.25 344 THR A O 1
ATOM 2708 N N . ASP A 1 345 ? -36.156 -5.175 18.116 1.00 74.31 345 ASP A N 1
ATOM 2709 C CA . ASP A 1 345 ? -37.177 -6.058 17.521 1.00 74.31 345 ASP A CA 1
ATOM 2710 C C . ASP A 1 345 ? -36.766 -6.692 16.180 1.00 74.31 345 ASP A C 1
ATOM 2712 O O . ASP A 1 345 ? -37.567 -7.368 15.526 1.00 74.31 345 ASP A O 1
ATOM 2716 N N . VAL A 1 346 ? -35.522 -6.497 15.723 1.00 66.56 346 VAL A N 1
ATOM 2717 C CA . VAL A 1 346 ? -35.023 -7.191 14.525 1.00 66.56 346 VAL A CA 1
ATOM 2718 C C . VAL A 1 346 ? -34.693 -8.634 14.905 1.00 66.56 346 VAL A C 1
ATOM 2720 O O . VAL A 1 346 ? -33.565 -8.981 15.249 1.00 66.56 346 VAL A O 1
ATOM 2723 N N . ASN A 1 347 ? -35.768 -9.425 14.870 1.00 60.66 347 ASN A N 1
ATOM 2724 C CA . ASN A 1 347 ? -35.933 -10.767 15.408 1.00 60.66 347 ASN A CA 1
ATOM 2725 C C . ASN A 1 347 ? -34.722 -11.697 15.263 1.00 60.66 347 ASN A C 1
ATOM 2727 O O . ASN A 1 347 ? -34.004 -11.690 14.262 1.00 60.66 347 ASN A O 1
ATOM 2731 N N . HIS A 1 348 ? -34.607 -12.613 16.229 1.00 71.12 348 HIS A N 1
ATOM 2732 C CA . HIS A 1 348 ? -33.678 -13.749 16.263 1.00 71.12 348 HIS A CA 1
ATOM 2733 C C . HIS A 1 348 ? -33.970 -14.819 15.191 1.00 71.12 348 HIS A C 1
ATOM 2735 O O . HIS A 1 348 ? -33.832 -16.014 15.438 1.00 71.12 348 HIS A O 1
ATOM 2741 N N . GLN A 1 349 ? -34.410 -14.410 14.003 1.00 88.62 349 GLN A N 1
ATOM 2742 C CA . GLN A 1 349 ? -34.687 -15.322 12.914 1.00 88.62 349 GLN A CA 1
ATOM 2743 C C . GLN A 1 349 ? -33.381 -15.937 12.398 1.00 88.62 349 GLN A C 1
ATOM 2745 O O . GLN A 1 349 ? -32.362 -15.257 12.214 1.00 88.62 349 GLN A O 1
ATOM 2750 N N . GLU A 1 350 ? -33.426 -17.246 12.178 1.00 94.75 350 GLU A N 1
ATOM 2751 C CA . GLU A 1 350 ? -32.334 -17.993 11.576 1.00 94.75 350 GLU A CA 1
ATOM 2752 C C . GLU A 1 350 ? -32.130 -17.533 10.119 1.00 94.75 350 GLU A C 1
ATOM 2754 O O . GLU A 1 350 ? -33.116 -17.375 9.389 1.00 94.75 350 GLU A O 1
ATOM 2759 N N . PRO A 1 351 ? -30.887 -17.251 9.685 1.00 96.62 351 PRO A N 1
ATOM 2760 C CA . PRO A 1 351 ? -30.610 -16.914 8.295 1.00 96.62 351 PRO A CA 1
ATOM 2761 C C . PRO A 1 351 ? -30.954 -18.083 7.371 1.00 96.62 351 PRO A C 1
ATOM 2763 O O . PRO A 1 351 ? -30.744 -19.242 7.718 1.00 96.62 351 PRO A O 1
ATOM 2766 N N . SER A 1 352 ? -31.440 -17.774 6.171 1.00 97.31 352 SER A N 1
ATOM 2767 C CA . SER A 1 352 ? -31.660 -18.783 5.129 1.00 97.31 352 SER A CA 1
ATOM 2768 C C . SER A 1 352 ? -30.355 -19.522 4.779 1.00 97.31 352 SER A C 1
ATOM 2770 O O . SER A 1 352 ? -29.296 -18.880 4.774 1.00 97.31 352 SER A O 1
ATOM 2772 N N . PRO A 1 353 ? -30.400 -20.837 4.476 1.00 97.44 353 PRO A N 1
ATOM 2773 C CA . PRO A 1 353 ? -29.214 -21.617 4.116 1.00 97.44 353 PRO A CA 1
ATOM 2774 C C . PRO A 1 353 ? -28.383 -20.967 3.005 1.00 97.44 353 PRO A C 1
ATOM 2776 O O . PRO A 1 353 ? -27.163 -20.884 3.122 1.00 97.44 353 PRO A O 1
ATOM 2779 N N . GLU A 1 354 ? -29.043 -20.398 1.996 1.00 97.19 354 GLU A N 1
ATOM 2780 C CA . GLU A 1 354 ? -28.414 -19.724 0.860 1.00 97.19 354 GLU A CA 1
ATOM 2781 C C . GLU A 1 354 ? -27.627 -18.473 1.289 1.00 97.19 354 GLU A C 1
ATOM 2783 O O . GLU A 1 354 ? -26.568 -18.187 0.735 1.00 97.19 354 GLU A O 1
ATOM 2788 N N . VAL A 1 355 ? -28.093 -17.731 2.306 1.00 97.31 355 VAL A N 1
ATOM 2789 C CA . VAL A 1 355 ? -27.335 -16.604 2.886 1.00 97.31 355 VAL A CA 1
ATOM 2790 C C . VAL A 1 355 ? -26.136 -17.101 3.692 1.00 97.31 355 VAL A C 1
ATOM 2792 O O . VAL A 1 355 ? -25.076 -16.478 3.631 1.00 97.31 355 VAL A O 1
ATOM 2795 N N . VAL A 1 356 ? -26.280 -18.196 4.447 1.00 97.44 356 VAL A N 1
ATOM 2796 C CA . VAL A 1 356 ? -25.167 -18.787 5.212 1.00 97.44 356 VAL A CA 1
ATOM 2797 C C . VAL A 1 356 ? -24.064 -19.252 4.262 1.00 97.44 356 VAL A C 1
ATOM 2799 O O . VAL A 1 356 ? -22.897 -18.929 4.482 1.00 97.44 356 VAL A O 1
ATOM 2802 N N . GLU A 1 357 ? -24.433 -19.964 3.199 1.00 96.62 357 GLU A N 1
ATOM 2803 C CA . GLU A 1 357 ? -23.516 -20.484 2.186 1.00 96.62 357 GLU A CA 1
ATOM 2804 C C . GLU A 1 357 ? -22.840 -19.358 1.393 1.00 96.62 357 GLU A C 1
ATOM 2806 O O . GLU A 1 357 ? -21.616 -19.336 1.295 1.00 96.62 357 GLU A O 1
ATOM 2811 N N . PHE A 1 358 ? -23.597 -18.352 0.948 1.00 96.69 358 PHE A N 1
ATOM 2812 C CA . PHE A 1 358 ? -23.051 -17.183 0.251 1.00 96.69 358 PHE A CA 1
ATOM 2813 C C . PHE A 1 358 ? -22.071 -16.371 1.114 1.00 96.69 358 PHE A C 1
ATOM 2815 O O . PHE A 1 358 ? -21.005 -15.972 0.648 1.00 96.69 358 PHE A O 1
ATOM 2822 N N . VAL A 1 359 ? -22.383 -16.143 2.396 1.00 96.75 359 VAL A N 1
ATOM 2823 C CA . VAL A 1 359 ? -21.449 -15.466 3.316 1.00 96.75 359 VAL A CA 1
ATOM 2824 C C . VAL A 1 359 ? -20.201 -16.316 3.545 1.00 96.75 359 VAL A C 1
ATOM 2826 O O . VAL A 1 359 ? -19.098 -15.773 3.539 1.00 96.75 359 VAL A O 1
ATOM 2829 N N . LYS A 1 360 ? -20.356 -17.636 3.697 1.00 95.81 360 LYS A N 1
ATOM 2830 C CA . LYS A 1 360 ? -19.236 -18.573 3.839 1.00 95.81 360 LYS A CA 1
ATOM 2831 C C . LYS A 1 360 ? -18.323 -18.546 2.607 1.00 95.81 360 LYS A C 1
ATOM 2833 O O . LYS A 1 360 ? -17.116 -18.410 2.775 1.00 95.81 360 LYS A O 1
ATOM 2838 N N . GLN A 1 361 ? -18.885 -18.586 1.397 1.00 94.94 361 GLN A N 1
ATOM 2839 C CA . GLN A 1 361 ? -18.156 -18.469 0.128 1.00 94.94 361 GLN A CA 1
ATOM 2840 C C . GLN A 1 361 ? -17.287 -17.201 0.086 1.00 94.94 361 GLN A C 1
ATOM 2842 O O . GLN A 1 361 ? -16.101 -17.282 -0.218 1.00 94.94 361 GLN A O 1
ATOM 2847 N N . ILE A 1 362 ? -17.837 -16.040 0.462 1.00 95.12 362 ILE A N 1
ATOM 2848 C CA . ILE A 1 362 ? -17.093 -14.767 0.483 1.00 95.12 362 ILE A CA 1
ATOM 2849 C C . ILE A 1 362 ? -16.019 -14.749 1.591 1.00 95.12 362 ILE A C 1
ATOM 2851 O O . ILE A 1 362 ? -14.935 -14.194 1.404 1.00 95.12 362 ILE A O 1
ATOM 2855 N N . GLU A 1 363 ? -16.293 -15.332 2.763 1.00 94.12 363 GLU A N 1
ATOM 2856 C CA . GLU A 1 363 ? -15.335 -15.383 3.877 1.00 94.12 363 GLU A CA 1
ATOM 2857 C C . GLU A 1 363 ? -14.157 -16.334 3.624 1.00 94.12 363 GLU A C 1
ATOM 2859 O O . GLU A 1 363 ? -13.025 -16.006 4.000 1.00 94.12 363 GLU A O 1
ATOM 2864 N N . GLU A 1 364 ? -14.421 -17.485 3.002 1.00 93.19 364 GLU A N 1
ATOM 2865 C CA . GLU A 1 364 ? -13.454 -18.550 2.702 1.00 93.19 364 GLU A CA 1
ATOM 2866 C C . GLU A 1 364 ? -12.750 -18.371 1.346 1.00 93.19 364 GLU A C 1
ATOM 2868 O O . GLU A 1 364 ? -11.786 -19.086 1.079 1.00 93.19 364 GLU A O 1
ATOM 2873 N N . ALA A 1 365 ? -13.176 -17.391 0.537 1.00 91.88 365 ALA A N 1
ATOM 2874 C CA . ALA A 1 365 ? -12.573 -17.020 -0.741 1.00 91.88 365 ALA A CA 1
ATOM 2875 C C . ALA A 1 365 ? -11.040 -16.923 -0.673 1.00 91.88 365 ALA A C 1
ATOM 2877 O O . ALA A 1 365 ? -10.486 -16.114 0.084 1.00 91.88 365 ALA A O 1
ATOM 2878 N N . ASP A 1 366 ? -10.365 -17.725 -1.501 1.00 89.00 366 ASP A N 1
ATOM 2879 C CA . ASP A 1 366 ? -8.908 -17.753 -1.577 1.00 89.00 366 ASP A CA 1
ATOM 2880 C C . ASP A 1 366 ? -8.399 -16.757 -2.639 1.00 89.00 366 ASP A C 1
ATOM 2882 O O . ASP A 1 366 ? -8.792 -16.850 -3.810 1.00 89.00 366 ASP A O 1
ATOM 2886 N N . PRO A 1 367 ? -7.550 -15.777 -2.274 1.00 85.31 367 PRO A N 1
ATOM 2887 C CA . PRO A 1 367 ? -6.898 -14.918 -3.252 1.00 85.31 367 PRO A CA 1
ATOM 2888 C C . PRO A 1 367 ? -5.802 -15.624 -4.065 1.00 85.31 367 PRO A C 1
ATOM 2890 O O . PRO A 1 367 ? -5.420 -15.073 -5.091 1.00 85.31 367 PRO A O 1
ATOM 2893 N N . SER A 1 368 ? -5.324 -16.819 -3.672 1.00 82.50 368 SER A N 1
ATOM 2894 C CA . SER A 1 368 ? -4.327 -17.586 -4.449 1.00 82.50 368 SER A CA 1
ATOM 2895 C C . SER A 1 368 ? -4.922 -18.623 -5.402 1.00 82.50 368 SER A C 1
ATOM 2897 O O . SER A 1 368 ? -4.171 -19.382 -6.010 1.00 82.50 368 SER A O 1
ATOM 2899 N N . ALA A 1 369 ? -6.249 -18.711 -5.528 1.00 81.69 369 ALA A N 1
ATOM 2900 C CA . ALA A 1 369 ? -6.854 -19.581 -6.533 1.00 81.69 369 ALA A CA 1
ATOM 2901 C C . ALA A 1 369 ? -6.410 -19.154 -7.947 1.00 81.69 369 ALA A C 1
ATOM 2903 O O . ALA A 1 369 ? -6.302 -17.963 -8.233 1.00 81.69 369 ALA A O 1
ATOM 2904 N N . GLU A 1 370 ? -6.154 -20.110 -8.842 1.00 72.38 370 GLU A N 1
ATOM 2905 C CA . GLU A 1 370 ? -5.774 -19.796 -10.222 1.00 72.38 370 GLU A CA 1
ATOM 2906 C C . GLU A 1 370 ? -6.973 -19.221 -10.990 1.00 72.38 370 GLU A C 1
ATOM 2908 O O . GLU A 1 370 ? -7.841 -19.949 -11.472 1.00 72.38 370 GLU A O 1
ATOM 2913 N N . PHE A 1 371 ? -7.020 -17.895 -11.117 1.00 67.38 371 PHE A N 1
ATOM 2914 C CA . PHE A 1 371 ? -7.938 -17.220 -12.033 1.00 67.38 371 PHE A CA 1
ATOM 2915 C C . PHE A 1 371 ? -7.390 -17.290 -13.458 1.00 67.38 371 PHE A C 1
ATOM 2917 O O . PHE A 1 371 ? -6.171 -17.190 -13.672 1.00 67.38 371 PHE A O 1
ATOM 2924 N N . SER A 1 372 ? -8.306 -17.437 -14.422 1.00 66.94 372 SER A N 1
ATOM 2925 C CA . SER A 1 372 ? -7.979 -17.385 -15.847 1.00 66.94 372 SER A CA 1
ATOM 2926 C C . SER A 1 372 ? -7.218 -16.091 -16.149 1.00 66.94 372 SER A C 1
ATOM 2928 O O . SER A 1 372 ? -7.476 -15.061 -15.519 1.00 66.94 372 SER A O 1
ATOM 2930 N N . GLU A 1 373 ? -6.238 -16.133 -17.057 1.00 57.75 373 GLU A N 1
ATOM 2931 C CA . GLU A 1 373 ? -5.351 -14.977 -17.276 1.00 57.75 373 GLU A CA 1
ATOM 2932 C C . GLU A 1 373 ? -6.119 -13.727 -17.739 1.00 57.75 373 GLU A C 1
ATOM 2934 O O . GLU A 1 373 ? -5.713 -12.611 -17.415 1.00 57.75 373 GLU A O 1
ATOM 2939 N N . ASP A 1 374 ? -7.270 -13.925 -18.388 1.00 65.25 374 ASP A N 1
ATOM 2940 C CA . ASP A 1 374 ? -8.168 -12.874 -18.870 1.00 65.25 374 ASP A CA 1
ATOM 2941 C C . ASP A 1 374 ? -8.940 -12.149 -17.738 1.00 65.25 374 ASP A C 1
ATOM 2943 O O . ASP A 1 374 ? -9.406 -11.027 -17.938 1.00 65.25 374 ASP A O 1
ATOM 2947 N N . ASP A 1 375 ? -9.036 -12.728 -16.530 1.00 62.69 375 ASP A N 1
ATOM 2948 C CA . ASP A 1 375 ? -9.817 -12.184 -15.399 1.00 62.69 375 ASP A CA 1
ATOM 2949 C C . ASP A 1 375 ? -8.978 -11.444 -14.332 1.00 62.69 375 ASP A C 1
ATOM 2951 O O . ASP A 1 375 ? -9.530 -10.808 -13.421 1.00 62.69 375 ASP A O 1
ATOM 2955 N N . ARG A 1 376 ? -7.639 -11.534 -14.396 1.00 56.25 376 ARG A N 1
ATOM 2956 C CA . ARG A 1 376 ? -6.751 -11.335 -13.227 1.00 56.25 376 ARG A CA 1
ATOM 2957 C C . ARG A 1 376 ? -6.790 -9.957 -12.553 1.00 56.25 376 ARG A C 1
ATOM 2959 O O . ARG A 1 376 ? -6.579 -9.897 -11.346 1.00 56.25 376 ARG A O 1
ATOM 2966 N N . ASN A 1 377 ? -7.097 -8.873 -13.273 1.00 53.28 377 ASN A N 1
ATOM 2967 C CA . ASN A 1 377 ? -6.970 -7.509 -12.726 1.00 53.28 377 ASN A CA 1
ATOM 2968 C C . ASN A 1 377 ? -8.279 -6.827 -12.301 1.00 53.28 377 ASN A C 1
ATOM 2970 O O . ASN A 1 377 ? -8.223 -5.838 -11.571 1.00 53.28 377 ASN A O 1
ATOM 2974 N N . GLU A 1 378 ? -9.448 -7.320 -12.723 1.00 57.84 378 GLU A N 1
ATOM 2975 C CA . GLU A 1 378 ? -10.746 -6.712 -12.361 1.00 57.84 378 GLU A CA 1
ATOM 2976 C C . GLU A 1 378 ? -11.759 -7.727 -11.798 1.00 57.84 378 GLU A C 1
ATOM 2978 O O . GLU A 1 378 ? -12.744 -7.332 -11.169 1.00 57.84 378 GLU A O 1
ATOM 2983 N N . GLY A 1 379 ? -11.501 -9.032 -11.962 1.00 73.38 379 GLY A N 1
ATOM 2984 C CA . GLY A 1 379 ? -12.448 -10.100 -11.651 1.00 73.38 379 GLY A CA 1
ATOM 2985 C C . GLY A 1 379 ? -12.526 -10.510 -10.179 1.00 73.38 379 GLY A C 1
ATOM 2986 O O . GLY A 1 379 ? -13.636 -10.700 -9.686 1.00 73.38 379 GLY A O 1
ATOM 2987 N N . TRP A 1 380 ? -11.403 -10.632 -9.449 1.00 86.81 380 TRP A N 1
ATOM 2988 C CA . TRP A 1 380 ? -11.364 -11.390 -8.177 1.00 86.81 380 TRP A CA 1
ATOM 2989 C C . TRP A 1 380 ? -12.461 -11.007 -7.182 1.00 86.81 380 TRP A C 1
ATOM 2991 O O . TRP A 1 380 ? -13.238 -11.854 -6.741 1.00 86.81 380 TRP A O 1
ATOM 3001 N N . GLY A 1 381 ? -12.541 -9.717 -6.842 1.00 87.06 381 GLY A N 1
ATOM 3002 C CA . GLY A 1 381 ? -13.508 -9.220 -5.870 1.00 87.06 381 GLY A CA 1
ATOM 3003 C C . GLY A 1 381 ? -14.952 -9.333 -6.357 1.00 87.06 381 GLY A C 1
ATOM 3004 O O . GLY A 1 381 ? -15.835 -9.580 -5.545 1.00 87.06 381 GLY A O 1
ATOM 3005 N N . HIS A 1 382 ? -15.194 -9.194 -7.664 1.00 87.19 382 HIS A N 1
ATOM 3006 C CA . HIS A 1 382 ? -16.518 -9.318 -8.277 1.00 87.19 382 HIS A CA 1
ATOM 3007 C C . HIS A 1 382 ? -16.988 -10.780 -8.334 1.00 87.19 382 HIS A C 1
ATOM 3009 O O . HIS A 1 382 ? -18.146 -11.076 -8.023 1.00 87.19 382 HIS A O 1
ATOM 3015 N N . TYR A 1 383 ? -16.073 -11.696 -8.661 1.00 89.06 383 TYR A N 1
ATOM 3016 C CA . TYR A 1 383 ? -16.302 -13.138 -8.731 1.00 89.06 383 TYR A CA 1
ATOM 3017 C C . TYR A 1 383 ? -16.845 -13.688 -7.405 1.00 89.06 383 TYR A C 1
ATOM 3019 O O . TYR A 1 383 ? -17.817 -14.440 -7.407 1.00 89.06 383 TYR A O 1
ATOM 3027 N N . GLN A 1 384 ? -16.338 -13.217 -6.256 1.00 91.31 384 GLN A N 1
ATOM 3028 C CA . GLN A 1 384 ? -16.841 -13.661 -4.944 1.00 91.31 384 GLN A CA 1
ATOM 3029 C C . GLN A 1 384 ? -18.328 -13.334 -4.694 1.00 91.31 384 GLN A C 1
ATOM 3031 O O . GLN A 1 384 ? -18.950 -13.978 -3.856 1.00 91.31 384 GLN A O 1
ATOM 3036 N N . PHE A 1 385 ? -18.920 -12.370 -5.414 1.00 91.75 385 PHE A N 1
ATOM 3037 C CA . PHE A 1 385 ? -20.345 -12.011 -5.306 1.00 91.75 385 PHE A CA 1
ATOM 3038 C C . PHE A 1 385 ? -21.220 -12.535 -6.458 1.00 91.75 385 PHE A C 1
ATOM 3040 O O . PHE A 1 385 ? -22.418 -12.222 -6.491 1.00 91.75 385 PHE A O 1
ATOM 3047 N N . THR A 1 386 ? -20.633 -13.258 -7.419 1.00 89.31 386 THR A N 1
ATOM 3048 C CA . THR A 1 386 ? -21.300 -13.694 -8.661 1.00 89.31 386 THR A CA 1
ATOM 3049 C C . THR A 1 386 ? -21.079 -15.164 -9.031 1.00 89.31 386 THR A C 1
ATOM 3051 O O . THR A 1 386 ? -21.862 -15.706 -9.810 1.00 89.31 386 THR A O 1
ATOM 3054 N N . ALA A 1 387 ? -20.069 -15.829 -8.468 1.00 84.94 387 ALA A N 1
ATOM 3055 C CA . ALA A 1 387 ? -19.788 -17.241 -8.703 1.00 84.94 387 ALA A CA 1
ATOM 3056 C C . ALA A 1 387 ? -20.801 -18.182 -8.024 1.00 84.94 387 ALA A C 1
ATOM 3058 O O . ALA A 1 387 ? -21.327 -17.879 -6.953 1.00 84.94 387 ALA A O 1
ATOM 3059 N N . GLY A 1 388 ? -21.009 -19.362 -8.620 1.00 80.62 388 GLY A N 1
ATOM 3060 C CA . GLY A 1 388 ? -21.721 -20.480 -7.984 1.00 80.62 388 GLY A CA 1
ATOM 3061 C C . GLY A 1 388 ? -23.243 -20.339 -7.879 1.00 80.62 388 GLY A C 1
ATOM 3062 O O . GLY A 1 388 ? -23.817 -20.858 -6.933 1.00 80.62 388 GLY A O 1
ATOM 3063 N N . GLU A 1 389 ? -23.900 -19.614 -8.797 1.00 88.25 389 GLU A N 1
ATOM 3064 C CA . GLU A 1 389 ? -25.357 -19.309 -8.811 1.00 88.25 389 GLU A CA 1
ATOM 3065 C C . GLU A 1 389 ? -25.870 -18.443 -7.630 1.00 88.25 389 GLU A C 1
ATOM 3067 O O . GLU A 1 389 ? -26.898 -17.753 -7.731 1.00 88.25 389 GLU A O 1
ATOM 3072 N N . LEU A 1 390 ? -25.116 -18.398 -6.531 1.00 92.19 390 LEU A N 1
ATOM 3073 C CA . LEU A 1 390 ? -25.306 -17.544 -5.366 1.00 92.19 390 LEU A CA 1
ATOM 3074 C C . LEU A 1 390 ? -24.807 -16.124 -5.668 1.00 92.19 390 LEU A C 1
ATOM 3076 O O . LEU A 1 390 ? -23.667 -15.750 -5.419 1.00 92.19 390 LEU A O 1
ATOM 3080 N N . THR A 1 391 ? -25.700 -15.305 -6.215 1.00 93.50 391 THR A N 1
ATOM 3081 C CA . THR A 1 391 ? -25.454 -13.892 -6.519 1.00 93.50 391 THR A CA 1
ATOM 3082 C C . THR A 1 391 ? -26.088 -12.991 -5.461 1.00 93.50 391 THR A C 1
ATOM 3084 O O . THR A 1 391 ? -27.079 -13.351 -4.816 1.00 93.50 391 THR A O 1
ATOM 3087 N N . CYS A 1 392 ? -25.606 -11.749 -5.340 1.00 93.44 392 CYS A N 1
ATOM 3088 C CA . CYS A 1 392 ? -26.235 -10.745 -4.468 1.00 93.44 392 CYS A CA 1
ATOM 3089 C C . CYS A 1 392 ? -27.758 -10.602 -4.679 1.00 93.44 392 CYS A C 1
ATOM 3091 O O . CYS A 1 392 ? -28.478 -10.330 -3.719 1.00 93.44 392 CYS A O 1
ATOM 3093 N N . SER A 1 393 ? -28.258 -10.753 -5.910 1.00 92.88 393 SER A N 1
ATOM 3094 C CA . SER A 1 393 ? -29.686 -10.646 -6.239 1.00 92.88 393 SER A CA 1
ATOM 3095 C C . SER A 1 393 ? -30.460 -11.949 -6.009 1.00 92.88 393 SER A C 1
ATOM 3097 O O . SER A 1 393 ? -31.604 -11.884 -5.556 1.00 92.88 393 SER A O 1
ATOM 3099 N N . SER A 1 394 ? -29.862 -13.120 -6.266 1.00 94.38 394 SER A N 1
ATOM 3100 C CA . SER A 1 394 ? -30.513 -14.414 -6.010 1.00 94.38 394 SER A CA 1
ATOM 3101 C C . SER A 1 394 ? -30.585 -14.756 -4.519 1.00 94.38 394 SER A C 1
ATOM 3103 O O . SER A 1 394 ? -31.545 -15.415 -4.117 1.00 94.38 394 SER A O 1
ATOM 3105 N N . VAL A 1 395 ? -29.657 -14.253 -3.697 1.00 95.56 395 VAL A N 1
ATOM 3106 C CA . VAL A 1 395 ? -29.565 -14.558 -2.257 1.00 95.56 395 VAL A CA 1
ATOM 3107 C C . VAL A 1 395 ? -30.171 -13.458 -1.370 1.00 95.56 395 VAL A C 1
ATOM 3109 O O . VAL A 1 395 ? -31.013 -13.734 -0.516 1.00 95.56 395 VAL A O 1
ATOM 3112 N N . LEU A 1 396 ? -29.827 -12.178 -1.573 1.00 95.00 396 LEU A N 1
ATOM 3113 C CA . LEU A 1 396 ? -30.198 -11.083 -0.651 1.00 95.00 396 LEU A CA 1
ATOM 3114 C C . LEU A 1 396 ? -31.595 -10.490 -0.932 1.00 95.00 396 LEU A C 1
ATOM 3116 O O . LEU A 1 396 ? -31.777 -9.268 -0.914 1.00 95.00 396 LEU A O 1
ATOM 3120 N N . ARG A 1 397 ? -32.587 -11.354 -1.193 1.00 93.62 397 ARG A N 1
ATOM 3121 C CA . ARG A 1 397 ? -33.931 -10.981 -1.684 1.00 93.62 397 ARG A CA 1
ATOM 3122 C C . ARG A 1 397 ? -34.712 -10.082 -0.726 1.00 93.62 397 ARG A C 1
ATOM 3124 O O . ARG A 1 397 ? -35.443 -9.199 -1.164 1.00 93.62 397 ARG A O 1
ATOM 3131 N N . ASN A 1 398 ? -34.609 -10.328 0.578 1.00 94.00 398 ASN A N 1
ATOM 3132 C CA . ASN A 1 398 ? -35.322 -9.587 1.620 1.00 94.00 398 ASN A CA 1
ATOM 3133 C C . ASN A 1 398 ? -34.643 -9.780 2.989 1.00 94.00 398 ASN A C 1
ATOM 3135 O O . ASN A 1 398 ? -33.757 -10.617 3.146 1.00 94.00 398 ASN A O 1
ATOM 3139 N N . TRP A 1 399 ? -35.069 -9.009 3.994 1.00 92.44 399 TRP A N 1
ATOM 3140 C CA . TRP A 1 399 ? -34.498 -9.098 5.342 1.00 92.44 399 TRP A CA 1
ATOM 3141 C C . TRP A 1 399 ? -34.752 -10.454 6.025 1.00 92.44 399 TRP A C 1
ATOM 3143 O O . TRP A 1 399 ? -33.885 -10.957 6.732 1.00 92.44 399 TRP A O 1
ATOM 3153 N N . ARG A 1 400 ? -35.902 -11.088 5.752 1.00 93.69 400 ARG A N 1
ATOM 3154 C CA . ARG A 1 400 ? -36.281 -12.400 6.304 1.00 93.69 400 ARG A CA 1
ATOM 3155 C C . ARG A 1 400 ? -35.280 -13.500 5.923 1.00 93.69 400 ARG A C 1
ATOM 3157 O O . ARG A 1 400 ? -35.003 -14.360 6.747 1.00 93.69 400 ARG A O 1
ATOM 3164 N N . ALA A 1 401 ? -34.711 -13.445 4.717 1.00 95.19 401 ALA A N 1
ATOM 3165 C CA . ALA A 1 401 ? -33.656 -14.359 4.269 1.00 95.19 401 ALA A CA 1
ATOM 3166 C C . ALA A 1 401 ? -32.316 -14.130 4.999 1.00 95.19 401 ALA A C 1
ATOM 3168 O O . ALA A 1 401 ? -31.586 -15.082 5.262 1.00 95.19 401 ALA A O 1
ATOM 3169 N N . ILE A 1 402 ? -31.999 -12.883 5.367 1.00 95.06 402 ILE A N 1
ATOM 3170 C CA . ILE A 1 402 ? -30.790 -12.539 6.139 1.00 95.06 402 ILE A CA 1
ATOM 3171 C C . ILE A 1 402 ? -30.928 -12.980 7.610 1.00 95.06 402 ILE A C 1
ATOM 3173 O O . ILE A 1 402 ? -29.930 -13.256 8.276 1.00 95.06 402 ILE A O 1
ATOM 3177 N N . GLY A 1 403 ? -32.161 -13.080 8.111 1.00 94.50 403 GLY A N 1
ATOM 3178 C CA . GLY A 1 403 ? -32.482 -13.539 9.459 1.00 94.50 403 GLY A CA 1
ATOM 3179 C C . GLY A 1 403 ? -32.255 -12.447 10.502 1.00 94.50 403 GLY A C 1
ATOM 3180 O O . GLY A 1 403 ? -33.200 -11.786 10.926 1.00 94.50 403 GLY A O 1
ATOM 3181 N N . ASN A 1 404 ? -30.996 -12.231 10.893 1.00 94.44 404 ASN A N 1
ATOM 3182 C CA . ASN A 1 404 ? -30.634 -11.403 12.048 1.00 94.44 404 ASN A CA 1
ATOM 3183 C C . ASN A 1 404 ? -29.467 -10.428 11.789 1.00 94.44 404 ASN A C 1
ATOM 3185 O O . ASN A 1 404 ? -28.698 -10.546 10.830 1.00 94.44 404 ASN A O 1
ATOM 3189 N N . THR A 1 405 ? -29.306 -9.460 12.698 1.00 95.06 405 THR A N 1
ATOM 3190 C CA . THR A 1 405 ? -28.263 -8.417 12.624 1.00 95.06 405 THR A CA 1
ATOM 3191 C C . THR A 1 405 ? -26.836 -8.965 12.737 1.00 95.06 405 THR A C 1
ATOM 3193 O O . THR A 1 405 ? -25.900 -8.338 12.242 1.00 95.06 405 THR A O 1
ATOM 3196 N N . GLY A 1 406 ? -26.643 -10.137 13.354 1.00 95.12 406 GLY A N 1
ATOM 3197 C CA . GLY A 1 406 ? -25.354 -10.828 13.408 1.00 95.12 406 GLY A CA 1
ATOM 3198 C C . GLY A 1 406 ? -24.892 -11.264 12.019 1.00 95.12 406 GLY A C 1
ATOM 3199 O O . GLY A 1 406 ? -23.786 -10.915 11.603 1.00 95.12 406 GLY A O 1
ATOM 3200 N N . MET A 1 407 ? -25.767 -11.937 11.268 1.00 96.62 407 MET A N 1
ATOM 3201 C CA . MET A 1 407 ? -25.488 -12.335 9.886 1.00 96.62 407 MET A CA 1
ATOM 3202 C C . MET A 1 407 ? -25.317 -11.123 8.962 1.00 96.62 407 MET A C 1
ATOM 3204 O O . MET A 1 407 ? -24.377 -11.075 8.171 1.00 96.62 407 MET A O 1
ATOM 3208 N N . ALA A 1 408 ? -26.153 -10.090 9.111 1.00 95.88 408 ALA A N 1
ATOM 3209 C CA . ALA A 1 408 ? -26.015 -8.858 8.335 1.00 95.88 408 ALA A CA 1
ATOM 3210 C C . ALA A 1 408 ? -24.649 -8.171 8.550 1.00 95.88 408 ALA A C 1
ATOM 3212 O O . ALA A 1 408 ? -24.004 -7.766 7.582 1.00 95.88 408 ALA A O 1
ATOM 3213 N N . ARG A 1 409 ? -24.165 -8.083 9.799 1.00 96.31 409 ARG A N 1
ATOM 3214 C CA . ARG A 1 409 ? -22.814 -7.577 10.110 1.00 96.31 409 ARG A CA 1
ATOM 3215 C C . ARG A 1 409 ? -21.708 -8.474 9.563 1.00 96.31 409 ARG A C 1
ATOM 3217 O O . ARG A 1 409 ? -20.696 -7.954 9.103 1.00 96.31 409 ARG A O 1
ATOM 3224 N N . ARG A 1 410 ? -21.893 -9.796 9.598 1.00 96.94 410 ARG A N 1
ATOM 3225 C CA . ARG A 1 410 ? -20.944 -10.777 9.052 1.00 96.94 410 ARG A CA 1
ATOM 3226 C C . ARG A 1 410 ? -20.783 -10.614 7.535 1.00 96.94 410 ARG A C 1
ATOM 3228 O O . ARG A 1 410 ? -19.661 -10.458 7.072 1.00 96.94 410 ARG A O 1
ATOM 3235 N N . LEU A 1 411 ? -21.885 -10.477 6.794 1.00 97.06 411 LEU A N 1
ATOM 3236 C CA . LEU A 1 411 ? -21.875 -10.149 5.361 1.00 97.06 411 LEU A CA 1
ATOM 3237 C C . LEU A 1 411 ? -21.169 -8.811 5.059 1.00 97.06 411 LEU A C 1
ATOM 3239 O O . LEU A 1 411 ? -20.390 -8.730 4.112 1.00 97.06 411 LEU A O 1
ATOM 3243 N N . ILE A 1 412 ? -21.400 -7.763 5.864 1.00 96.38 412 ILE A N 1
ATOM 3244 C CA . ILE A 1 412 ? -20.693 -6.475 5.708 1.00 96.38 412 ILE A CA 1
ATOM 3245 C C . ILE A 1 412 ? -19.185 -6.649 5.954 1.00 96.38 412 ILE A C 1
ATOM 3247 O O . ILE A 1 412 ? -18.379 -6.123 5.188 1.00 96.38 412 ILE A O 1
ATOM 3251 N N . ALA A 1 413 ? -18.792 -7.391 6.994 1.00 96.12 413 ALA A N 1
ATOM 3252 C CA . ALA A 1 413 ? -17.390 -7.664 7.309 1.00 96.12 413 ALA A CA 1
ATOM 3253 C C . ALA A 1 413 ? -16.691 -8.453 6.191 1.00 96.12 413 ALA A C 1
ATOM 3255 O O . ALA A 1 413 ? -15.590 -8.080 5.783 1.00 96.12 413 ALA A O 1
ATOM 3256 N N . ALA A 1 414 ? -17.357 -9.484 5.662 1.00 96.12 414 ALA A N 1
ATOM 3257 C CA . ALA A 1 414 ? -16.895 -10.275 4.528 1.00 96.12 414 ALA A CA 1
ATOM 3258 C C . ALA A 1 414 ? -16.690 -9.392 3.288 1.00 96.12 414 ALA A C 1
ATOM 3260 O O . ALA A 1 414 ? -15.597 -9.364 2.735 1.00 96.12 414 ALA A O 1
ATOM 3261 N N . ALA A 1 415 ? -17.673 -8.559 2.927 1.00 95.38 415 ALA A N 1
ATOM 3262 C CA . ALA A 1 415 ? -17.545 -7.658 1.782 1.00 95.38 415 ALA A CA 1
ATOM 3263 C C . ALA A 1 415 ? -16.394 -6.644 1.931 1.00 95.38 415 ALA A C 1
ATOM 3265 O O . ALA A 1 415 ? -15.645 -6.405 0.985 1.00 95.38 415 ALA A O 1
ATOM 3266 N N . VAL A 1 416 ? -16.201 -6.085 3.130 1.00 95.00 416 VAL A N 1
ATOM 3267 C CA . VAL A 1 416 ? -15.074 -5.184 3.425 1.00 95.00 416 VAL A CA 1
ATOM 3268 C C . VAL A 1 416 ? -13.726 -5.917 3.358 1.00 95.00 416 VAL A C 1
ATOM 3270 O O . VAL A 1 416 ? -12.759 -5.339 2.859 1.00 95.00 416 VAL A O 1
ATOM 3273 N N . LYS A 1 417 ? -13.648 -7.181 3.809 1.00 93.88 417 LYS A N 1
ATOM 3274 C CA . LYS A 1 417 ? -12.462 -8.041 3.632 1.00 93.88 417 LYS A CA 1
ATOM 3275 C C . LYS A 1 417 ? -12.168 -8.215 2.142 1.00 93.88 417 LYS A C 1
ATOM 3277 O O . LYS A 1 417 ? -11.064 -7.892 1.716 1.00 93.88 417 LYS A O 1
ATOM 3282 N N . THR A 1 418 ? -13.154 -8.641 1.352 1.00 93.94 418 THR A N 1
ATOM 3283 C CA . THR A 1 418 ? -13.021 -8.853 -0.097 1.00 93.94 418 THR A CA 1
ATOM 3284 C C . THR A 1 418 ? -12.552 -7.588 -0.812 1.00 93.94 418 THR A C 1
ATOM 3286 O O . THR A 1 418 ? -11.617 -7.650 -1.600 1.00 93.94 418 THR A O 1
ATOM 3289 N N . CYS A 1 419 ? -13.102 -6.413 -0.493 1.00 92.25 419 CYS A N 1
ATOM 3290 C CA . CYS A 1 419 ? -12.644 -5.158 -1.095 1.00 92.25 419 CYS A CA 1
ATOM 3291 C C . CYS A 1 419 ? -11.199 -4.789 -0.740 1.00 92.25 419 CYS A C 1
ATOM 3293 O O . CYS A 1 419 ? -10.495 -4.242 -1.586 1.00 92.25 419 CYS A O 1
ATOM 3295 N N . ARG A 1 420 ? -10.738 -5.073 0.484 1.00 91.56 420 ARG A N 1
ATOM 3296 C CA . ARG A 1 420 ? -9.335 -4.839 0.853 1.00 91.56 420 ARG A CA 1
ATOM 3297 C C . ARG A 1 420 ? -8.393 -5.840 0.186 1.00 91.56 420 ARG A C 1
ATOM 3299 O O . ARG A 1 420 ? -7.382 -5.414 -0.351 1.00 91.56 420 ARG A O 1
ATOM 3306 N N . VAL A 1 421 ? -8.742 -7.128 0.175 1.00 89.25 421 VAL A N 1
ATOM 3307 C CA . VAL A 1 421 ? -7.953 -8.171 -0.502 1.00 89.25 421 VAL A CA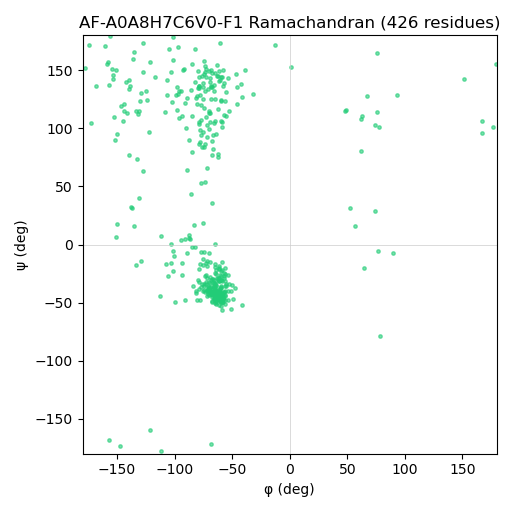 1
ATOM 3308 C C . VAL A 1 421 ? -7.863 -7.882 -2.001 1.00 89.25 421 VAL A C 1
ATOM 3310 O O . VAL A 1 421 ? -6.762 -7.887 -2.533 1.00 89.25 421 VAL A O 1
ATOM 3313 N N . ALA A 1 422 ? -8.971 -7.514 -2.655 1.00 88.56 422 ALA A N 1
ATOM 3314 C CA . ALA A 1 422 ? -8.972 -7.100 -4.059 1.00 88.56 422 ALA A CA 1
ATOM 3315 C C . ALA A 1 422 ? -8.043 -5.900 -4.312 1.00 88.56 422 ALA A C 1
ATOM 3317 O O . ALA A 1 422 ? -7.238 -5.945 -5.233 1.00 88.56 422 ALA A O 1
ATOM 3318 N N . ARG A 1 423 ? -8.101 -4.852 -3.472 1.00 85.50 423 ARG A N 1
ATOM 3319 C CA . ARG A 1 423 ? -7.178 -3.704 -3.574 1.00 85.50 423 ARG A CA 1
ATOM 3320 C C . ARG A 1 423 ? -5.719 -4.130 -3.445 1.00 85.50 423 ARG A C 1
ATOM 3322 O O . ARG A 1 423 ? -4.915 -3.681 -4.244 1.00 85.50 423 ARG A O 1
ATOM 3329 N N . SER A 1 424 ? -5.399 -4.996 -2.483 1.00 83.12 424 SER A N 1
ATOM 3330 C CA . SER A 1 424 ? -4.039 -5.510 -2.318 1.00 83.12 424 SER A CA 1
ATOM 3331 C C . SER A 1 424 ? -3.590 -6.332 -3.524 1.00 83.12 424 SER A C 1
ATOM 3333 O O . SER A 1 424 ? -2.517 -6.059 -4.033 1.00 83.12 424 SER A O 1
ATOM 3335 N N . VAL A 1 425 ? -4.408 -7.259 -4.038 1.00 81.25 425 VAL A N 1
ATOM 3336 C CA . VAL A 1 425 ? -4.081 -8.044 -5.248 1.00 81.25 425 VAL A CA 1
ATOM 3337 C C . VAL A 1 425 ? -3.854 -7.138 -6.467 1.00 81.25 425 VAL A C 1
ATOM 3339 O O . VAL A 1 425 ? -2.934 -7.386 -7.230 1.00 81.25 425 VAL A O 1
ATOM 3342 N N . CYS A 1 426 ? -4.619 -6.052 -6.624 1.00 76.06 426 CYS A N 1
ATOM 3343 C CA . CYS A 1 426 ? -4.400 -5.063 -7.691 1.00 76.06 426 CYS A CA 1
ATOM 3344 C C . CYS A 1 426 ? -3.183 -4.132 -7.471 1.00 76.06 426 CYS A C 1
ATOM 3346 O O . CYS A 1 426 ? -2.897 -3.306 -8.340 1.00 76.06 426 CYS A O 1
ATOM 3348 N N . GLU A 1 427 ? -2.514 -4.196 -6.315 1.00 72.38 427 GLU A N 1
ATOM 3349 C CA . GLU A 1 427 ? -1.286 -3.448 -5.994 1.00 72.38 427 GLU A CA 1
ATOM 3350 C C . GLU A 1 427 ? -0.008 -4.316 -6.108 1.00 72.38 427 GLU A C 1
ATOM 3352 O O . GLU A 1 427 ? 1.093 -3.766 -5.980 1.00 72.38 427 GLU A O 1
ATOM 3357 N N . LEU A 1 428 ? -0.152 -5.632 -6.354 1.00 55.94 428 LEU A N 1
ATOM 3358 C CA . LEU A 1 428 ? 0.925 -6.621 -6.551 1.00 55.94 428 LEU A CA 1
ATOM 3359 C C . LEU A 1 428 ? 1.366 -6.764 -8.018 1.00 55.94 428 LEU A C 1
ATOM 3361 O O . LEU A 1 428 ? 2.560 -7.111 -8.192 1.00 55.94 428 LEU A O 1
#

Solvent-accessible surface area (backbone atoms only — not comparable to full-atom values): 28126 Å² total; per-residue (Å²): 104,46,71,51,59,50,49,65,70,56,67,82,76,73,84,90,81,83,82,92,83,87,85,88,86,80,89,88,87,83,85,87,90,83,90,90,87,83,88,90,86,88,86,81,88,82,91,83,88,83,89,79,87,79,86,81,83,81,87,70,96,73,88,70,96,72,78,77,79,74,74,86,79,64,72,94,67,60,78,68,78,85,42,59,89,63,80,58,89,90,51,49,83,67,35,45,36,47,86,89,58,65,54,85,86,58,80,51,50,87,93,37,72,92,58,62,61,55,68,74,58,39,26,42,85,83,28,45,65,51,52,74,65,57,49,51,51,52,53,49,53,49,46,50,47,41,58,69,67,48,54,53,54,61,52,53,50,42,69,75,44,70,90,57,87,73,75,79,44,64,62,51,40,47,78,78,36,43,72,55,45,54,49,48,44,20,47,45,28,70,77,36,57,56,43,53,58,26,27,80,51,52,57,44,54,53,53,49,42,51,46,42,55,52,52,54,58,56,53,54,60,59,71,72,48,76,73,82,73,83,72,79,78,75,86,84,89,84,83,88,82,92,82,93,84,88,82,88,83,87,84,81,87,88,81,89,86,89,86,84,83,87,84,85,83,81,87,84,88,79,84,90,80,92,83,89,85,89,84,84,89,80,94,75,86,84,80,93,72,83,86,60,79,72,62,63,53,58,57,54,52,51,55,38,54,52,53,68,69,59,79,54,61,57,48,71,68,52,45,46,52,49,40,54,75,80,39,59,86,53,54,68,59,55,52,49,52,53,51,54,71,72,41,83,80,61,45,92,43,71,51,33,69,62,43,54,50,45,42,46,52,39,63,68,56,66,80,74,59,88,66,58,82,91,40,68,82,76,35,68,53,54,43,59,48,52,52,87,82,48,21,50,73,76,43,54,72,48,67,71,39,45,20,26,62,69,52,52,32,42,46,52,23,30,52,55,34,38,55,50,46,39,52,51,62,69,72,110

Secondary structure (DSSP, 8-state):
-HHHHHHHHSTTS---------------------------------------PPPPP---S---S------TTS-SS-------SSPPTTS-TTS--SGGG--TTS---TT-TTS--HHHH-B-TTSPBPPHHHHHHHHHHHHHHIIIIIHHHHHHHHHHSTT------HHHHHHHHHHHHHHHHHHHHHH-HHHHSSGGGHHHHHHHHHHHHHHHHHHHHHHSS-----------------------------------------------------------PPP-----TTHHHHHHHHHHHHHHT-----SHHHHHHHHHHH-TT-HHHHHHHHHHHH-TTS--PPPPHHHHHHHHHHHH--TTS---GGGTTTSHHHHTTTSSS--HHHH-S-HHHH-SHHHHHHHHHHHHHHHHHHHHHTT-

Sequence (428 aa):
MATFATAVLHARDAPNSRSHLRHEASSSRGRSPGVFGWQTRIESHPSSRQSSPMPTPTLSPSDSFSQNRSFSGLPVHYPLKSQPAIRPDIYPPEIIWLRAEIPEYIDISTSNKSRPPMVQCLRGTDGKVLSSAQYSGIKEAVRLVFMQDLAPLALADEQRKPGTDIKRSMMWYKDNHRERWWSAIAKIEYYQEVISLCANHWKAEQLLSNTITSYTNMKARRTDSPSPSTGKHRRSPSTASSHKKRRTRSKATPAEHPGCDAERVDDLNMVSLDIISPIDIRDGAPGNGGGDPNSRNAETDAEIAQLRFMKVLSTYENLRRVLQNEYGTIQNARQLLNAMEASTDVNHQEPSPEVVEFVKQIEEADPSAEFSEDDRNEGWGHYQFTAGELTCSSVLRNWRAIGNTGMARRLIAAAVKTCRVARSVCEL

Radius of gyration: 32.92 Å; Cα contacts (8 Å, |Δi|>4): 295; chains: 1; bounding box: 92×82×91 Å

pLDDT: mean 73.43, std 25.01, range [24.88, 98.0]

Mean predicted aligned error: 19.1 Å